Protein AF-A0AAJ2DW90-F1 (afdb_monomer)

Solvent-accessible surface area (backbone atoms only — not comparable to full-atom values): 20480 Å² total; per-residue (Å²): 133,85,77,79,80,70,75,44,53,63,76,68,44,38,34,78,87,36,88,61,42,38,39,92,86,65,44,42,34,38,78,54,97,42,36,48,21,51,72,84,42,80,53,83,56,82,68,95,54,53,37,67,36,40,37,35,44,93,94,40,51,32,37,28,27,76,88,52,39,24,28,39,68,60,95,70,36,44,77,56,46,74,49,70,88,58,81,82,64,62,65,30,31,61,48,35,26,32,22,44,49,69,38,42,84,47,79,51,38,56,72,54,48,63,54,58,54,49,54,54,34,57,69,40,53,32,8,31,38,36,26,51,26,53,31,42,72,28,20,37,50,53,32,51,32,49,72,46,64,36,48,90,57,46,45,45,58,33,44,25,36,32,48,63,82,56,65,58,53,59,80,39,52,31,68,58,24,19,52,51,17,21,52,41,19,36,39,29,36,62,58,30,64,92,77,47,60,44,37,31,37,40,66,39,68,54,54,89,40,56,76,42,87,69,26,67,40,30,40,12,36,39,51,80,34,45,47,9,51,56,17,26,44,46,13,20,50,53,16,31,39,73,71,41,69,80,47,41,37,24,43,49,32,56,44,76,39,27,63,39,56,53,50,23,38,49,66,6,37,42,36,72,67,40,65,82,38,42,74,84,47,76,67,44,86,69,59,30,45,31,34,38,53,35,53,81,54,54,52,59,65,41,21,79,62,93,70,46,38,39,48,58,58,53,51,35,76,74,65,70,42,45,30,29,33,66,28,32,37,60,60,33,80,82,42,52,57,65,58,38,16,54,45,50,48,52,51,52,53,50,51,63,75,45,16,80,84,46,42,46,57,29,40,14,36,42,27,49,62,28,79,51,46,23,30,16,29,56,83,73,70,55,68,36,58,32,37,58,34,49,26,52,48,42,73,76,52,81,110

pLDDT: mean 93.42, std 10.03, range [37.88, 98.94]

Foldseek 3Di:
DDPDDDDFDPAFDKPPVPQWTAAPVRWIWHQDPQFIDTNNHGDCQVDPARWDMWGHHPRWIKTAGPVQWIWTDDVHIDTPGNDDPPPPPPLLALAEAFEDACLPCDFPSVPQALLNVLVLCVLLSHQEYEYEDAFQSSLLSVLCSLVPNVPVSSHAYAYEHALVSNVQDLQDALQVLLQSLLRSLQGNQQSCVPRHQEYEQHDQLQVVQADDDQQQFLLRGHLNRLSSSLSNSQSNLNNNCVNPVRRFYEYEHDGLNNLVVVLCLQQQFGRPNGRRGDHDHDHDAGQEYEYEEEVVQPDCQQGPPPVGHNNLVSNCVRHVHAYEDQEYFYPFQVDDLVRRLVVLLVVSVVCVVCCVVRNHRHYYYHHCEDCGTHCHYSVSPRGGSNSVSSSVNCVVDPD

Structure (mmCIF, N/CA/C/O backbone):
data_AF-A0AAJ2DW90-F1
#
_entry.id   AF-A0AAJ2DW90-F1
#
loop_
_atom_site.group_PDB
_atom_site.id
_atom_site.type_symbol
_atom_site.label_atom_id
_atom_site.label_alt_id
_atom_site.label_comp_id
_atom_site.label_asym_id
_atom_site.label_entity_id
_atom_site.label_seq_id
_atom_site.pdbx_PDB_ins_code
_atom_site.Cartn_x
_atom_site.Cartn_y
_atom_site.Cartn_z
_atom_site.occupancy
_atom_site.B_iso_or_equiv
_atom_site.auth_seq_id
_atom_site.auth_comp_id
_atom_site.auth_asym_id
_atom_site.auth_atom_id
_atom_site.pdbx_PDB_model_num
ATOM 1 N N . MET A 1 1 ? -2.845 -12.617 55.124 1.00 37.88 1 MET A N 1
ATOM 2 C CA . MET A 1 1 ? -2.825 -13.119 53.732 1.00 37.88 1 MET A CA 1
ATOM 3 C C . MET A 1 1 ? -3.169 -11.952 52.822 1.00 37.88 1 MET A C 1
ATOM 5 O O . MET A 1 1 ? -4.247 -11.394 52.978 1.00 37.88 1 MET A O 1
ATOM 9 N N . SER A 1 2 ? -2.241 -11.515 51.968 1.00 39.97 2 SER A N 1
ATOM 10 C CA . SER A 1 2 ? -2.497 -10.407 51.040 1.00 39.97 2 SER A CA 1
ATOM 11 C C . SER A 1 2 ? -3.392 -10.917 49.910 1.00 39.97 2 SER A C 1
ATOM 13 O O . SER A 1 2 ? -3.036 -11.882 49.235 1.00 39.97 2 SER A O 1
ATOM 15 N N . LYS A 1 3 ? -4.587 -10.340 49.762 1.00 41.78 3 LYS A N 1
ATOM 16 C CA . LYS A 1 3 ? -5.551 -10.715 48.722 1.00 41.78 3 LYS A CA 1
ATOM 17 C C . LYS A 1 3 ? -4.973 -10.256 47.383 1.00 41.78 3 LYS A C 1
ATOM 19 O O . LYS A 1 3 ? -4.837 -9.057 47.165 1.00 41.78 3 LYS A O 1
ATOM 24 N N . VAL A 1 4 ? -4.595 -11.199 46.519 1.00 42.12 4 VAL A N 1
ATOM 25 C CA . VAL A 1 4 ? -4.194 -10.902 45.137 1.00 42.12 4 VAL A CA 1
ATOM 26 C C . VAL A 1 4 ? -5.331 -10.105 44.496 1.00 42.12 4 VAL A C 1
ATOM 28 O O . VAL A 1 4 ? -6.472 -10.568 44.472 1.00 42.12 4 VAL A O 1
ATOM 31 N N . ALA A 1 5 ? -5.043 -8.878 44.063 1.00 53.09 5 ALA A N 1
ATOM 32 C CA . ALA A 1 5 ? -6.021 -8.034 43.393 1.00 53.09 5 ALA A CA 1
ATOM 33 C C . ALA A 1 5 ? -6.375 -8.686 42.053 1.00 53.09 5 ALA A C 1
ATOM 35 O O . ALA A 1 5 ? -5.517 -8.839 41.185 1.00 53.09 5 ALA A O 1
ATOM 36 N N . ALA A 1 6 ? -7.623 -9.125 41.909 1.00 63.94 6 ALA A N 1
ATOM 37 C CA . ALA A 1 6 ? -8.099 -9.711 40.670 1.00 63.94 6 ALA A CA 1
ATOM 38 C C . ALA A 1 6 ? -8.248 -8.603 39.611 1.00 63.94 6 ALA A C 1
ATOM 40 O O . ALA A 1 6 ? -8.875 -7.575 39.863 1.00 63.94 6 ALA A O 1
ATOM 41 N N . THR A 1 7 ? -7.628 -8.796 38.449 1.00 82.62 7 THR A N 1
ATOM 42 C CA . THR A 1 7 ? -7.646 -7.845 37.331 1.00 82.62 7 THR A CA 1
ATOM 43 C C . THR A 1 7 ? -9.025 -7.819 36.678 1.00 82.62 7 THR A C 1
ATOM 45 O O . THR A 1 7 ? -9.551 -8.880 36.354 1.00 82.62 7 THR A O 1
ATOM 48 N N . ALA A 1 8 ? -9.593 -6.627 36.459 1.00 86.44 8 ALA A N 1
ATOM 49 C CA . ALA A 1 8 ? -10.866 -6.465 35.755 1.00 86.44 8 ALA A CA 1
ATOM 50 C C . ALA A 1 8 ? -10.870 -7.188 34.395 1.00 86.44 8 ALA A C 1
ATOM 52 O O . ALA A 1 8 ? -9.826 -7.353 33.758 1.00 86.44 8 ALA A O 1
ATOM 53 N N . SER A 1 9 ? -12.053 -7.603 33.942 1.00 83.50 9 SER A N 1
ATOM 54 C CA . SER A 1 9 ? -12.230 -8.229 32.634 1.00 83.50 9 SER A CA 1
ATOM 55 C C . SER A 1 9 ? -11.730 -7.315 31.504 1.00 83.50 9 SER A C 1
ATOM 57 O O . SER A 1 9 ? -11.817 -6.089 31.624 1.00 83.50 9 SER A O 1
ATOM 59 N N . PRO A 1 10 ? -11.243 -7.883 30.384 1.00 75.62 10 PRO A N 1
ATOM 60 C CA . PRO A 1 10 ? -10.880 -7.100 29.206 1.00 75.62 10 PRO A CA 1
ATOM 61 C C . PRO A 1 10 ? -12.031 -6.209 28.728 1.00 75.62 10 PRO A C 1
ATOM 63 O O . PRO A 1 10 ? -13.196 -6.619 28.761 1.00 75.62 10 PRO A O 1
ATOM 66 N N . ASP A 1 11 ? -11.719 -4.999 28.268 1.00 79.81 11 ASP A N 1
ATOM 67 C CA . ASP A 1 11 ? -12.729 -4.089 27.727 1.00 79.81 11 ASP A CA 1
ATOM 68 C C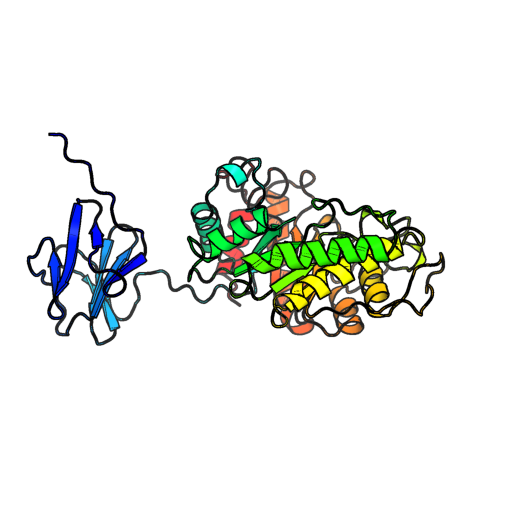 . ASP A 1 11 ? -13.430 -4.722 26.512 1.00 79.81 11 ASP A C 1
ATOM 70 O O . ASP A 1 11 ? -12.800 -5.394 25.695 1.00 79.81 11 ASP A O 1
ATOM 74 N N . GLY A 1 12 ? -14.750 -4.578 26.420 1.00 73.75 12 GLY A N 1
ATOM 75 C CA . GLY A 1 12 ? -15.576 -5.258 25.418 1.00 73.75 12 GLY A CA 1
ATOM 76 C C . GLY A 1 12 ? -16.044 -6.669 25.803 1.00 73.75 12 GLY A C 1
ATOM 77 O O . GLY A 1 12 ? -16.771 -7.288 25.023 1.00 73.75 12 GLY A O 1
ATOM 78 N N . THR A 1 13 ? -15.683 -7.193 26.984 1.00 75.50 13 THR A N 1
ATOM 79 C CA . THR A 1 13 ? -16.162 -8.512 27.451 1.00 75.50 13 THR A CA 1
ATOM 80 C C . THR A 1 13 ? -17.688 -8.538 27.544 1.00 75.50 13 THR A C 1
ATOM 82 O O . THR A 1 13 ? -18.296 -7.626 28.106 1.00 75.50 13 THR A O 1
ATOM 85 N N . THR A 1 14 ? -18.309 -9.608 27.034 1.00 83.38 14 THR A N 1
ATOM 86 C CA . THR A 1 14 ? -19.767 -9.802 27.058 1.00 83.38 14 THR A CA 1
ATOM 87 C C . THR A 1 14 ? -20.184 -11.117 27.708 1.00 83.38 14 THR A C 1
ATOM 89 O O . THR A 1 14 ? -19.462 -12.106 27.648 1.00 83.38 14 THR A O 1
ATOM 92 N N . ILE A 1 15 ? -21.389 -11.148 28.273 1.00 80.56 15 ILE A N 1
ATOM 93 C CA . ILE A 1 15 ? -22.141 -12.372 28.602 1.00 80.56 15 ILE A CA 1
ATOM 94 C C . ILE A 1 15 ? -23.274 -12.462 27.572 1.00 80.56 15 ILE A C 1
ATOM 96 O O . ILE A 1 15 ? -23.955 -11.448 27.398 1.00 80.56 15 ILE A O 1
ATOM 100 N N . PRO A 1 16 ? -23.473 -13.595 26.864 1.00 81.94 16 PRO A N 1
ATOM 101 C CA . PRO A 1 16 ? -23.045 -14.960 27.215 1.00 81.94 16 PRO A CA 1
ATOM 102 C C . PRO A 1 16 ? -21.666 -15.424 26.710 1.00 81.94 16 PRO A C 1
ATOM 104 O O . PRO A 1 16 ? -21.302 -16.567 26.966 1.00 81.94 16 PRO A O 1
ATOM 107 N N . SER A 1 17 ? -20.885 -14.594 26.012 1.00 62.38 17 SER A N 1
ATOM 108 C CA . SER A 1 17 ? -19.556 -15.002 25.507 1.00 62.38 17 SER A CA 1
ATOM 109 C C . SER A 1 17 ? -18.585 -15.415 26.627 1.00 62.38 17 SER A C 1
ATOM 111 O O . SER A 1 17 ? -17.713 -16.255 26.419 1.00 62.38 17 SER A O 1
ATOM 113 N N . ALA A 1 18 ? -18.751 -14.834 27.815 1.00 69.50 18 ALA A N 1
ATOM 114 C CA . ALA A 1 18 ? -18.132 -15.235 29.070 1.00 69.50 18 ALA A CA 1
ATOM 115 C C . ALA A 1 18 ? -19.195 -15.712 30.074 1.00 69.50 18 ALA A C 1
ATOM 117 O O . ALA A 1 18 ? -20.370 -15.348 29.988 1.00 69.50 18 ALA A O 1
ATOM 118 N N . THR A 1 19 ? -18.770 -16.478 31.080 1.00 85.94 19 THR A N 1
ATOM 119 C CA . THR A 1 19 ? -19.633 -16.922 32.189 1.00 85.94 19 THR A CA 1
ATOM 120 C C . THR A 1 19 ? -19.809 -15.857 33.276 1.00 85.94 19 THR A C 1
ATOM 122 O O . THR A 1 19 ? -20.787 -15.883 34.021 1.00 85.94 19 THR A O 1
ATOM 125 N N . SER A 1 20 ? -18.865 -14.918 33.383 1.00 93.50 20 SER A N 1
ATOM 126 C CA . SER A 1 20 ? -18.875 -13.817 34.350 1.00 93.50 20 SER A CA 1
ATOM 127 C C . SER A 1 20 ? -17.968 -12.672 33.901 1.00 93.50 20 SER A C 1
ATOM 129 O O . SER A 1 20 ? -17.001 -12.901 33.175 1.00 93.50 20 SER A O 1
ATOM 131 N N . ILE A 1 21 ? -18.234 -11.464 34.396 1.00 93.56 21 ILE A N 1
ATOM 132 C CA . ILE A 1 21 ? -17.419 -10.259 34.189 1.00 93.56 21 ILE A CA 1
ATOM 133 C C . ILE A 1 21 ? -16.921 -9.753 35.544 1.00 93.56 21 ILE A C 1
ATOM 135 O O . ILE A 1 21 ? -17.708 -9.652 36.480 1.00 93.56 21 ILE A O 1
ATOM 139 N N . LEU A 1 22 ? -15.644 -9.396 35.651 1.00 94.38 22 LEU A N 1
ATOM 140 C CA . LEU A 1 22 ? -15.070 -8.750 36.830 1.00 94.38 22 LEU A CA 1
ATOM 141 C C . LEU A 1 22 ? -14.886 -7.252 36.556 1.00 94.38 22 LEU A C 1
ATOM 143 O O . LEU A 1 22 ? -14.222 -6.890 35.588 1.00 94.38 22 LEU A O 1
ATOM 147 N N . ASP A 1 23 ? -15.456 -6.379 37.388 1.00 92.94 23 ASP A N 1
ATOM 148 C CA . ASP A 1 23 ? -15.252 -4.928 37.259 1.00 92.94 23 ASP A CA 1
ATOM 149 C C . ASP A 1 23 ? -13.989 -4.429 37.986 1.00 92.94 23 ASP A C 1
ATOM 151 O O . ASP A 1 23 ? -13.361 -5.151 38.764 1.00 92.94 23 ASP A O 1
ATOM 155 N N . SER A 1 24 ? -13.627 -3.160 37.769 1.00 89.12 24 SER A N 1
ATOM 156 C CA . SER A 1 24 ? -12.469 -2.511 38.411 1.00 89.12 24 SER A CA 1
ATOM 157 C C . SER A 1 24 ? -12.544 -2.433 39.939 1.00 89.12 24 SER A C 1
ATOM 159 O O . SER A 1 24 ? -11.532 -2.183 40.587 1.00 89.12 24 SER A O 1
ATOM 161 N N . ALA A 1 25 ? -13.725 -2.634 40.526 1.00 91.00 25 ALA A N 1
ATOM 162 C CA . ALA A 1 25 ? -13.932 -2.687 41.970 1.00 91.00 25 ALA A CA 1
ATOM 163 C C . ALA A 1 25 ? -13.971 -4.137 42.500 1.00 91.00 25 ALA A C 1
ATOM 165 O O . ALA A 1 25 ? -14.314 -4.359 43.663 1.00 91.00 25 ALA A O 1
ATOM 166 N N . GLY A 1 26 ? -13.623 -5.124 41.667 1.00 91.38 26 GLY A N 1
ATOM 167 C CA . GLY A 1 26 ? -13.566 -6.537 42.028 1.00 91.38 26 GLY A CA 1
ATOM 168 C C . GLY A 1 26 ? -14.933 -7.209 42.171 1.00 91.38 26 GLY A C 1
ATOM 169 O O . GLY A 1 26 ? -15.017 -8.273 42.783 1.00 91.38 26 GLY A O 1
ATOM 170 N N . ASN A 1 27 ? -16.007 -6.609 41.647 1.00 96.12 27 ASN A N 1
ATOM 171 C CA . ASN A 1 27 ? -17.334 -7.222 41.673 1.00 96.12 27 ASN A CA 1
ATOM 172 C C . ASN A 1 27 ? -17.528 -8.150 40.484 1.00 96.12 27 ASN A C 1
ATOM 174 O O . ASN A 1 27 ? -17.176 -7.809 39.354 1.00 96.12 27 ASN A O 1
ATOM 178 N N . VAL A 1 28 ? -18.159 -9.290 40.747 1.00 97.12 28 VAL A N 1
ATOM 179 C CA . VAL A 1 28 ? -18.490 -10.291 39.738 1.00 97.12 28 VAL A CA 1
ATOM 180 C C . VAL A 1 28 ? -19.906 -10.047 39.235 1.00 97.12 28 VAL A C 1
ATOM 182 O O . VAL A 1 28 ? -20.866 -10.082 40.004 1.00 97.12 28 VAL A O 1
ATOM 185 N N . TRP A 1 29 ? -20.034 -9.829 37.936 1.00 97.69 29 TRP A N 1
ATOM 186 C CA . TRP A 1 29 ? -21.289 -9.613 37.236 1.00 97.69 29 TRP A CA 1
ATOM 187 C C . TRP A 1 29 ? -21.660 -10.851 36.426 1.00 97.69 29 TRP A C 1
ATOM 189 O O . TRP A 1 29 ? -20.824 -11.404 35.708 1.00 97.69 29 TRP A O 1
ATOM 199 N N . THR A 1 30 ? -22.914 -11.286 36.531 1.00 96.88 30 THR A N 1
ATOM 200 C CA . THR A 1 30 ? -23.450 -12.432 35.778 1.00 96.88 30 THR A CA 1
ATOM 201 C C . THR A 1 30 ? -24.861 -12.151 35.271 1.00 96.88 30 THR A C 1
ATOM 203 O O . THR A 1 30 ? -25.545 -11.252 35.769 1.00 96.88 30 THR A O 1
ATOM 206 N N . LEU A 1 31 ? -25.301 -12.926 34.277 1.00 94.62 31 LEU A N 1
ATOM 207 C CA . LEU A 1 31 ? -26.673 -12.920 33.775 1.00 94.62 31 LEU A CA 1
ATOM 208 C C . LEU A 1 31 ? -27.343 -14.241 34.169 1.00 94.62 31 LEU A C 1
ATOM 210 O O . LEU A 1 31 ? -26.993 -15.292 33.641 1.00 94.62 31 LEU A O 1
ATOM 214 N N . VAL A 1 32 ? -28.288 -14.195 35.107 1.00 93.75 32 VAL A N 1
ATOM 215 C CA . VAL A 1 32 ? -28.991 -15.383 35.619 1.00 93.75 32 VAL A CA 1
ATOM 216 C C . VAL A 1 32 ? -30.486 -15.146 35.499 1.00 93.75 32 VAL A C 1
ATOM 218 O O . VAL A 1 32 ? -30.980 -14.101 35.919 1.00 93.75 32 VAL A O 1
ATOM 221 N N . SER A 1 33 ? -31.213 -16.092 34.899 1.00 92.88 33 SER A N 1
ATOM 222 C CA . SER A 1 33 ? -32.667 -15.991 34.692 1.00 92.88 33 SER A CA 1
ATOM 223 C C . SER A 1 33 ? -33.091 -14.654 34.061 1.00 92.88 33 SER A C 1
ATOM 225 O O . SER A 1 33 ? -34.065 -14.028 34.478 1.00 92.88 33 SER A O 1
ATOM 227 N N . ASN A 1 34 ? -32.320 -14.195 33.069 1.00 94.25 34 ASN A N 1
ATOM 228 C CA . ASN A 1 34 ? -32.507 -12.927 32.356 1.00 94.25 34 ASN A CA 1
ATOM 229 C C . ASN A 1 34 ? -32.454 -11.662 33.241 1.00 94.25 34 ASN A C 1
ATOM 231 O O . ASN A 1 34 ? -33.055 -10.631 32.917 1.00 94.25 34 ASN A O 1
ATOM 235 N N . ARG A 1 35 ? -31.746 -11.730 34.375 1.00 95.38 35 ARG A N 1
ATOM 236 C CA . ARG A 1 35 ? -31.478 -10.610 35.287 1.00 95.38 35 ARG A CA 1
ATOM 237 C C . ARG A 1 35 ? -29.975 -10.445 35.483 1.00 95.38 35 ARG A C 1
ATOM 239 O O . ARG A 1 35 ? -29.244 -11.425 35.613 1.00 95.38 35 ARG A O 1
ATOM 246 N N . VAL A 1 36 ? -29.525 -9.193 35.542 1.00 96.75 36 VAL A N 1
ATOM 247 C CA . VAL A 1 36 ? -28.152 -8.862 35.942 1.00 96.75 36 VAL A CA 1
ATOM 248 C C . VAL A 1 36 ? -28.010 -9.144 37.432 1.00 96.75 36 VAL A C 1
ATOM 250 O O . VAL A 1 36 ? -28.846 -8.709 38.228 1.00 96.75 36 VAL A O 1
ATOM 253 N N . THR A 1 37 ? -26.945 -9.840 37.819 1.00 97.56 37 THR A N 1
ATOM 254 C CA . THR A 1 37 ? -26.543 -9.969 39.221 1.00 97.56 37 THR A CA 1
ATOM 255 C C . THR A 1 37 ? -25.155 -9.379 39.437 1.00 97.56 37 THR A C 1
ATOM 257 O O . THR A 1 37 ? -24.322 -9.397 38.531 1.00 97.56 37 THR A O 1
ATOM 260 N N . ARG A 1 38 ? -24.921 -8.850 40.639 1.00 97.25 38 ARG A N 1
ATOM 261 C CA . ARG A 1 38 ? -23.629 -8.366 41.130 1.00 97.25 38 ARG A CA 1
ATOM 262 C C . ARG A 1 38 ? -23.312 -9.116 42.417 1.00 97.25 38 ARG A C 1
ATOM 264 O O . ARG A 1 38 ? -24.074 -9.033 43.377 1.00 97.25 38 ARG A O 1
ATOM 271 N N . ASN A 1 39 ? -22.205 -9.851 42.435 1.00 96.69 39 ASN A N 1
ATOM 272 C CA . ASN A 1 39 ? -21.799 -10.724 43.542 1.00 96.69 39 ASN A CA 1
ATOM 273 C C . ASN A 1 39 ? -22.925 -11.685 43.982 1.00 96.69 39 ASN A C 1
ATOM 275 O O . ASN A 1 39 ? -23.134 -11.907 45.171 1.00 96.69 39 ASN A O 1
ATOM 279 N N . GLY A 1 40 ? -23.686 -12.213 43.016 1.00 93.44 40 GLY A N 1
ATOM 280 C CA . GLY A 1 40 ? -24.798 -13.141 43.250 1.00 93.44 40 GLY A CA 1
ATOM 281 C C . GLY A 1 40 ? -26.141 -12.493 43.611 1.00 93.44 40 GLY A C 1
ATOM 282 O O . GLY A 1 40 ? -27.160 -13.175 43.575 1.00 93.44 40 GLY A O 1
ATOM 283 N N . ALA A 1 41 ? -26.187 -11.189 43.902 1.00 96.12 41 ALA A N 1
ATOM 284 C CA . ALA A 1 41 ? -27.432 -10.473 44.180 1.00 96.12 41 ALA A CA 1
ATOM 285 C C . ALA A 1 41 ? -28.003 -9.829 42.908 1.00 96.12 41 ALA A C 1
ATOM 287 O O . ALA A 1 41 ? -27.276 -9.161 42.170 1.00 96.12 41 ALA A O 1
ATOM 288 N N . SER A 1 42 ? -29.301 -9.997 42.638 1.00 94.25 42 SER A N 1
ATOM 289 C CA . SER A 1 42 ? -29.958 -9.351 41.493 1.00 94.25 42 SER A CA 1
ATOM 290 C C . SER A 1 42 ? -29.942 -7.824 41.607 1.00 94.25 42 SER A C 1
ATOM 292 O O . SER A 1 42 ? -30.213 -7.267 42.669 1.00 94.25 42 SER A O 1
ATOM 294 N N . VAL A 1 43 ? -29.674 -7.146 40.490 1.00 94.44 43 VAL A N 1
ATOM 295 C CA . VAL A 1 43 ? -29.638 -5.681 40.389 1.00 94.44 43 VAL A CA 1
ATOM 296 C C . VAL A 1 43 ? -30.793 -5.196 39.515 1.00 94.44 43 VAL A C 1
ATOM 298 O O . VAL A 1 43 ? -31.036 -5.722 38.427 1.00 94.44 43 VAL A O 1
ATOM 301 N N . ALA A 1 44 ? -31.508 -4.172 39.981 1.00 93.88 44 ALA A N 1
ATOM 302 C CA . ALA A 1 44 ? -32.571 -3.541 39.210 1.00 93.88 44 ALA A CA 1
ATOM 303 C C . ALA A 1 44 ? -31.978 -2.600 38.149 1.00 93.88 44 ALA A C 1
ATOM 305 O O . ALA A 1 44 ? -31.450 -1.541 38.475 1.00 93.88 44 ALA A O 1
ATOM 306 N N . THR A 1 45 ? -32.097 -2.971 36.871 1.00 94.50 45 THR A N 1
ATOM 307 C CA . THR A 1 45 ? -31.649 -2.135 35.739 1.00 94.50 45 THR A CA 1
ATOM 308 C C . THR A 1 45 ? -32.714 -1.157 35.241 1.00 94.50 45 THR A C 1
ATOM 310 O O . THR A 1 45 ? -32.441 -0.337 34.371 1.00 94.50 45 THR A O 1
ATOM 313 N N . GLY A 1 46 ? -33.950 -1.275 35.740 1.00 92.25 46 GLY A N 1
ATOM 314 C CA . GLY A 1 46 ? -35.108 -0.540 35.226 1.00 92.25 46 GLY A CA 1
ATOM 315 C C . GLY A 1 46 ? -35.700 -1.110 33.930 1.00 92.25 46 GLY A C 1
ATOM 316 O O . GLY A 1 46 ? -36.644 -0.534 33.395 1.00 92.25 46 GLY A O 1
ATOM 317 N N . SER A 1 47 ? -35.197 -2.240 33.412 1.00 92.75 47 SER A N 1
ATOM 318 C CA . SER A 1 47 ? -35.786 -2.865 32.223 1.00 92.75 47 SER A CA 1
ATOM 319 C C . SER A 1 47 ? -37.080 -3.625 32.531 1.00 92.75 47 SER A C 1
ATOM 321 O O . SER A 1 47 ? -37.114 -4.491 33.410 1.00 92.75 47 SER A O 1
ATOM 323 N N . ALA A 1 48 ? -38.129 -3.348 31.749 1.00 92.50 48 ALA A N 1
ATOM 324 C CA . ALA A 1 48 ? -39.398 -4.084 31.766 1.00 92.50 48 ALA A CA 1
ATOM 325 C C . ALA A 1 48 ? -39.342 -5.416 30.990 1.00 92.50 48 ALA A C 1
ATOM 327 O O . ALA A 1 48 ? -40.318 -6.165 30.967 1.00 92.50 48 ALA A O 1
ATOM 328 N N . LYS A 1 49 ? -38.216 -5.706 30.328 1.00 94.88 49 LYS A N 1
ATOM 329 C CA . LYS A 1 49 ? -38.022 -6.872 29.461 1.00 94.88 49 LYS A CA 1
ATOM 330 C C . LYS A 1 49 ? -36.849 -7.728 29.958 1.00 94.88 49 LYS A C 1
ATOM 332 O O . LYS A 1 49 ? -35.993 -7.211 30.678 1.00 94.88 49 LYS A O 1
ATOM 337 N N . PRO A 1 50 ? -36.794 -9.021 29.588 1.00 95.12 50 PRO A N 1
ATOM 338 C CA . PRO A 1 50 ? -35.665 -9.893 29.908 1.00 95.12 50 PRO A CA 1
ATOM 339 C C . PRO A 1 50 ? -34.341 -9.300 29.412 1.00 95.12 50 PRO A C 1
ATOM 341 O O . PRO A 1 50 ? -34.271 -8.835 28.274 1.00 95.12 50 PRO A O 1
ATOM 344 N N . LEU A 1 51 ? -33.301 -9.320 30.249 1.00 96.50 51 LEU A N 1
ATOM 345 C CA . LEU A 1 51 ? -31.942 -8.971 29.832 1.00 96.50 51 LEU A CA 1
ATOM 346 C C . LEU A 1 51 ? -31.281 -10.178 29.177 1.00 96.50 51 LEU A C 1
ATOM 348 O O . LEU A 1 51 ? -31.336 -11.279 29.718 1.00 96.50 51 LEU A O 1
ATOM 352 N N . THR A 1 52 ? -30.670 -9.959 28.020 1.00 92.69 52 THR A N 1
ATOM 353 C CA . THR A 1 52 ? -30.076 -11.009 27.181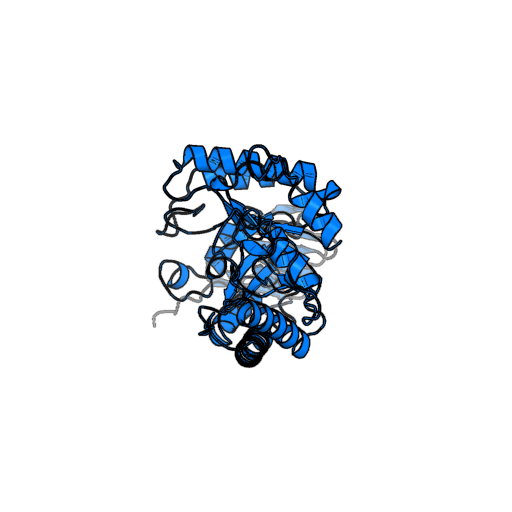 1.00 92.69 52 THR A CA 1
ATOM 354 C C . THR A 1 52 ? -28.563 -10.872 27.060 1.00 92.69 52 THR A C 1
ATOM 356 O O . THR A 1 52 ? -27.898 -11.842 26.704 1.00 92.69 52 THR A O 1
ATOM 359 N N . LEU A 1 53 ? -28.011 -9.698 27.386 1.00 92.12 53 LEU A N 1
ATOM 360 C CA . LEU A 1 53 ? -26.583 -9.423 27.276 1.00 92.12 53 LEU A CA 1
ATOM 361 C C . LEU A 1 53 ? -26.099 -8.488 28.390 1.00 92.12 53 LEU A C 1
ATOM 363 O O . LEU A 1 53 ? -26.794 -7.546 28.773 1.00 92.12 53 LEU A O 1
ATOM 367 N N . ILE A 1 54 ? -24.885 -8.742 28.886 1.00 96.12 54 ILE A N 1
ATOM 368 C CA . ILE A 1 54 ? -24.118 -7.833 29.758 1.00 96.12 54 ILE A CA 1
ATOM 369 C C . ILE A 1 54 ? -22.808 -7.500 29.050 1.00 96.12 54 ILE A C 1
ATOM 371 O O . ILE A 1 54 ? -22.227 -8.380 28.420 1.00 96.12 54 ILE A O 1
ATOM 375 N N . LEU A 1 55 ? -22.350 -6.256 29.157 1.00 91.88 55 LEU A N 1
ATOM 376 C CA . LEU A 1 55 ? -21.122 -5.747 28.549 1.00 91.88 55 LEU A CA 1
ATOM 377 C C . LEU A 1 55 ? -20.291 -4.992 29.591 1.00 91.88 55 LEU A C 1
ATOM 379 O O . LEU A 1 55 ? -20.823 -4.160 30.321 1.00 91.88 55 LEU A O 1
ATOM 383 N N . TRP A 1 56 ? -18.985 -5.232 29.612 1.00 91.00 56 TRP A N 1
ATOM 384 C CA . TRP A 1 56 ? -17.998 -4.371 30.262 1.00 91.00 56 TRP A CA 1
ATOM 385 C C . TRP A 1 56 ? -17.322 -3.504 29.208 1.00 91.00 56 TRP A C 1
ATOM 387 O O . TRP A 1 56 ? -16.734 -4.046 28.275 1.00 91.00 56 TRP A O 1
ATOM 397 N N . TYR A 1 57 ? -17.444 -2.182 29.312 1.00 84.00 57 TYR A N 1
ATOM 398 C CA . TYR A 1 57 ? -16.870 -1.267 28.325 1.00 84.00 57 TYR A CA 1
ATOM 399 C C . TYR A 1 57 ? -16.534 0.103 28.926 1.00 84.00 57 TYR A C 1
ATOM 401 O O . TYR A 1 57 ? -17.336 0.673 29.671 1.00 84.00 57 TYR A O 1
ATOM 409 N N . GLY A 1 58 ? -15.362 0.657 28.616 1.00 78.06 58 GLY A N 1
ATOM 410 C CA . GLY A 1 58 ? -14.920 1.961 29.115 1.00 78.06 58 GLY A CA 1
ATOM 411 C C . GLY A 1 58 ? -14.957 2.081 30.645 1.00 78.06 58 GLY A C 1
ATOM 412 O O . GLY A 1 58 ? -15.272 3.149 31.169 1.00 78.06 58 GLY A O 1
ATOM 413 N N . GLY A 1 59 ? -14.717 0.979 31.367 1.00 84.56 59 GLY A N 1
ATOM 414 C CA . GLY A 1 59 ? -14.776 0.934 32.835 1.00 84.56 59 GLY A CA 1
ATOM 415 C C . GLY A 1 59 ? -16.189 0.907 33.437 1.00 84.56 59 GLY A C 1
ATOM 416 O O . GLY A 1 59 ? -16.348 1.127 34.640 1.00 84.56 59 GLY A O 1
ATOM 417 N N . VAL A 1 60 ? -17.224 0.663 32.628 1.00 92.94 60 VAL A N 1
ATOM 418 C CA . VAL A 1 60 ? -18.632 0.658 33.049 1.00 92.94 60 VAL A CA 1
ATOM 419 C C . VAL A 1 60 ? -19.323 -0.635 32.607 1.00 92.94 60 VAL A C 1
ATOM 421 O O . VAL A 1 60 ? -19.040 -1.183 31.544 1.00 92.94 60 VAL A O 1
ATOM 424 N N . ILE A 1 61 ? -20.259 -1.121 33.426 1.00 96.94 61 ILE A N 1
ATOM 425 C CA . ILE A 1 61 ? -21.154 -2.228 33.068 1.00 96.94 61 ILE A CA 1
ATOM 426 C C . ILE A 1 61 ? -22.366 -1.690 32.303 1.00 96.94 61 ILE A C 1
ATOM 428 O O . ILE A 1 61 ? -22.979 -0.701 32.701 1.00 96.94 61 ILE A O 1
ATOM 432 N N . TYR A 1 62 ? -22.756 -2.386 31.244 1.00 96.56 62 TYR A N 1
ATOM 433 C CA . TYR A 1 62 ? -23.988 -2.160 30.500 1.00 96.56 62 TYR A CA 1
ATOM 434 C C . TYR A 1 62 ? -24.783 -3.459 30.407 1.00 96.56 62 TYR A C 1
ATOM 436 O O . TYR A 1 62 ? -24.224 -4.551 30.508 1.00 96.56 62 TYR A O 1
ATOM 444 N N . ALA A 1 63 ? -26.088 -3.350 30.183 1.00 96.50 63 ALA A N 1
ATOM 445 C CA . ALA A 1 63 ? -26.945 -4.489 29.887 1.00 96.50 63 ALA A CA 1
ATOM 446 C C . ALA A 1 63 ? -27.882 -4.168 28.725 1.00 96.50 63 ALA A C 1
ATOM 448 O O . ALA A 1 63 ? -28.347 -3.036 28.608 1.00 96.50 63 ALA A O 1
ATOM 449 N N . GLN A 1 64 ? -28.183 -5.166 27.902 1.00 94.75 64 GLN A N 1
ATOM 450 C CA . GLN A 1 64 ? -29.150 -5.066 26.814 1.00 94.75 64 GLN A CA 1
ATOM 451 C C . GLN A 1 64 ? -30.333 -5.992 27.091 1.00 94.75 64 GLN A C 1
ATOM 453 O O . GLN A 1 64 ? -30.159 -7.112 27.585 1.00 94.75 64 GLN A O 1
ATOM 458 N N . ASN A 1 65 ? -31.540 -5.523 26.790 1.00 96.06 65 ASN A N 1
ATOM 459 C CA . ASN A 1 65 ? -32.738 -6.349 26.850 1.00 96.06 65 ASN A CA 1
ATOM 460 C C . ASN A 1 65 ? -33.046 -7.054 25.521 1.00 96.06 65 ASN A C 1
ATOM 462 O O . ASN A 1 65 ? -32.436 -6.771 24.493 1.00 96.06 65 ASN A O 1
ATOM 466 N N . ALA A 1 66 ? -34.023 -7.962 25.552 1.00 90.38 66 ALA A N 1
ATOM 467 C CA . ALA A 1 66 ? -34.464 -8.735 24.391 1.00 90.38 66 ALA A CA 1
ATOM 468 C C . ALA A 1 66 ? -34.971 -7.880 23.209 1.00 90.38 66 ALA A C 1
ATOM 470 O O . ALA A 1 66 ? -34.940 -8.351 22.077 1.00 90.38 66 ALA A O 1
ATOM 471 N N . ASP A 1 67 ? -35.381 -6.632 23.458 1.00 88.12 67 ASP A N 1
ATOM 472 C CA . ASP A 1 67 ? -35.835 -5.684 22.429 1.00 88.12 67 ASP A CA 1
ATOM 473 C C . ASP A 1 67 ? -34.677 -4.812 21.889 1.00 88.12 67 ASP A C 1
ATOM 475 O O . ASP A 1 67 ? -34.888 -3.913 21.077 1.00 88.12 67 ASP A O 1
ATOM 479 N N . GLY A 1 68 ? -33.443 -5.047 22.346 1.00 84.69 68 GLY A N 1
ATOM 480 C CA . GLY A 1 68 ? -32.249 -4.323 21.912 1.00 84.69 68 GLY A CA 1
ATOM 481 C C . GLY A 1 68 ? -31.964 -3.016 22.662 1.00 84.69 68 GLY A C 1
ATOM 482 O O . GLY A 1 68 ? -30.984 -2.342 22.338 1.00 84.69 68 GLY A O 1
ATOM 483 N N . THR A 1 69 ? -32.761 -2.661 23.675 1.00 92.25 69 THR A N 1
ATOM 484 C CA . THR A 1 69 ? -32.564 -1.456 24.498 1.00 92.25 69 THR A CA 1
ATOM 485 C C . THR A 1 69 ? -31.428 -1.650 25.496 1.00 92.25 69 THR A C 1
ATOM 487 O O . THR A 1 69 ? -31.414 -2.620 26.259 1.00 92.25 69 THR A O 1
ATOM 490 N N . TRP A 1 70 ? -30.508 -0.691 25.525 1.00 94.88 70 TRP A N 1
ATOM 491 C CA . TRP A 1 70 ? -29.337 -0.665 26.390 1.00 94.88 70 TRP A CA 1
ATOM 492 C C . TRP A 1 70 ? -29.564 0.128 27.672 1.00 94.88 70 TRP A C 1
ATOM 494 O O . TRP A 1 70 ? -30.258 1.143 27.691 1.00 94.88 70 TRP A O 1
ATOM 504 N N . TYR A 1 71 ? -28.913 -0.317 28.741 1.00 96.38 71 TYR A N 1
ATOM 505 C CA . TYR A 1 71 ? -28.932 0.298 30.061 1.00 96.38 71 TYR A CA 1
ATOM 506 C C . TYR A 1 71 ? -27.500 0.419 30.580 1.00 96.38 71 TYR A C 1
ATOM 508 O O . TYR A 1 71 ? -26.750 -0.557 30.558 1.00 96.38 71 TYR A O 1
ATOM 516 N N . LYS A 1 72 ? -27.122 1.606 31.056 1.00 95.94 72 LYS A N 1
ATOM 517 C CA . LYS A 1 72 ? -25.817 1.901 31.662 1.00 95.94 72 LYS A CA 1
ATOM 518 C C . LYS A 1 72 ? -25.888 1.760 33.181 1.00 95.94 72 LYS A C 1
ATOM 520 O O . LYS A 1 72 ? -26.796 2.319 33.799 1.00 95.94 72 LYS A O 1
ATOM 525 N N . ASN A 1 73 ? -24.916 1.067 33.772 1.00 95.56 73 ASN A N 1
ATOM 526 C CA . ASN A 1 73 ? -24.789 0.930 35.221 1.00 95.56 73 ASN A CA 1
ATOM 527 C C . ASN A 1 73 ? -24.575 2.288 35.904 1.00 95.56 73 ASN A C 1
ATOM 529 O O . ASN A 1 73 ? -23.785 3.118 35.449 1.00 95.56 73 ASN A O 1
ATOM 533 N N . GLY A 1 74 ? -25.280 2.477 37.015 1.00 91.25 74 GLY A N 1
ATOM 534 C CA . GLY A 1 74 ? -25.340 3.697 37.810 1.00 91.25 74 GLY A CA 1
ATOM 535 C C . GLY A 1 74 ? -26.316 3.521 38.975 1.00 91.25 74 GLY A C 1
ATOM 536 O O . GLY A 1 74 ? -26.901 2.451 39.151 1.00 91.25 74 GLY A O 1
ATOM 537 N N . SER A 1 75 ? -26.508 4.568 39.774 1.00 88.75 75 SER A N 1
ATOM 538 C CA . SER A 1 75 ? -27.517 4.591 40.837 1.00 88.75 75 SER A CA 1
ATOM 539 C C . SER A 1 75 ? -28.443 5.800 40.649 1.00 88.75 75 SER A C 1
ATOM 541 O O . SER A 1 75 ? -28.116 6.871 41.159 1.00 88.75 75 SER A O 1
ATOM 543 N N . PRO A 1 76 ? -29.581 5.667 39.935 1.00 92.19 76 PRO A N 1
ATOM 544 C CA . PRO A 1 76 ? -30.095 4.466 39.261 1.00 92.19 76 PRO A CA 1
ATOM 545 C C . PRO A 1 76 ? -29.384 4.159 37.929 1.00 92.19 76 PRO A C 1
ATOM 547 O O . PRO A 1 76 ? -28.571 4.945 37.444 1.00 92.19 76 PRO A O 1
ATOM 550 N N . TRP A 1 77 ? -29.699 3.007 37.329 1.00 96.12 77 TRP A N 1
ATOM 551 C CA . TRP A 1 77 ? -29.294 2.694 35.954 1.00 96.12 77 TRP A CA 1
ATOM 552 C C . TRP A 1 77 ? -30.009 3.613 34.958 1.00 96.12 77 TRP A C 1
ATOM 554 O O . TRP A 1 77 ? -31.182 3.944 35.139 1.00 96.12 77 TRP A O 1
ATOM 564 N N . THR A 1 78 ? -29.323 3.974 33.874 1.00 96.56 78 THR A N 1
ATOM 565 C CA . THR A 1 78 ? -29.850 4.891 32.850 1.00 96.56 78 THR A CA 1
ATOM 566 C C . THR A 1 78 ? -30.138 4.141 31.554 1.00 96.56 78 THR A C 1
ATOM 568 O O . THR A 1 78 ? -29.251 3.470 31.029 1.00 96.56 78 THR A O 1
ATOM 571 N N . SER A 1 79 ? -31.353 4.270 31.007 1.00 95.44 79 SER A N 1
ATOM 572 C CA . SER A 1 79 ? -31.689 3.754 29.669 1.00 95.44 79 SER A CA 1
ATOM 573 C C . SER A 1 79 ? -31.009 4.590 28.582 1.00 95.44 79 SER A C 1
ATOM 575 O O . SER A 1 79 ? -31.075 5.818 28.613 1.00 95.44 79 SER A O 1
ATOM 577 N N . LEU A 1 80 ? -30.381 3.928 27.614 1.00 88.25 80 LEU A N 1
ATOM 578 C CA . LEU A 1 80 ? -29.717 4.538 26.456 1.00 88.25 80 LEU A CA 1
ATOM 579 C C . LEU A 1 80 ? -30.513 4.356 25.149 1.00 88.25 80 LEU A C 1
ATOM 581 O O . LEU A 1 80 ? -30.064 4.781 24.084 1.00 88.25 80 LEU A O 1
ATOM 585 N N . GLY A 1 81 ? -31.684 3.709 25.202 1.00 89.06 81 GLY A N 1
ATOM 586 C CA . GLY A 1 81 ? -32.433 3.328 24.000 1.00 89.06 81 GLY A CA 1
ATOM 587 C C . GLY A 1 81 ? -31.717 2.236 23.196 1.00 89.06 81 GLY A C 1
ATOM 588 O O . GLY A 1 81 ? -30.957 1.446 23.748 1.00 89.06 81 GLY A O 1
ATOM 589 N N . ALA A 1 82 ? -31.939 2.189 21.882 1.00 79.94 82 ALA A N 1
ATOM 590 C CA . ALA A 1 82 ? -31.330 1.194 20.986 1.00 79.94 82 ALA A CA 1
ATOM 591 C C . ALA A 1 82 ? -29.853 1.484 20.625 1.00 79.94 82 ALA A C 1
ATOM 593 O O . ALA A 1 82 ? -29.296 0.876 19.709 1.00 79.94 82 ALA A O 1
ATOM 594 N N . THR A 1 83 ? -29.211 2.438 21.300 1.00 73.12 83 THR A N 1
ATOM 595 C CA . THR A 1 83 ? -27.827 2.832 21.026 1.00 73.12 83 THR A CA 1
ATOM 596 C C . THR A 1 83 ? -26.866 1.892 21.744 1.00 73.12 83 THR A C 1
ATOM 598 O O . THR A 1 83 ? -26.784 1.919 22.971 1.00 73.12 83 THR A O 1
ATOM 601 N N . ASP A 1 84 ? -26.133 1.077 20.981 1.00 75.88 84 ASP A N 1
ATOM 602 C CA . ASP A 1 84 ? -25.018 0.292 21.519 1.00 75.88 84 ASP A CA 1
ATOM 603 C C . ASP A 1 84 ? -23.986 1.240 22.160 1.00 75.88 84 ASP A C 1
ATOM 605 O O . ASP A 1 84 ? -23.587 2.212 21.517 1.00 75.88 84 ASP A O 1
ATOM 609 N N . PRO A 1 85 ? -23.599 1.023 23.430 1.00 77.25 85 PRO A N 1
ATOM 610 C CA . PRO A 1 85 ? -22.662 1.884 24.150 1.00 77.25 85 PRO A CA 1
ATOM 611 C C . PRO A 1 85 ? -21.213 1.729 23.677 1.00 77.25 85 PRO A C 1
ATOM 613 O O . PRO A 1 85 ? -20.368 2.557 24.025 1.00 77.25 85 PRO A O 1
ATOM 616 N N . ARG A 1 86 ? -20.907 0.691 22.892 1.00 77.56 86 ARG A N 1
ATOM 617 C CA . ARG A 1 86 ? -19.659 0.647 22.131 1.00 77.56 86 ARG A CA 1
ATOM 618 C C . ARG A 1 86 ? -19.766 1.678 21.007 1.00 77.56 86 ARG A C 1
ATOM 620 O O . ARG A 1 86 ? -20.842 1.822 20.424 1.00 77.56 86 ARG A O 1
ATOM 627 N N . PRO A 1 87 ? -18.680 2.381 20.652 1.00 59.84 87 PRO A N 1
ATOM 628 C CA . PRO A 1 87 ? -18.640 3.143 19.419 1.00 59.84 87 PRO A CA 1
ATOM 629 C C . PRO A 1 87 ? -19.152 2.241 18.302 1.00 59.84 87 PRO A C 1
ATOM 631 O O . PRO A 1 87 ? -18.651 1.127 18.133 1.00 59.84 87 PRO A O 1
ATOM 634 N N . LYS A 1 88 ? -20.169 2.697 17.563 1.00 40.97 88 LYS A N 1
ATOM 635 C CA . LYS A 1 88 ? -20.504 2.069 16.291 1.00 40.97 88 LYS A CA 1
ATOM 636 C C . LYS A 1 88 ? -19.263 2.218 15.429 1.00 40.97 88 LYS A C 1
ATOM 638 O O . LYS A 1 88 ? -19.035 3.273 14.845 1.00 40.97 88 LYS A O 1
ATOM 643 N N . THR A 1 89 ? -18.460 1.169 15.355 1.00 38.72 89 THR A N 1
ATOM 644 C CA . THR A 1 89 ? -17.580 0.976 14.222 1.00 38.72 89 THR A CA 1
ATOM 645 C C . THR A 1 89 ? -18.520 0.711 13.053 1.00 38.72 89 THR A C 1
ATOM 647 O O . THR A 1 89 ? -18.851 -0.423 12.718 1.00 38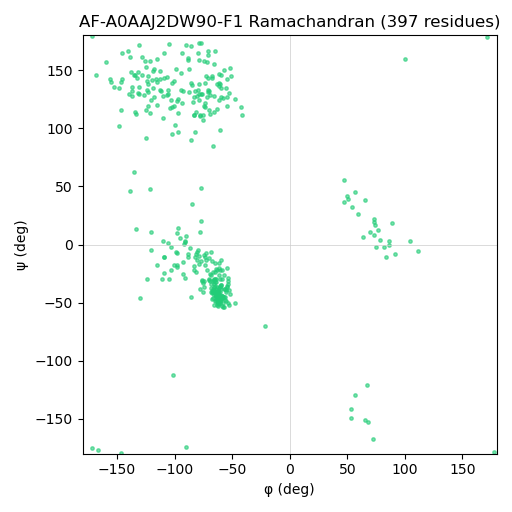.72 89 THR A O 1
ATOM 650 N N . SER A 1 90 ? -19.015 1.781 12.417 1.00 38.38 90 SER A N 1
ATOM 651 C CA . SER A 1 90 ? -19.170 1.729 10.963 1.00 38.38 90 SER A CA 1
ATOM 652 C C . SER A 1 90 ? -17.896 1.061 10.482 1.00 38.38 90 SER A C 1
ATOM 654 O O . SER A 1 90 ? -16.827 1.557 10.844 1.00 38.38 90 SER A O 1
ATOM 656 N N . ALA A 1 91 ? -18.008 -0.107 9.835 1.00 42.50 91 ALA A N 1
ATOM 657 C CA . ALA A 1 91 ? -16.855 -0.806 9.283 1.00 42.50 91 ALA A CA 1
ATOM 658 C C . ALA A 1 91 ? -15.976 0.269 8.655 1.00 42.50 91 ALA A C 1
ATOM 660 O O . ALA A 1 91 ? -16.455 0.992 7.778 1.00 42.50 91 ALA A O 1
ATOM 661 N N . ALA A 1 92 ? -14.805 0.507 9.252 1.00 54.12 92 ALA A N 1
ATOM 662 C CA . ALA A 1 92 ? -14.051 1.698 8.928 1.00 54.12 92 ALA A CA 1
ATOM 663 C C . ALA A 1 92 ? -13.770 1.617 7.433 1.00 54.12 92 ALA A C 1
ATOM 665 O O . ALA A 1 92 ? -13.380 0.557 6.931 1.00 54.12 92 ALA A O 1
ATOM 666 N N . SER A 1 93 ? -14.128 2.684 6.720 1.00 68.44 93 SER A N 1
ATOM 667 C CA . SER A 1 93 ? -14.127 2.666 5.266 1.00 68.44 93 SER A CA 1
ATOM 668 C C . SER A 1 93 ? -12.763 2.190 4.787 1.00 68.44 93 SER A C 1
ATOM 670 O O . SER A 1 93 ? -11.737 2.715 5.227 1.00 68.44 93 SER A O 1
ATOM 672 N N . LEU A 1 94 ? -12.747 1.217 3.869 1.00 88.25 94 LEU A N 1
ATOM 673 C CA . LEU A 1 94 ? -11.519 0.804 3.177 1.00 88.25 94 LEU A CA 1
ATOM 674 C C . LEU A 1 94 ? -10.840 2.012 2.501 1.00 88.25 94 LEU A C 1
ATOM 676 O O . LEU A 1 94 ? -9.632 1.998 2.296 1.00 88.25 94 LEU A O 1
ATOM 680 N N . PHE A 1 95 ? -11.634 3.070 2.282 1.00 96.81 95 PHE A N 1
ATOM 681 C CA . PHE A 1 95 ? -11.286 4.458 2.008 1.00 96.81 95 PHE A CA 1
ATOM 682 C C . PHE A 1 95 ? -9.877 4.864 2.458 1.00 96.81 95 PHE A C 1
ATOM 684 O O . PHE A 1 95 ? -8.961 5.154 1.688 1.00 96.81 95 PHE A O 1
ATOM 691 N N . TYR A 1 96 ? -9.771 4.910 3.785 1.00 98.12 96 TYR A N 1
ATOM 692 C CA . TYR A 1 96 ? -8.733 5.599 4.529 1.00 98.12 96 TYR A CA 1
ATOM 693 C C . TYR A 1 96 ? -7.898 4.593 5.307 1.00 98.12 96 TYR A C 1
ATOM 695 O O . TYR A 1 96 ? -8.406 3.889 6.181 1.00 98.12 96 TYR A O 1
ATOM 703 N N . GLY A 1 97 ? -6.605 4.552 5.019 1.00 98.00 97 GLY A N 1
ATOM 704 C CA . GLY A 1 97 ? -5.655 3.676 5.676 1.00 98.00 97 GLY A CA 1
ATOM 705 C C . GLY A 1 97 ? -4.402 4.394 6.144 1.00 98.00 97 GLY A C 1
ATOM 706 O O . GLY A 1 97 ? -4.139 5.553 5.822 1.00 98.00 97 GLY A O 1
ATOM 707 N N . MET A 1 98 ? -3.600 3.657 6.899 1.00 98.25 98 MET A N 1
ATOM 708 C CA . MET A 1 98 ? -2.312 4.110 7.406 1.00 98.25 98 MET A CA 1
ATOM 709 C C . MET A 1 98 ? -1.248 3.057 7.142 1.00 98.25 98 MET A C 1
ATOM 711 O O . MET A 1 98 ? -1.521 1.861 7.192 1.00 98.25 98 MET A O 1
ATOM 715 N N . ASN A 1 99 ? -0.020 3.505 6.932 1.00 98.44 99 ASN A N 1
ATOM 716 C CA . ASN A 1 99 ? 1.162 2.660 7.004 1.00 98.44 99 ASN A CA 1
ATOM 717 C C . ASN A 1 99 ? 1.686 2.599 8.433 1.00 98.44 99 ASN A C 1
ATOM 719 O O . ASN A 1 99 ? 1.593 3.569 9.192 1.00 98.44 99 ASN A O 1
ATOM 723 N N . GLY A 1 100 ? 2.321 1.489 8.774 1.00 96.38 100 GLY A N 1
ATOM 724 C CA . GLY A 1 100 ? 3.246 1.423 9.889 1.00 96.38 100 GLY A CA 1
ATOM 725 C C . GLY A 1 100 ? 3.981 0.098 9.928 1.00 96.38 100 GLY A C 1
ATOM 726 O O . GLY A 1 100 ? 3.838 -0.740 9.046 1.00 96.38 100 GLY A O 1
ATOM 727 N N . HIS A 1 101 ? 4.782 -0.095 10.966 1.00 95.25 101 HIS A N 1
ATOM 728 C CA . HIS A 1 101 ? 5.776 -1.163 10.986 1.00 95.25 101 HIS A CA 1
ATOM 729 C C . HIS A 1 101 ? 5.548 -2.108 12.168 1.00 95.25 101 HIS A C 1
ATOM 731 O O . HIS A 1 101 ? 6.477 -2.441 12.895 1.00 95.25 101 HIS A O 1
ATOM 737 N N . MET A 1 102 ? 4.301 -2.549 12.382 1.00 94.06 102 MET A N 1
ATOM 738 C CA . MET A 1 102 ? 3.913 -3.341 13.561 1.00 94.06 102 MET A CA 1
ATOM 739 C C . MET A 1 102 ? 4.796 -4.578 13.785 1.00 94.06 102 MET A C 1
ATOM 741 O O . MET A 1 102 ? 5.119 -4.903 14.924 1.00 94.06 102 MET A O 1
ATOM 745 N N . ALA A 1 103 ? 5.186 -5.270 12.712 1.00 93.88 103 ALA A N 1
ATOM 746 C CA . ALA A 1 103 ? 6.012 -6.469 12.810 1.00 93.88 103 ALA A CA 1
ATOM 747 C C . ALA A 1 103 ? 7.527 -6.182 12.835 1.00 93.88 103 ALA A C 1
ATOM 749 O O . ALA A 1 103 ? 8.319 -7.115 12.989 1.00 93.88 103 ALA A O 1
ATOM 750 N N . TYR A 1 104 ? 7.956 -4.918 12.712 1.00 88.38 104 TYR A N 1
ATOM 751 C CA . TYR A 1 104 ? 9.346 -4.534 12.950 1.00 88.38 104 TYR A CA 1
ATOM 752 C C . TYR A 1 104 ? 9.603 -4.525 14.455 1.00 88.38 104 TYR A C 1
ATOM 754 O O . TYR A 1 104 ? 9.180 -3.638 15.192 1.00 88.38 104 TYR A O 1
ATOM 762 N N . ASN A 1 105 ? 10.349 -5.522 14.920 1.00 85.94 105 ASN A N 1
ATOM 763 C CA . ASN A 1 105 ? 10.744 -5.664 16.320 1.00 85.94 105 ASN A CA 1
ATOM 764 C C . ASN A 1 105 ? 11.903 -4.711 16.697 1.00 85.94 105 ASN A C 1
ATOM 766 O O . ASN A 1 105 ? 12.918 -5.124 17.266 1.00 85.94 105 ASN A O 1
ATOM 770 N N . SER A 1 106 ? 11.788 -3.433 16.338 1.00 89.38 106 SER A N 1
ATOM 771 C CA . SER A 1 106 ? 12.783 -2.388 16.588 1.00 89.38 106 SER A CA 1
ATOM 772 C C . SER A 1 106 ? 12.119 -1.031 16.851 1.00 89.38 106 SER A C 1
ATOM 774 O O . SER A 1 106 ? 10.925 -0.842 16.617 1.00 89.38 106 SER A O 1
ATOM 776 N N . GLY A 1 107 ? 12.894 -0.086 17.395 1.00 89.12 107 GLY A N 1
ATOM 777 C CA . GLY A 1 107 ? 12.416 1.266 17.697 1.00 89.12 107 GLY A CA 1
ATOM 778 C C . GLY A 1 107 ? 11.150 1.281 18.561 1.00 89.12 107 GLY A C 1
ATOM 779 O O . GLY A 1 107 ? 10.984 0.457 19.460 1.00 89.12 107 GLY A O 1
ATOM 780 N N . ILE A 1 108 ? 10.249 2.216 18.262 1.00 91.81 108 ILE A N 1
ATOM 781 C CA . ILE A 1 108 ? 8.979 2.397 18.977 1.00 91.81 108 ILE A CA 1
ATOM 782 C C . ILE A 1 108 ? 7.982 1.249 18.756 1.00 91.81 108 ILE A C 1
ATOM 784 O O . ILE A 1 108 ? 7.165 0.958 19.630 1.00 91.81 108 ILE A O 1
ATOM 788 N N . TYR A 1 109 ? 8.072 0.549 17.622 1.00 92.25 109 TYR A N 1
ATOM 789 C CA . TYR A 1 109 ? 7.196 -0.580 17.294 1.00 92.25 109 TYR A CA 1
ATOM 790 C C . TYR A 1 109 ? 7.505 -1.828 18.130 1.00 92.25 109 TYR A C 1
ATOM 792 O O . TYR A 1 109 ? 6.613 -2.634 18.376 1.00 92.25 109 TYR A O 1
ATOM 800 N N . LYS A 1 110 ? 8.723 -1.940 18.679 1.00 91.31 110 LYS A N 1
ATOM 801 C CA . LYS A 1 110 ? 9.067 -2.974 19.668 1.00 91.31 110 LYS A CA 1
ATOM 802 C C . LYS A 1 110 ? 8.313 -2.820 20.993 1.00 91.31 110 LYS A C 1
ATOM 804 O O . LYS A 1 110 ? 8.102 -3.807 21.694 1.00 91.31 110 LYS A O 1
ATOM 809 N N . THR A 1 111 ? 7.968 -1.593 21.378 1.00 90.69 111 THR A N 1
ATOM 810 C CA . THR A 1 111 ? 7.395 -1.290 22.702 1.00 90.69 111 THR A CA 1
ATOM 811 C C . THR A 1 111 ? 5.920 -0.904 22.640 1.00 90.69 111 THR A C 1
ATOM 813 O O . THR A 1 111 ? 5.197 -1.105 23.615 1.00 90.69 111 THR A O 1
ATOM 816 N N . THR A 1 112 ? 5.447 -0.395 21.502 1.00 91.12 112 THR A N 1
ATOM 817 C CA . THR A 1 112 ? 4.046 -0.010 21.309 1.00 91.12 112 THR A CA 1
ATOM 818 C C . THR A 1 112 ? 3.203 -1.236 20.972 1.00 91.12 112 THR A C 1
ATOM 820 O O . THR A 1 112 ? 3.345 -1.836 19.907 1.00 91.12 112 THR A O 1
ATOM 823 N N . THR A 1 113 ? 2.284 -1.601 21.866 1.00 93.62 113 THR A N 1
ATOM 824 C CA . THR A 1 113 ? 1.448 -2.800 21.708 1.00 93.62 113 THR A CA 1
ATOM 825 C C . THR A 1 113 ? 0.490 -2.696 20.510 1.00 93.62 113 THR A C 1
ATOM 827 O O . THR A 1 113 ? 0.069 -1.589 20.156 1.00 93.62 113 THR A O 1
ATOM 830 N N . PRO A 1 114 ? 0.043 -3.827 19.926 1.00 95.12 114 PRO A N 1
ATOM 831 C CA . PRO A 1 114 ? -0.979 -3.808 18.876 1.00 95.12 114 PRO A CA 1
ATOM 832 C C . PRO A 1 114 ? -2.267 -3.080 19.289 1.00 95.12 114 PRO A C 1
ATOM 834 O O . PRO A 1 114 ? -2.860 -2.378 18.478 1.00 95.12 114 PRO A O 1
ATOM 837 N N . ALA A 1 115 ? -2.681 -3.184 20.558 1.00 94.00 115 ALA A N 1
ATOM 838 C CA . ALA A 1 115 ? -3.853 -2.473 21.072 1.00 94.00 115 ALA A CA 1
ATOM 839 C C . ALA A 1 115 ? -3.665 -0.945 21.083 1.00 94.00 115 ALA A C 1
ATOM 841 O O . ALA A 1 115 ? -4.591 -0.213 20.742 1.00 94.00 115 ALA A O 1
ATOM 842 N N . ALA A 1 116 ? -2.466 -0.459 21.424 1.00 92.88 116 ALA A N 1
ATOM 843 C CA . ALA A 1 116 ? -2.158 0.967 21.369 1.00 92.88 116 ALA A CA 1
ATOM 844 C C . ALA A 1 116 ? -2.136 1.487 19.922 1.00 92.88 116 ALA A C 1
ATOM 846 O O . ALA A 1 116 ? -2.705 2.539 19.641 1.00 92.88 116 ALA A O 1
ATOM 847 N N . GLN A 1 117 ? -1.557 0.722 18.988 1.00 96.50 117 GLN A N 1
ATOM 848 C CA . GLN A 1 117 ? -1.583 1.063 17.560 1.00 96.50 117 GLN A CA 1
ATOM 849 C C . GLN A 1 117 ? -3.023 1.084 17.020 1.00 96.50 117 GLN A C 1
ATOM 851 O O . GLN A 1 117 ? -3.411 2.037 16.348 1.00 96.50 117 GLN A O 1
ATOM 856 N N . LEU A 1 118 ? -3.852 0.096 17.380 1.00 96.94 118 LEU A N 1
ATOM 857 C CA . LEU A 1 118 ? -5.269 0.062 17.009 1.00 96.94 118 LEU A CA 1
ATOM 858 C C . LEU A 1 118 ? -6.039 1.285 17.515 1.00 96.94 118 LEU A C 1
ATOM 860 O O . LEU A 1 118 ? -6.814 1.865 16.759 1.00 96.94 118 LEU A O 1
ATOM 864 N N . ALA A 1 119 ? -5.823 1.690 18.768 1.00 94.38 119 ALA A N 1
ATOM 865 C CA . ALA A 1 119 ? -6.500 2.851 19.338 1.00 94.38 119 ALA A CA 1
ATOM 866 C C . ALA A 1 119 ? -6.193 4.136 18.548 1.00 94.38 119 ALA A C 1
ATOM 868 O O . ALA A 1 119 ? -7.089 4.946 18.317 1.00 94.38 119 ALA A O 1
ATOM 869 N N . LEU A 1 120 ? -4.951 4.301 18.078 1.00 95.88 120 LEU A N 1
ATOM 870 C CA . LEU A 1 120 ? -4.564 5.424 17.218 1.00 95.88 120 LEU A CA 1
ATOM 871 C C . LEU A 1 120 ? -5.258 5.361 15.852 1.00 95.88 120 LEU A C 1
ATOM 873 O O . LEU A 1 120 ? -5.778 6.368 15.380 1.00 95.88 120 LEU A O 1
ATOM 877 N N . LEU A 1 121 ? -5.315 4.178 15.235 1.00 97.75 121 LEU A N 1
ATOM 878 C CA . LEU A 1 121 ? -5.998 3.977 13.952 1.00 97.75 121 LEU A CA 1
ATOM 879 C C . LEU A 1 121 ? -7.498 4.277 14.053 1.00 97.75 121 LEU A C 1
ATOM 881 O O . LEU A 1 121 ? -8.047 4.971 13.198 1.00 97.75 121 LEU A O 1
ATOM 885 N N . GLN A 1 122 ? -8.147 3.815 15.123 1.00 95.56 122 GLN A N 1
ATOM 886 C CA . GLN A 1 122 ? -9.557 4.095 15.391 1.00 95.56 122 GLN A CA 1
ATOM 887 C C . GLN A 1 122 ? -9.802 5.581 15.670 1.00 95.56 122 GLN A C 1
ATOM 889 O O . GLN A 1 122 ? -10.784 6.131 15.176 1.00 95.56 122 GLN A O 1
ATOM 894 N N . ASP A 1 123 ? -8.901 6.253 16.394 1.00 94.94 123 ASP A N 1
ATOM 895 C CA . ASP A 1 123 ? -8.992 7.699 16.632 1.00 94.94 123 ASP A CA 1
ATOM 896 C C . ASP A 1 123 ? -8.853 8.517 15.337 1.00 94.94 123 ASP A C 1
ATOM 898 O O . ASP A 1 123 ? -9.473 9.573 15.207 1.00 94.94 123 ASP A O 1
ATOM 902 N N . LEU A 1 124 ? -8.070 8.024 14.374 1.00 96.94 124 LEU A N 1
ATOM 903 C CA . LEU A 1 124 ? -7.923 8.602 13.034 1.00 96.94 124 LEU A CA 1
ATOM 904 C C . LEU A 1 124 ? -9.088 8.251 12.089 1.00 96.94 124 LEU A C 1
ATOM 906 O O . LEU A 1 124 ? -9.238 8.897 11.054 1.00 96.94 124 LEU A O 1
ATOM 910 N N . GLY A 1 125 ? -9.889 7.231 12.413 1.00 95.56 125 GLY A N 1
ATOM 911 C CA . GLY A 1 125 ? -10.909 6.676 11.519 1.00 95.56 125 GLY A CA 1
ATOM 912 C C . GLY A 1 125 ? -10.341 5.848 10.357 1.00 95.56 125 GLY A C 1
ATOM 913 O O . GLY A 1 125 ? -11.012 5.689 9.339 1.00 95.56 125 GLY A O 1
ATOM 914 N N . ALA A 1 126 ? -9.111 5.336 10.482 1.00 96.94 126 ALA A N 1
ATOM 915 C CA . ALA A 1 126 ? -8.479 4.491 9.471 1.00 96.94 126 ALA A CA 1
ATOM 916 C C . ALA A 1 126 ? -9.003 3.045 9.547 1.00 96.94 126 ALA A C 1
ATOM 918 O O . ALA A 1 126 ? -9.011 2.437 10.618 1.00 96.94 126 ALA A O 1
ATOM 919 N N . GLY A 1 127 ? -9.423 2.485 8.409 1.00 96.38 127 GLY A N 1
ATOM 920 C CA . GLY A 1 127 ? -10.002 1.140 8.315 1.00 96.38 127 GLY A CA 1
ATOM 921 C C . GLY A 1 127 ? -9.050 0.045 7.863 1.00 96.38 127 GLY A C 1
ATOM 922 O O . GLY A 1 127 ? -9.407 -1.134 7.887 1.00 96.38 127 GLY A O 1
ATOM 923 N N . ILE A 1 128 ? -7.830 0.405 7.478 1.00 97.94 128 ILE A N 1
ATOM 924 C CA . ILE A 1 128 ? -6.813 -0.554 7.062 1.00 97.94 128 ILE A CA 1
ATOM 925 C C . ILE A 1 128 ? -5.416 -0.082 7.457 1.00 97.94 128 ILE A C 1
ATOM 927 O O . ILE A 1 128 ? -5.099 1.107 7.381 1.00 97.94 128 ILE A O 1
ATOM 931 N N . TYR A 1 129 ? -4.596 -1.027 7.907 1.00 98.25 129 TYR A N 1
ATOM 932 C CA . TYR A 1 129 ? -3.238 -0.793 8.368 1.00 98.25 129 TYR A CA 1
ATOM 933 C C . TYR A 1 129 ? -2.247 -1.617 7.552 1.00 98.25 129 TYR A C 1
ATOM 935 O O . TYR A 1 129 ? -2.267 -2.847 7.591 1.00 98.25 129 TYR A O 1
ATOM 943 N N . ARG A 1 130 ? -1.404 -0.945 6.773 1.00 98.44 130 ARG A N 1
ATOM 944 C CA . ARG A 1 130 ? -0.368 -1.576 5.957 1.00 98.44 130 ARG A CA 1
ATOM 945 C C . ARG A 1 130 ? 0.867 -1.832 6.801 1.00 98.44 130 ARG A C 1
ATOM 947 O O . ARG A 1 130 ? 1.380 -0.897 7.411 1.00 98.44 130 ARG A O 1
ATOM 954 N N . CYS A 1 131 ? 1.302 -3.089 6.870 1.00 98.06 131 CYS A N 1
ATOM 955 C CA . CYS A 1 131 ? 2.398 -3.521 7.733 1.00 98.06 131 CYS A CA 1
ATOM 956 C C . CYS A 1 131 ? 3.346 -4.484 7.028 1.00 98.06 131 CYS A C 1
ATOM 958 O O . CYS A 1 131 ? 2.916 -5.481 6.447 1.00 98.06 131 CYS A O 1
ATOM 960 N N . ASP A 1 132 ? 4.644 -4.221 7.149 1.00 96.75 132 ASP A N 1
ATOM 961 C CA . ASP A 1 132 ? 5.690 -5.075 6.595 1.00 96.75 132 ASP A CA 1
ATOM 962 C C . ASP A 1 132 ? 5.695 -6.486 7.172 1.00 96.75 132 ASP A C 1
ATOM 964 O O . ASP A 1 132 ? 5.474 -6.709 8.364 1.00 96.75 132 ASP A O 1
ATOM 968 N N . THR A 1 133 ? 6.068 -7.447 6.333 1.00 98.06 133 THR A N 1
ATOM 969 C CA . THR A 1 133 ? 6.470 -8.783 6.758 1.00 98.06 133 THR A CA 1
ATOM 970 C C . THR A 1 133 ? 7.525 -9.370 5.820 1.00 98.06 133 THR A C 1
ATOM 972 O O . THR A 1 133 ? 7.396 -9.330 4.599 1.00 98.06 133 THR A O 1
ATOM 975 N N . ALA A 1 134 ? 8.572 -9.962 6.394 1.00 97.56 134 ALA A N 1
ATOM 976 C CA . ALA A 1 134 ? 9.678 -10.581 5.655 1.00 97.56 134 ALA A CA 1
ATOM 977 C C . ALA A 1 134 ? 9.856 -12.082 5.965 1.00 97.56 134 ALA A C 1
ATOM 979 O O . ALA A 1 134 ? 10.854 -12.692 5.593 1.00 97.56 134 ALA A O 1
ATOM 980 N N . GLY A 1 135 ? 8.898 -12.696 6.664 1.00 97.94 135 GLY A N 1
ATOM 981 C CA . GLY A 1 135 ? 8.898 -14.129 6.945 1.00 97.94 135 GLY A CA 1
ATOM 982 C C . GLY A 1 135 ? 7.808 -14.543 7.932 1.00 97.94 135 GLY A C 1
ATOM 983 O O . GLY A 1 135 ? 7.085 -13.706 8.474 1.00 97.94 135 GLY A O 1
ATOM 984 N N . ALA A 1 136 ? 7.729 -15.847 8.211 1.00 98.19 136 ALA A N 1
ATOM 985 C CA . ALA A 1 136 ? 6.677 -16.430 9.047 1.00 98.19 136 ALA A CA 1
ATOM 986 C C . ALA A 1 136 ? 6.599 -15.812 10.455 1.00 98.19 136 ALA A C 1
ATOM 988 O O . ALA A 1 136 ? 5.504 -15.584 10.954 1.00 98.19 136 ALA A O 1
ATOM 989 N N . GLY A 1 137 ? 7.737 -15.488 11.081 1.00 98.19 137 GLY A N 1
ATOM 990 C CA . GLY A 1 137 ? 7.758 -14.871 12.413 1.00 98.19 137 GLY A CA 1
ATOM 991 C C . GLY A 1 137 ? 7.125 -13.476 12.444 1.00 98.19 137 GLY A C 1
ATOM 992 O O . GLY A 1 137 ? 6.313 -13.194 13.317 1.00 98.19 137 GLY A O 1
ATOM 993 N N . MET A 1 138 ? 7.431 -12.624 11.461 1.00 98.19 138 MET A N 1
ATOM 994 C CA . MET A 1 138 ? 6.802 -11.301 11.338 1.00 98.19 138 MET A CA 1
ATOM 995 C C . MET A 1 138 ? 5.311 -11.421 11.010 1.00 98.19 138 MET A C 1
ATOM 997 O O . MET A 1 138 ? 4.487 -10.731 11.600 1.00 98.19 138 MET A O 1
ATOM 1001 N N . SER A 1 139 ? 4.948 -12.350 10.123 1.00 98.75 139 SER A N 1
ATOM 1002 C CA . SER A 1 139 ? 3.541 -12.628 9.817 1.00 98.75 139 SER A CA 1
ATOM 1003 C C . SER A 1 139 ? 2.770 -13.168 11.019 1.00 98.75 139 SER A C 1
ATOM 1005 O O . SER A 1 139 ? 1.594 -12.850 11.165 1.00 98.75 139 SER A O 1
ATOM 1007 N N . GLN A 1 140 ? 3.419 -13.919 11.914 1.00 98.69 140 GLN A N 1
ATOM 1008 C CA . GLN A 1 140 ? 2.801 -14.363 13.161 1.00 98.69 140 GLN A CA 1
ATOM 1009 C C . GLN A 1 140 ? 2.465 -13.177 14.072 1.00 98.69 140 GLN A C 1
ATOM 1011 O O . GLN A 1 140 ? 1.381 -13.163 14.638 1.00 98.69 140 GLN A O 1
ATOM 1016 N N . VAL A 1 141 ? 3.311 -12.141 14.144 1.00 98.19 141 VAL A N 1
ATOM 1017 C CA . VAL A 1 141 ? 2.993 -10.910 14.900 1.00 98.19 141 VAL A CA 1
ATOM 1018 C C . VAL A 1 141 ? 1.709 -10.257 14.376 1.00 98.19 141 VAL A C 1
ATOM 1020 O O . VAL A 1 141 ? 0.839 -9.875 15.159 1.00 98.19 141 VAL A O 1
ATOM 1023 N N . LEU A 1 142 ? 1.556 -10.168 13.051 1.00 98.62 142 LEU A N 1
ATOM 1024 C CA . LEU A 1 142 ? 0.341 -9.628 12.433 1.00 98.62 142 LEU A CA 1
ATOM 1025 C C . LEU A 1 142 ? -0.877 -10.538 12.684 1.00 98.62 142 LEU A C 1
ATOM 1027 O O . LEU A 1 142 ? -1.962 -10.046 12.994 1.00 98.62 142 LEU A O 1
ATOM 1031 N N . ALA A 1 143 ? -0.704 -11.860 12.603 1.00 98.75 143 ALA A N 1
ATOM 1032 C CA . ALA A 1 143 ? -1.754 -12.836 12.895 1.00 98.75 143 ALA A CA 1
ATOM 1033 C C . ALA A 1 143 ? -2.214 -12.778 14.362 1.00 98.75 143 ALA A C 1
ATOM 1035 O O . ALA A 1 143 ? -3.414 -12.844 14.639 1.00 98.75 143 ALA A O 1
ATOM 1036 N N . ASP A 1 144 ? -1.284 -12.610 15.302 1.00 98.56 144 ASP A N 1
ATOM 1037 C CA . ASP A 1 144 ? -1.570 -12.463 16.730 1.00 98.56 144 ASP A CA 1
ATOM 1038 C C . ASP A 1 144 ? -2.332 -11.162 16.999 1.00 98.56 144 ASP A C 1
ATOM 1040 O O . ASP A 1 144 ? -3.297 -11.152 17.765 1.00 98.56 144 ASP A O 1
ATOM 1044 N N . ALA A 1 145 ? -1.974 -10.070 16.314 1.00 98.25 145 ALA A N 1
ATOM 1045 C CA . ALA A 1 145 ? -2.726 -8.822 16.378 1.00 98.25 145 ALA A CA 1
ATOM 1046 C C . ALA A 1 145 ? -4.165 -8.991 15.854 1.00 98.25 145 ALA A C 1
ATOM 1048 O O . ALA A 1 145 ? -5.102 -8.557 16.530 1.00 98.25 145 ALA A O 1
ATOM 1049 N N . LEU A 1 146 ? -4.350 -9.661 14.707 1.00 98.44 146 LEU A N 1
ATOM 1050 C CA . LEU A 1 146 ? -5.659 -9.936 14.085 1.00 98.44 146 LEU A CA 1
ATOM 1051 C C . LEU A 1 146 ? -6.543 -10.871 14.917 1.00 98.44 146 LEU A C 1
ATOM 1053 O O . LEU A 1 146 ? -7.761 -10.698 14.945 1.00 98.44 146 LEU A O 1
ATOM 1057 N N . ASN A 1 147 ? -5.950 -11.837 15.618 1.00 97.81 147 ASN A N 1
ATOM 1058 C CA . ASN A 1 147 ? -6.672 -12.722 16.535 1.00 97.81 147 ASN A CA 1
ATOM 1059 C C . ASN A 1 147 ? -6.896 -12.109 17.925 1.00 97.81 147 ASN A C 1
ATOM 1061 O O . ASN A 1 147 ? -7.797 -12.547 18.645 1.00 97.81 147 ASN A O 1
ATOM 1065 N N . GLY A 1 148 ? -6.086 -11.118 18.292 1.00 96.50 148 GLY A N 1
ATOM 1066 C CA . GLY A 1 148 ? -6.152 -10.379 19.544 1.00 96.50 148 GLY A CA 1
ATOM 1067 C C . GLY A 1 148 ? -6.817 -9.018 19.367 1.00 96.50 148 GLY A C 1
ATOM 1068 O O . GLY A 1 148 ? -8.017 -8.931 19.125 1.00 96.50 148 GLY A O 1
ATOM 1069 N N . ALA A 1 149 ? -6.034 -7.947 19.523 1.00 94.19 149 ALA A N 1
ATOM 1070 C CA . ALA A 1 149 ? -6.543 -6.578 19.615 1.00 94.19 149 ALA A CA 1
ATOM 1071 C C . ALA A 1 149 ? -7.409 -6.148 18.415 1.00 94.19 149 ALA A C 1
ATOM 1073 O O . ALA A 1 149 ? -8.413 -5.471 18.606 1.00 94.19 149 ALA A O 1
ATOM 1074 N N . PHE A 1 150 ? -7.053 -6.550 17.191 1.00 96.19 150 PHE A N 1
ATOM 1075 C CA . PHE A 1 150 ? -7.774 -6.169 15.971 1.00 96.19 150 PHE A CA 1
ATOM 1076 C C . PHE A 1 150 ? -9.018 -7.033 15.713 1.00 96.19 150 PHE A C 1
ATOM 1078 O O . PHE A 1 150 ? -9.815 -6.719 14.825 1.00 96.19 150 PHE A O 1
ATOM 1085 N N . LYS A 1 151 ? -9.238 -8.105 16.481 1.00 94.44 151 LYS A N 1
ATOM 1086 C CA . LYS A 1 151 ? -10.361 -9.014 16.253 1.00 94.44 151 LYS A CA 1
ATOM 1087 C C . LYS A 1 151 ? -11.694 -8.291 16.440 1.00 94.44 151 LYS A C 1
ATOM 1089 O O . LYS A 1 151 ? -12.035 -7.852 17.533 1.00 94.44 151 LYS A O 1
ATOM 1094 N N . GLY A 1 152 ? -12.472 -8.193 15.362 1.00 90.00 152 GLY A N 1
ATOM 1095 C CA . GLY A 1 152 ? -13.769 -7.509 15.376 1.00 90.00 152 GLY A CA 1
ATOM 1096 C C . GLY A 1 152 ? -13.683 -5.986 15.537 1.00 90.00 152 GLY A C 1
ATOM 1097 O O . GLY A 1 152 ? -14.713 -5.350 15.741 1.00 90.00 152 GLY A O 1
ATOM 1098 N N . SER A 1 153 ? -12.491 -5.387 15.422 1.00 91.25 153 SER A N 1
ATOM 1099 C CA . SER A 1 153 ? -12.305 -3.935 15.559 1.00 91.25 153 SER A CA 1
ATOM 1100 C C . SER A 1 153 ? -12.823 -3.140 14.355 1.00 91.25 153 SER A C 1
ATOM 1102 O O . SER A 1 153 ? -13.012 -1.928 14.451 1.00 91.25 153 SER A O 1
ATOM 1104 N N . GLY A 1 154 ? -13.025 -3.814 13.218 1.00 90.19 154 GLY A N 1
ATOM 1105 C CA . GLY A 1 154 ? -13.339 -3.191 11.933 1.00 90.19 154 GLY A CA 1
ATOM 1106 C C . GLY A 1 154 ? -12.118 -2.657 11.176 1.00 90.19 154 GLY A C 1
ATOM 1107 O O . GLY A 1 154 ? -12.292 -2.189 10.056 1.00 90.19 154 GLY A O 1
ATOM 1108 N N . VAL A 1 155 ? -10.908 -2.751 11.744 1.00 96.31 155 VAL A N 1
ATOM 1109 C CA . VAL A 1 155 ? -9.651 -2.361 11.088 1.00 96.31 155 VAL A CA 1
ATOM 1110 C C . VAL A 1 155 ? -8.968 -3.598 10.507 1.00 96.31 155 VAL A C 1
ATOM 1112 O O . VAL A 1 155 ? -8.703 -4.565 11.220 1.00 96.31 155 VAL A O 1
ATOM 1115 N N . GLN A 1 156 ? -8.688 -3.574 9.206 1.00 97.38 156 GLN A N 1
ATOM 1116 C CA . GLN A 1 156 ? -7.986 -4.642 8.491 1.00 97.38 156 GLN A CA 1
ATOM 1117 C C . GLN A 1 156 ? -6.466 -4.435 8.534 1.00 97.38 156 GLN A C 1
ATOM 1119 O O . GLN A 1 156 ? -5.995 -3.320 8.741 1.00 97.38 156 GLN A O 1
ATOM 1124 N N . ILE A 1 157 ? -5.695 -5.494 8.281 1.00 98.31 157 ILE A N 1
ATOM 1125 C CA . ILE A 1 157 ? -4.254 -5.391 8.019 1.00 98.31 157 ILE A CA 1
ATOM 1126 C C . ILE A 1 157 ? -3.991 -5.765 6.557 1.00 98.31 157 ILE A C 1
ATOM 1128 O O . ILE A 1 157 ? -4.497 -6.788 6.093 1.00 98.31 157 ILE A O 1
ATOM 1132 N N . LEU A 1 158 ? -3.208 -4.939 5.854 1.00 98.69 158 LEU A N 1
ATOM 1133 C CA . LEU A 1 158 ? -2.582 -5.258 4.567 1.00 98.69 158 LEU A CA 1
ATOM 1134 C C . LEU A 1 158 ? -1.120 -5.651 4.838 1.00 98.69 158 LEU A C 1
ATOM 1136 O O . LEU A 1 158 ? -0.295 -4.773 5.093 1.00 98.69 158 LEU A O 1
ATOM 1140 N N . PRO A 1 159 ? -0.767 -6.943 4.809 1.00 98.69 159 PRO A N 1
ATOM 1141 C CA . PRO A 1 159 ? 0.623 -7.367 4.875 1.00 98.69 159 PRO A CA 1
ATOM 1142 C C . PRO A 1 159 ? 1.339 -6.967 3.583 1.00 98.69 159 PRO A C 1
ATOM 1144 O O . PRO A 1 159 ? 0.874 -7.327 2.498 1.00 98.69 159 PRO A O 1
ATOM 1147 N N . VAL A 1 160 ? 2.480 -6.286 3.695 1.00 98.56 160 VAL A N 1
ATOM 1148 C CA . VAL A 1 160 ? 3.395 -6.053 2.570 1.00 98.56 160 VAL A CA 1
ATOM 1149 C C . VAL A 1 160 ? 4.604 -6.971 2.679 1.00 98.56 160 VAL A C 1
ATOM 1151 O O . VAL A 1 160 ? 5.359 -6.937 3.652 1.00 98.56 160 VAL A O 1
ATOM 1154 N N . LEU A 1 161 ? 4.769 -7.841 1.684 1.00 98.75 161 LEU A N 1
ATOM 1155 C CA . LEU A 1 161 ? 5.890 -8.766 1.611 1.00 98.75 161 LEU A CA 1
ATOM 1156 C C . LEU A 1 161 ? 7.150 -7.989 1.236 1.00 98.75 161 LEU A C 1
ATOM 1158 O O . LEU A 1 161 ? 7.219 -7.418 0.150 1.00 98.75 161 LEU A O 1
ATOM 1162 N N . ASN A 1 162 ? 8.150 -7.984 2.116 1.00 97.88 162 ASN A N 1
ATOM 1163 C CA . ASN A 1 162 ? 9.404 -7.270 1.897 1.00 97.88 162 ASN A CA 1
ATOM 1164 C C . ASN A 1 162 ? 10.516 -8.248 1.465 1.00 97.88 162 ASN A C 1
ATOM 1166 O O . ASN A 1 162 ? 11.160 -8.868 2.320 1.00 97.88 162 ASN A O 1
ATOM 1170 N N . PRO A 1 163 ? 10.760 -8.416 0.149 1.00 98.19 163 PRO A N 1
ATOM 1171 C CA . PRO A 1 163 ? 11.748 -9.366 -0.346 1.00 98.19 163 PRO A CA 1
ATOM 1172 C C . PRO A 1 163 ? 13.186 -8.938 -0.053 1.00 98.19 163 PRO A C 1
ATOM 1174 O O . PRO A 1 163 ? 14.032 -9.805 0.146 1.00 98.19 163 PRO A O 1
ATOM 1177 N N . ILE A 1 164 ? 13.473 -7.635 0.031 1.00 96.12 164 ILE A N 1
ATOM 1178 C CA . ILE A 1 164 ? 14.814 -7.126 0.363 1.00 96.12 164 ILE A CA 1
ATOM 1179 C C . ILE A 1 164 ? 15.206 -7.591 1.769 1.00 96.12 164 ILE A C 1
ATOM 1181 O O . ILE A 1 164 ? 16.261 -8.198 1.949 1.00 96.12 164 ILE A O 1
ATOM 1185 N N . SER A 1 165 ? 14.314 -7.409 2.746 1.00 95.88 165 SER A N 1
ATOM 1186 C CA . SER A 1 165 ? 14.498 -7.905 4.117 1.00 95.88 165 SER A CA 1
ATOM 1187 C C . SER A 1 165 ? 14.561 -9.437 4.201 1.00 95.88 165 SER A C 1
ATOM 1189 O O . SER A 1 165 ? 15.123 -9.976 5.152 1.00 95.88 165 SER A O 1
ATOM 1191 N N . ALA A 1 166 ? 14.028 -10.145 3.201 1.00 97.25 166 ALA A N 1
ATOM 1192 C CA . ALA A 1 166 ? 14.120 -11.599 3.066 1.00 97.25 166 ALA A CA 1
ATOM 1193 C C . ALA A 1 166 ? 15.360 -12.073 2.274 1.00 97.25 166 ALA A C 1
ATOM 1195 O O . ALA A 1 166 ? 15.479 -13.261 1.973 1.00 97.25 166 ALA A O 1
ATOM 1196 N N . GLY A 1 167 ? 16.287 -11.169 1.936 1.00 97.69 167 GLY A N 1
ATOM 1197 C CA . GLY A 1 167 ? 17.546 -11.496 1.261 1.00 97.69 167 GLY A CA 1
ATOM 1198 C C . GLY A 1 167 ? 17.477 -11.505 -0.267 1.00 97.69 167 GLY A C 1
ATOM 1199 O O . GLY A 1 167 ? 18.341 -12.102 -0.912 1.00 97.69 167 GLY A O 1
ATOM 1200 N N . TRP A 1 168 ? 16.469 -10.872 -0.873 1.00 98.50 168 TRP A N 1
ATOM 1201 C CA . TRP A 1 168 ? 16.411 -10.724 -2.325 1.00 98.50 168 TRP A CA 1
ATOM 1202 C C . TRP A 1 168 ? 17.609 -9.933 -2.848 1.00 98.50 168 TRP A C 1
ATOM 1204 O O . TRP A 1 168 ? 17.865 -8.799 -2.445 1.00 98.50 168 TRP A O 1
ATOM 1214 N N . ASN A 1 169 ? 18.325 -10.548 -3.787 1.00 97.81 169 ASN A N 1
ATOM 1215 C CA . ASN A 1 169 ? 19.410 -9.922 -4.519 1.00 97.81 169 ASN A CA 1
ATOM 1216 C C . ASN A 1 169 ? 18.934 -9.525 -5.924 1.00 97.81 169 ASN A C 1
ATOM 1218 O O . ASN A 1 169 ? 18.613 -10.381 -6.758 1.00 97.81 169 ASN A O 1
ATOM 1222 N N . ILE A 1 170 ? 18.965 -8.226 -6.212 1.00 97.12 170 ILE A N 1
ATOM 1223 C CA . ILE A 1 170 ? 18.564 -7.652 -7.502 1.00 97.12 170 ILE A CA 1
ATOM 1224 C C . ILE A 1 170 ? 19.404 -8.156 -8.685 1.00 97.12 170 ILE A C 1
ATOM 1226 O O . ILE A 1 170 ? 18.926 -8.137 -9.813 1.00 97.12 170 ILE A O 1
ATOM 1230 N N . THR A 1 171 ? 20.621 -8.658 -8.446 1.00 97.88 171 THR A N 1
ATOM 1231 C CA . THR A 1 171 ? 21.501 -9.203 -9.497 1.00 97.88 171 THR A CA 1
ATOM 1232 C C . THR A 1 171 ? 21.332 -10.708 -9.721 1.00 97.88 171 THR A C 1
ATOM 1234 O O . THR A 1 171 ? 22.027 -11.292 -10.552 1.00 97.88 171 THR A O 1
ATOM 1237 N N . SER A 1 172 ? 20.433 -11.363 -8.977 1.00 98.38 172 SER A N 1
ATOM 1238 C CA . SER A 1 172 ? 20.171 -12.797 -9.127 1.00 98.38 172 SER A CA 1
ATOM 1239 C C . SER A 1 172 ? 19.430 -13.133 -10.428 1.00 98.38 172 SER A C 1
ATOM 1241 O O . SER A 1 172 ? 18.903 -12.267 -11.123 1.00 98.38 172 SER A O 1
ATOM 1243 N N . THR A 1 173 ? 19.394 -14.418 -10.783 1.00 98.56 173 THR A N 1
ATOM 1244 C CA . THR A 1 173 ? 18.619 -14.878 -11.940 1.00 98.56 173 THR A CA 1
ATOM 1245 C C . THR A 1 173 ? 17.120 -14.817 -11.648 1.00 98.56 173 THR A C 1
ATOM 1247 O O . THR A 1 173 ? 16.692 -14.932 -10.500 1.00 98.56 173 THR A O 1
ATOM 1250 N N . GLU A 1 174 ? 16.298 -14.736 -12.696 1.00 98.62 174 GLU A N 1
ATOM 1251 C CA . GLU A 1 174 ? 14.836 -14.774 -12.556 1.00 98.62 174 GLU A CA 1
ATOM 1252 C C . GLU A 1 174 ? 14.343 -16.018 -11.804 1.00 98.62 174 GLU A C 1
ATOM 1254 O O . GLU A 1 174 ? 13.439 -15.921 -10.980 1.00 98.62 174 GLU A O 1
ATOM 1259 N N . ALA A 1 175 ? 14.954 -17.183 -12.041 1.00 98.75 175 ALA A N 1
ATOM 1260 C CA . ALA A 1 175 ? 14.582 -18.429 -11.371 1.00 98.75 175 ALA A CA 1
ATOM 1261 C C . ALA A 1 175 ? 14.920 -18.418 -9.869 1.00 98.75 175 ALA A C 1
ATOM 1263 O O . ALA A 1 175 ? 14.120 -18.875 -9.046 1.00 98.75 175 ALA A O 1
ATOM 1264 N N . ALA A 1 176 ? 16.085 -17.875 -9.497 1.00 98.81 176 ALA A N 1
ATOM 1265 C CA . ALA A 1 176 ? 16.478 -17.736 -8.097 1.00 98.81 176 ALA A CA 1
ATOM 1266 C C . ALA A 1 176 ? 15.571 -16.732 -7.369 1.00 98.81 176 ALA A C 1
ATOM 1268 O O . ALA A 1 176 ? 15.052 -17.035 -6.293 1.00 98.81 176 ALA A O 1
ATOM 1269 N N . ALA A 1 177 ? 15.314 -15.581 -7.994 1.00 98.88 177 ALA A N 1
ATOM 1270 C CA . ALA A 1 177 ? 14.414 -14.564 -7.467 1.00 98.88 177 ALA A CA 1
ATOM 1271 C C . ALA A 1 177 ? 12.972 -15.080 -7.331 1.00 98.88 177 ALA A C 1
ATOM 1273 O O . ALA A 1 177 ? 12.341 -14.863 -6.299 1.00 98.88 177 ALA A O 1
ATOM 1274 N N . TYR A 1 178 ? 12.478 -15.835 -8.318 1.00 98.94 178 TYR A N 1
ATOM 1275 C CA . TYR A 1 178 ? 11.179 -16.507 -8.252 1.00 98.94 178 TYR A CA 1
ATOM 1276 C C . TYR A 1 178 ? 11.093 -17.480 -7.081 1.00 98.94 178 TYR A C 1
ATOM 1278 O O . TYR A 1 178 ? 10.128 -17.442 -6.324 1.00 98.94 178 TYR A O 1
ATOM 1286 N N . THR A 1 179 ? 12.114 -18.316 -6.887 1.00 98.88 179 THR A N 1
ATOM 1287 C CA . THR A 1 179 ? 12.139 -19.283 -5.780 1.00 98.88 179 THR A CA 1
ATOM 1288 C C . THR A 1 179 ? 12.112 -18.577 -4.423 1.00 98.88 179 THR A C 1
ATOM 1290 O O . THR A 1 179 ? 11.359 -18.974 -3.533 1.00 98.88 179 THR A O 1
ATOM 1293 N N . LEU A 1 180 ? 12.892 -17.501 -4.266 1.00 98.88 180 LEU A N 1
ATOM 1294 C CA . LEU A 1 180 ? 12.873 -16.679 -3.055 1.00 98.88 180 LEU A CA 1
ATOM 1295 C C . LEU A 1 180 ? 11.498 -16.042 -2.836 1.00 98.88 180 LEU A C 1
ATOM 1297 O O . LEU A 1 180 ? 10.946 -16.162 -1.744 1.00 98.88 180 LEU A O 1
ATOM 1301 N N . GLY A 1 181 ? 10.932 -15.416 -3.872 1.00 98.94 181 GLY A N 1
ATOM 1302 C CA . GLY A 1 181 ? 9.612 -14.792 -3.816 1.00 98.94 181 GLY A CA 1
ATOM 1303 C C . GLY A 1 181 ? 8.518 -15.791 -3.445 1.00 98.94 181 GLY A C 1
ATOM 1304 O O . GLY A 1 181 ? 7.730 -15.522 -2.544 1.00 98.94 181 GLY A O 1
ATOM 1305 N N . TYR A 1 182 ? 8.514 -16.974 -4.064 1.00 98.94 182 TYR A N 1
ATOM 1306 C CA . TYR A 1 182 ? 7.555 -18.042 -3.773 1.00 98.94 182 TYR A CA 1
ATOM 1307 C C . TYR A 1 182 ? 7.640 -18.502 -2.323 1.00 98.94 182 TYR A C 1
ATOM 1309 O O . TYR A 1 182 ? 6.630 -18.545 -1.618 1.00 98.94 182 TYR A O 1
ATOM 1317 N N . ASN A 1 183 ? 8.852 -18.774 -1.839 1.00 98.94 183 ASN A N 1
ATOM 1318 C CA . ASN A 1 183 ? 9.058 -19.174 -0.452 1.00 98.94 183 ASN A CA 1
ATOM 1319 C C . ASN A 1 183 ? 8.637 -18.071 0.527 1.00 98.94 183 ASN A C 1
ATOM 1321 O O . ASN A 1 183 ? 8.012 -18.372 1.544 1.00 98.94 183 ASN A O 1
ATOM 1325 N N . LEU A 1 184 ? 8.929 -16.804 0.219 1.00 98.94 184 LEU A N 1
ATOM 1326 C CA . LEU A 1 184 ? 8.481 -15.667 1.019 1.00 98.94 184 LEU A CA 1
ATOM 1327 C C . LEU A 1 184 ? 6.949 -15.572 1.052 1.00 98.94 184 LEU A C 1
ATOM 1329 O O . LEU A 1 184 ? 6.375 -15.501 2.138 1.00 98.94 184 LEU A O 1
ATOM 1333 N N . GLY A 1 185 ? 6.293 -15.639 -0.111 1.00 98.94 185 GLY A N 1
ATOM 1334 C CA . GLY A 1 185 ? 4.834 -15.626 -0.237 1.00 98.94 185 GLY A CA 1
ATOM 1335 C C . GLY A 1 185 ? 4.180 -16.737 0.582 1.00 98.94 185 GLY A C 1
ATOM 1336 O O . GLY A 1 185 ? 3.300 -16.465 1.398 1.00 98.94 185 GLY A O 1
ATOM 1337 N N . VAL A 1 186 ? 4.673 -17.973 0.464 1.00 98.94 186 VAL A N 1
ATOM 1338 C CA . VAL A 1 186 ? 4.173 -19.114 1.246 1.00 98.94 186 VAL A CA 1
ATOM 1339 C C . VAL A 1 186 ? 4.387 -18.908 2.748 1.00 98.94 186 VAL A C 1
ATOM 1341 O O . VAL A 1 186 ? 3.467 -19.115 3.544 1.00 98.94 186 VAL A O 1
ATOM 1344 N N . ASN A 1 187 ? 5.598 -18.524 3.156 1.00 98.81 187 ASN A N 1
ATOM 1345 C CA . ASN A 1 187 ? 5.963 -18.430 4.569 1.00 98.81 187 ASN A CA 1
ATOM 1346 C C . ASN A 1 187 ? 5.224 -17.300 5.288 1.00 98.81 187 ASN A C 1
ATOM 1348 O O . ASN A 1 187 ? 4.821 -17.488 6.434 1.00 98.81 187 ASN A O 1
ATOM 1352 N N . CYS A 1 188 ? 5.015 -16.162 4.625 1.00 98.81 188 CYS A N 1
ATOM 1353 C CA . CYS A 1 188 ? 4.244 -15.059 5.189 1.00 98.81 188 CYS A CA 1
ATOM 1354 C C . CYS A 1 188 ? 2.735 -15.336 5.187 1.00 98.81 188 CYS A C 1
ATOM 1356 O O . CYS A 1 188 ? 2.038 -14.988 6.135 1.00 98.81 188 CYS A O 1
ATOM 1358 N N . THR A 1 189 ? 2.206 -16.002 4.157 1.00 98.81 189 THR A N 1
ATOM 1359 C CA . THR A 1 189 ? 0.750 -16.199 4.037 1.00 98.81 189 THR A CA 1
ATOM 1360 C C . THR A 1 189 ? 0.220 -17.278 4.979 1.00 98.81 189 THR A C 1
ATOM 1362 O O . THR A 1 189 ? -0.911 -17.178 5.446 1.00 98.81 189 THR A O 1
ATOM 1365 N N . LYS A 1 190 ? 1.021 -18.300 5.318 1.00 98.75 190 LYS A N 1
ATOM 1366 C CA . LYS A 1 190 ? 0.594 -19.408 6.196 1.00 98.75 190 LYS A CA 1
ATOM 1367 C C . LYS A 1 190 ? -0.012 -18.942 7.537 1.00 98.75 190 LYS A C 1
ATOM 1369 O O . LYS A 1 190 ? -1.130 -19.371 7.816 1.00 98.75 190 LYS A O 1
ATOM 1374 N N . PRO A 1 191 ? 0.639 -18.071 8.338 1.00 98.75 191 PRO A N 1
ATOM 1375 C CA . PRO A 1 191 ? 0.041 -17.540 9.571 1.00 98.75 191 PRO A CA 1
ATOM 1376 C C . PRO A 1 191 ? -1.198 -16.662 9.353 1.00 98.75 191 PRO A C 1
ATOM 1378 O O . PRO A 1 191 ? -2.010 -16.506 10.259 1.00 98.75 191 PRO A O 1
ATOM 1381 N N . LEU A 1 192 ? -1.337 -16.066 8.167 1.00 98.69 192 LEU A N 1
ATOM 1382 C CA . LEU A 1 192 ? -2.344 -15.048 7.854 1.00 98.69 192 LEU A CA 1
ATOM 1383 C C . LEU A 1 192 ? -3.582 -15.608 7.147 1.00 98.69 192 LEU A C 1
ATOM 1385 O O . LEU A 1 192 ? -4.565 -14.888 6.951 1.00 98.69 192 LEU A O 1
ATOM 1389 N N . LYS A 1 193 ? -3.550 -16.886 6.764 1.00 97.19 193 LYS A N 1
ATOM 1390 C CA . LYS A 1 193 ? -4.641 -17.563 6.064 1.00 97.19 193 LYS A CA 1
ATOM 1391 C C . LYS A 1 193 ? -5.952 -17.444 6.845 1.00 97.19 193 LYS A C 1
ATOM 1393 O O . LYS A 1 193 ? -6.018 -17.784 8.023 1.00 97.19 193 LYS A O 1
ATOM 1398 N N . GLY A 1 194 ? -7.001 -16.971 6.172 1.00 95.69 194 GLY A N 1
ATOM 1399 C CA . GLY A 1 194 ? -8.316 -16.727 6.774 1.00 95.69 194 GLY A CA 1
ATOM 1400 C C . GLY A 1 194 ? -8.412 -15.482 7.668 1.00 95.69 194 GLY A C 1
ATOM 1401 O O . GLY A 1 194 ? -9.503 -15.185 8.151 1.00 95.69 194 GLY A O 1
ATOM 1402 N N . LEU A 1 195 ? -7.315 -14.745 7.879 1.00 97.94 195 LEU A N 1
ATOM 1403 C CA . LEU A 1 195 ? -7.285 -13.512 8.677 1.00 97.94 195 LEU A CA 1
ATOM 1404 C C . LEU A 1 195 ? -7.200 -12.251 7.809 1.00 97.94 195 LEU A C 1
ATOM 1406 O O . LEU A 1 195 ? -7.706 -11.202 8.206 1.00 97.94 195 LEU A O 1
ATOM 1410 N N . VAL A 1 196 ? -6.578 -12.346 6.631 1.00 98.25 196 VAL A N 1
ATOM 1411 C CA . VAL A 1 196 ? -6.416 -11.227 5.692 1.00 98.25 196 VAL A CA 1
ATOM 1412 C C . VAL A 1 196 ? -7.115 -11.510 4.367 1.00 98.25 196 VAL A C 1
ATOM 1414 O O . VAL A 1 196 ? -7.249 -12.656 3.948 1.00 98.25 196 VAL A O 1
ATOM 1417 N N . LYS A 1 197 ? -7.555 -10.441 3.698 1.00 96.31 197 LYS A N 1
ATOM 1418 C CA . LYS A 1 197 ? -8.175 -10.494 2.362 1.00 96.31 197 LYS A CA 1
ATOM 1419 C C . LYS A 1 197 ? -7.237 -10.043 1.246 1.00 96.31 197 LYS A C 1
ATOM 1421 O O . LYS A 1 197 ? -7.466 -10.381 0.088 1.00 96.31 197 LYS A O 1
ATOM 1426 N N . TYR A 1 198 ? -6.218 -9.268 1.602 1.00 98.56 198 TYR A N 1
ATOM 1427 C CA . TYR A 1 198 ? -5.328 -8.578 0.680 1.00 98.56 198 TYR A CA 1
ATOM 1428 C C . TYR A 1 198 ? -3.883 -8.803 1.109 1.00 98.56 198 TYR A C 1
ATOM 1430 O O . TYR A 1 198 ? -3.614 -8.814 2.309 1.00 98.56 198 TYR A O 1
ATOM 1438 N N . VAL A 1 199 ? -2.972 -8.953 0.149 1.00 98.88 199 VAL A N 1
ATOM 1439 C CA . VAL A 1 199 ? -1.518 -8.985 0.371 1.00 98.88 199 VAL A CA 1
ATOM 1440 C C . VAL A 1 199 ? -0.834 -8.152 -0.706 1.00 98.88 199 VAL A C 1
ATOM 1442 O O . VAL A 1 199 ? -1.147 -8.261 -1.889 1.00 98.88 199 VAL A O 1
ATOM 1445 N N . GLU A 1 200 ? 0.128 -7.334 -0.308 1.00 98.81 200 GLU A N 1
ATOM 1446 C CA . GLU A 1 200 ? 0.965 -6.576 -1.230 1.00 98.81 200 GLU A CA 1
ATOM 1447 C C . GLU A 1 200 ? 2.287 -7.309 -1.459 1.00 98.81 200 GLU A C 1
ATOM 1449 O O . GLU A 1 200 ? 2.993 -7.681 -0.521 1.00 98.81 200 GLU A O 1
ATOM 1454 N N . CYS A 1 201 ? 2.603 -7.569 -2.723 1.00 98.81 201 CYS A N 1
ATOM 1455 C CA . CYS A 1 201 ? 3.769 -8.332 -3.141 1.00 98.81 201 CYS A CA 1
ATOM 1456 C C . CYS A 1 201 ? 4.904 -7.376 -3.520 1.00 98.81 201 CYS A C 1
ATOM 1458 O O . CYS A 1 201 ? 4.979 -6.918 -4.659 1.00 98.81 201 CYS A O 1
ATOM 1460 N N . GLY A 1 202 ? 5.812 -7.129 -2.575 1.00 97.75 202 GLY A N 1
ATOM 1461 C CA . GLY A 1 202 ? 6.954 -6.230 -2.741 1.00 97.75 202 GLY A CA 1
ATOM 1462 C C . GLY A 1 202 ? 6.710 -4.859 -2.120 1.00 97.75 202 GLY A C 1
ATOM 1463 O O . GLY A 1 202 ? 5.576 -4.456 -1.916 1.00 97.75 202 GLY A O 1
ATOM 1464 N N . ASN A 1 203 ? 7.786 -4.130 -1.839 1.00 97.50 203 ASN A N 1
ATOM 1465 C CA . ASN A 1 203 ? 7.757 -2.719 -1.457 1.00 97.50 203 ASN A CA 1
ATOM 1466 C C . ASN A 1 203 ? 8.831 -1.995 -2.266 1.00 97.50 203 ASN A C 1
ATOM 1468 O O . ASN A 1 203 ? 10.010 -2.306 -2.092 1.00 97.50 203 ASN A O 1
ATOM 1472 N N . GLU A 1 204 ? 8.421 -1.118 -3.180 1.00 96.62 204 GLU A N 1
ATOM 1473 C CA . GLU A 1 204 ? 9.285 -0.269 -4.011 1.00 96.62 204 GLU A CA 1
ATOM 1474 C C . GLU A 1 204 ? 10.450 -1.026 -4.666 1.00 96.62 204 GLU A C 1
ATOM 1476 O O . GLU A 1 204 ? 11.579 -0.546 -4.782 1.00 96.62 204 GLU A O 1
ATOM 1481 N N . CYS A 1 205 ? 10.185 -2.268 -5.074 1.00 97.81 205 CYS A N 1
ATOM 1482 C CA . CYS A 1 205 ? 11.213 -3.171 -5.585 1.00 97.81 205 CYS A CA 1
ATOM 1483 C C . CYS A 1 205 ? 11.795 -2.703 -6.928 1.00 97.81 205 CYS A C 1
ATOM 1485 O O . CYS A 1 205 ? 12.842 -3.196 -7.335 1.00 97.81 205 CYS A O 1
ATOM 1487 N N . ASP A 1 206 ? 11.139 -1.750 -7.592 1.00 97.31 206 ASP A N 1
ATOM 1488 C CA . ASP A 1 206 ? 11.570 -1.085 -8.819 1.00 97.31 206 ASP A CA 1
ATOM 1489 C C . ASP A 1 206 ? 12.684 -0.051 -8.586 1.00 97.31 206 ASP A C 1
ATOM 1491 O O . ASP A 1 206 ? 13.557 0.099 -9.441 1.00 97.31 206 ASP A O 1
ATOM 1495 N N . VAL A 1 207 ? 12.704 0.630 -7.432 1.00 96.88 207 VAL A N 1
ATOM 1496 C CA . VAL A 1 207 ? 13.624 1.745 -7.134 1.00 96.88 207 VAL A CA 1
ATOM 1497 C C . VAL A 1 207 ? 15.089 1.446 -7.489 1.00 96.88 207 VAL A C 1
ATOM 1499 O O . VAL A 1 207 ? 15.686 2.242 -8.220 1.00 96.88 207 VAL A O 1
ATOM 1502 N N . PRO A 1 208 ? 15.693 0.315 -7.064 1.00 96.25 208 PRO A N 1
ATOM 1503 C CA . PRO A 1 208 ? 17.097 0.037 -7.366 1.00 96.25 208 PRO A CA 1
ATOM 1504 C C . PRO A 1 208 ? 17.373 -0.353 -8.832 1.00 96.25 208 PRO A C 1
ATOM 1506 O O . PRO A 1 208 ? 18.537 -0.493 -9.208 1.00 96.25 208 PRO A O 1
ATOM 1509 N N . LEU A 1 209 ? 16.345 -0.550 -9.668 1.00 96.94 209 LEU A N 1
ATOM 1510 C CA . LEU A 1 209 ? 16.497 -0.936 -11.077 1.00 96.94 209 LEU A CA 1
ATOM 1511 C C . LEU A 1 209 ? 16.542 0.257 -12.034 1.00 96.94 209 LEU A C 1
ATOM 1513 O O . LEU A 1 209 ? 16.926 0.079 -13.194 1.00 96.94 209 LEU A O 1
ATOM 1517 N N . LYS A 1 210 ? 16.139 1.451 -11.595 1.00 97.31 210 LYS A N 1
ATOM 1518 C CA . LYS A 1 210 ? 16.113 2.633 -12.458 1.00 97.31 210 LYS A CA 1
ATOM 1519 C C . LYS A 1 210 ? 17.528 3.153 -12.710 1.00 97.31 210 LYS A C 1
ATOM 1521 O O . LYS A 1 210 ? 18.241 3.528 -11.785 1.00 97.31 210 LYS A O 1
ATOM 1526 N N . ILE A 1 211 ? 17.909 3.224 -13.981 1.00 97.50 211 ILE A N 1
ATOM 1527 C CA . ILE A 1 211 ? 19.235 3.662 -14.450 1.00 97.50 211 ILE A CA 1
ATOM 1528 C C . ILE A 1 211 ? 19.210 5.031 -15.136 1.00 97.50 211 ILE A C 1
ATOM 1530 O O . ILE A 1 211 ? 20.263 5.612 -15.380 1.00 97.50 211 ILE A O 1
ATOM 1534 N N . GLY A 1 212 ? 18.026 5.569 -15.433 1.00 95.50 212 GLY A N 1
ATOM 1535 C CA . GLY A 1 212 ? 17.881 6.843 -16.132 1.00 95.50 212 GLY A CA 1
ATOM 1536 C C . GLY A 1 212 ? 16.467 7.411 -16.066 1.00 95.50 212 GLY A C 1
ATOM 1537 O O . GLY A 1 212 ? 15.606 6.876 -15.367 1.00 95.50 212 GLY A O 1
ATOM 1538 N N . GLY A 1 213 ? 16.260 8.538 -16.750 1.00 94.00 213 GLY A N 1
ATOM 1539 C CA . GLY A 1 213 ? 14.948 9.147 -16.992 1.00 94.00 213 GLY A CA 1
ATOM 1540 C C . GLY A 1 213 ? 14.094 9.390 -15.747 1.00 94.00 213 GLY A C 1
ATOM 1541 O O . GLY A 1 213 ? 14.607 9.655 -14.657 1.00 94.00 213 GLY A O 1
ATOM 1542 N N . ASN A 1 214 ? 12.772 9.332 -15.909 1.00 92.94 214 ASN A N 1
ATOM 1543 C CA . ASN A 1 214 ? 11.803 9.503 -14.820 1.00 92.94 214 ASN A CA 1
ATOM 1544 C C . ASN A 1 214 ? 11.082 8.194 -14.454 1.00 92.94 214 ASN A C 1
ATOM 1546 O O . ASN A 1 214 ? 10.465 8.147 -13.393 1.00 92.94 214 ASN A O 1
ATOM 1550 N N . GLY A 1 215 ? 11.227 7.138 -15.261 1.00 95.38 215 GLY A N 1
ATOM 1551 C CA . GLY A 1 215 ? 10.585 5.834 -15.094 1.00 95.38 215 GLY A CA 1
ATOM 1552 C C . GLY A 1 215 ? 9.532 5.519 -16.161 1.00 95.38 215 GLY A C 1
ATOM 1553 O O . GLY A 1 215 ? 9.025 4.403 -16.164 1.00 95.38 215 GLY A O 1
ATOM 1554 N N . ALA A 1 216 ? 9.210 6.457 -17.062 1.00 95.62 216 ALA A N 1
ATOM 1555 C CA . ALA A 1 216 ? 8.148 6.317 -18.065 1.00 95.62 216 ALA A CA 1
ATOM 1556 C C . ALA A 1 216 ? 8.556 5.546 -19.338 1.00 95.62 216 ALA A C 1
ATOM 1558 O O . ALA A 1 216 ? 7.695 5.209 -20.147 1.00 95.62 216 ALA A O 1
ATOM 1559 N N . SER A 1 217 ? 9.847 5.268 -19.534 1.00 97.12 217 SER A N 1
ATOM 1560 C CA . SER A 1 217 ? 10.391 4.570 -20.711 1.00 97.12 217 SER A CA 1
ATOM 1561 C C . SER A 1 217 ? 10.954 3.200 -20.332 1.00 97.12 217 SER A C 1
ATOM 1563 O O . SER A 1 217 ? 11.467 3.053 -19.226 1.00 97.12 217 SER A O 1
ATOM 1565 N N . CYS A 1 218 ? 10.924 2.198 -21.225 1.00 98.50 218 CYS A N 1
ATOM 1566 C CA . CYS A 1 218 ? 11.654 0.939 -20.985 1.00 98.50 218 CYS A CA 1
ATOM 1567 C C . CYS A 1 218 ? 13.161 1.175 -20.820 1.00 98.50 218 CYS A C 1
ATOM 1569 O O . CYS A 1 218 ? 13.791 0.520 -19.995 1.00 98.50 218 CYS A O 1
ATOM 1571 N N . ALA A 1 219 ? 13.723 2.148 -21.539 1.00 98.31 219 ALA A N 1
ATOM 1572 C CA . ALA A 1 219 ? 15.145 2.478 -21.481 1.00 98.31 219 ALA A CA 1
ATOM 1573 C C . ALA A 1 219 ? 15.593 3.013 -20.108 1.00 98.31 219 ALA A C 1
ATOM 1575 O O . ALA A 1 219 ? 16.787 3.028 -19.816 1.00 98.31 219 ALA A O 1
ATOM 1576 N N . ASP A 1 220 ? 14.654 3.427 -19.251 1.00 98.38 220 ASP A N 1
ATOM 1577 C CA . ASP A 1 220 ? 14.958 3.933 -17.910 1.00 98.38 220 ASP A CA 1
ATOM 1578 C C . ASP A 1 220 ? 15.354 2.812 -16.932 1.00 98.38 220 ASP A C 1
ATOM 1580 O O . ASP A 1 220 ? 15.802 3.103 -15.820 1.00 98.38 220 ASP A O 1
ATOM 1584 N N . TRP A 1 221 ? 15.206 1.542 -17.325 1.00 98.50 221 TRP A N 1
ATOM 1585 C CA . TRP A 1 221 ? 15.311 0.374 -16.450 1.00 98.50 221 TRP A CA 1
ATOM 1586 C C . TRP A 1 221 ? 16.473 -0.541 -16.829 1.00 98.50 221 TRP A C 1
ATOM 1588 O O . TRP A 1 221 ? 16.756 -0.770 -18.003 1.00 98.50 221 TRP A O 1
ATOM 1598 N N . ASN A 1 222 ? 17.136 -1.107 -15.820 1.00 98.38 222 ASN A N 1
ATOM 1599 C CA . ASN A 1 222 ? 18.299 -1.962 -16.021 1.00 98.38 222 ASN A CA 1
ATOM 1600 C C . ASN A 1 222 ? 17.924 -3.325 -16.650 1.00 98.38 222 ASN A C 1
ATOM 1602 O O . ASN A 1 222 ? 17.289 -4.139 -15.970 1.00 98.38 222 ASN A O 1
ATOM 1606 N N . PRO A 1 223 ? 18.380 -3.643 -17.879 1.00 98.19 223 PRO A N 1
ATOM 1607 C CA . PRO A 1 223 ? 18.087 -4.920 -18.538 1.00 98.19 223 PRO A CA 1
ATOM 1608 C C . PRO A 1 223 ? 18.696 -6.133 -17.831 1.00 98.19 223 PRO A C 1
ATOM 1610 O O . PRO A 1 223 ? 18.112 -7.214 -17.859 1.00 98.19 223 PRO A O 1
ATOM 1613 N N . ALA A 1 224 ? 19.834 -5.970 -17.151 1.00 98.12 224 ALA A N 1
ATOM 1614 C CA . ALA A 1 224 ? 20.494 -7.062 -16.443 1.00 98.12 224 ALA A CA 1
ATOM 1615 C C . ALA A 1 224 ? 19.774 -7.437 -15.137 1.00 98.12 224 ALA A C 1
ATOM 1617 O O . ALA A 1 224 ? 19.792 -8.600 -14.743 1.00 98.12 224 ALA A O 1
ATOM 1618 N N . TYR A 1 225 ? 19.136 -6.472 -14.465 1.00 98.19 225 TYR A N 1
ATOM 1619 C CA . TYR A 1 225 ? 18.488 -6.695 -13.161 1.00 98.19 225 TYR A CA 1
ATOM 1620 C C . TYR A 1 225 ? 16.978 -6.942 -13.282 1.00 98.19 225 TYR A C 1
ATOM 1622 O O . TYR A 1 225 ? 16.372 -7.544 -12.393 1.00 98.19 225 TYR A O 1
ATOM 1630 N N . TRP A 1 226 ? 16.365 -6.547 -14.404 1.00 98.56 226 TRP A N 1
ATOM 1631 C CA . TRP A 1 226 ? 14.936 -6.736 -14.668 1.00 98.56 226 TRP A CA 1
ATOM 1632 C C . TRP A 1 226 ? 14.430 -8.178 -14.487 1.00 98.56 226 TRP A C 1
ATOM 1634 O O . TRP A 1 226 ? 13.375 -8.355 -13.869 1.00 98.56 226 TRP A O 1
ATOM 1644 N N . PRO A 1 227 ? 15.150 -9.229 -14.942 1.00 98.56 227 PRO A N 1
ATOM 1645 C CA . PRO A 1 227 ? 14.693 -10.604 -14.752 1.00 98.56 227 PRO A CA 1
ATOM 1646 C C . PRO A 1 227 ? 14.548 -10.983 -13.270 1.00 98.56 227 PRO A C 1
ATOM 1648 O O . PRO A 1 227 ? 13.603 -11.682 -12.911 1.00 98.56 227 PRO A O 1
ATOM 1651 N N . SER A 1 228 ? 15.430 -10.483 -12.396 1.00 98.75 228 SER A N 1
ATOM 1652 C CA . SER A 1 228 ? 15.338 -10.698 -10.945 1.00 98.75 228 SER A CA 1
ATOM 1653 C C . SER A 1 228 ? 14.066 -10.075 -10.362 1.00 98.75 228 SER A C 1
ATOM 1655 O O . SER A 1 228 ? 13.325 -10.733 -9.632 1.00 98.75 228 SER A O 1
ATOM 1657 N N . PHE A 1 229 ? 13.765 -8.827 -10.736 1.00 98.62 229 PHE A N 1
ATOM 1658 C CA . PHE A 1 229 ? 12.558 -8.124 -10.292 1.00 98.62 229 PHE A CA 1
ATOM 1659 C C . PHE A 1 229 ? 11.276 -8.821 -10.757 1.00 98.62 229 PHE A C 1
ATOM 1661 O O . PHE A 1 229 ? 10.405 -9.122 -9.939 1.00 98.62 229 PHE A O 1
ATOM 1668 N N . ARG A 1 230 ? 11.182 -9.183 -12.043 1.00 98.69 230 ARG A N 1
ATOM 1669 C CA . ARG A 1 230 ? 10.043 -9.966 -12.550 1.00 98.69 230 ARG A CA 1
ATOM 1670 C C . ARG A 1 230 ? 9.893 -11.290 -11.799 1.00 98.69 230 ARG A C 1
ATOM 1672 O O . ARG A 1 230 ? 8.782 -11.649 -11.406 1.00 98.69 230 ARG A O 1
ATOM 1679 N N . GLY A 1 231 ? 11.007 -11.992 -11.584 1.00 98.81 231 GLY A N 1
ATOM 1680 C CA . GLY A 1 231 ? 11.047 -13.259 -10.864 1.00 98.81 231 GLY A CA 1
ATOM 1681 C C . G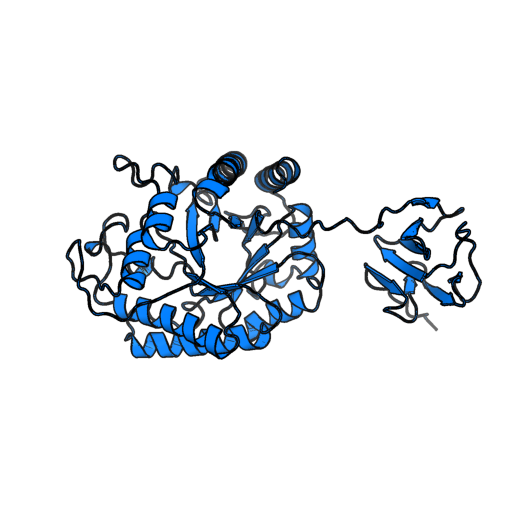LY A 1 231 ? 10.472 -13.146 -9.457 1.00 98.81 231 GLY A C 1
ATOM 1682 O O . GLY A 1 231 ? 9.547 -13.889 -9.130 1.00 98.81 231 GLY A O 1
ATOM 1683 N N . VAL A 1 232 ? 10.968 -12.206 -8.644 1.00 98.88 232 VAL A N 1
ATOM 1684 C CA . VAL A 1 232 ? 10.556 -12.088 -7.235 1.00 98.88 232 VAL A CA 1
ATOM 1685 C C . VAL A 1 232 ? 9.084 -11.708 -7.080 1.00 98.88 232 VAL A C 1
ATOM 1687 O O . VAL A 1 232 ? 8.402 -12.304 -6.247 1.00 98.88 232 VAL A O 1
ATOM 1690 N N . ILE A 1 233 ? 8.565 -10.791 -7.909 1.00 98.88 233 ILE A N 1
ATOM 1691 C CA . ILE A 1 233 ? 7.150 -10.391 -7.860 1.00 98.88 233 ILE A CA 1
ATOM 1692 C C . ILE A 1 233 ? 6.252 -11.569 -8.240 1.00 98.88 233 ILE A C 1
ATOM 1694 O O . ILE A 1 233 ? 5.323 -11.895 -7.500 1.00 98.88 233 ILE A O 1
ATOM 1698 N N . ARG A 1 234 ? 6.562 -12.257 -9.351 1.00 98.75 234 ARG A N 1
ATOM 1699 C CA . ARG A 1 234 ? 5.803 -13.439 -9.783 1.00 98.75 234 ARG A CA 1
ATOM 1700 C C . ARG A 1 234 ? 5.828 -14.534 -8.716 1.00 98.75 234 ARG A C 1
ATOM 1702 O O . ARG A 1 234 ? 4.786 -15.082 -8.382 1.00 98.75 234 ARG A O 1
ATOM 1709 N N . GLY A 1 235 ? 7.003 -14.798 -8.142 1.00 98.88 235 GLY A N 1
ATOM 1710 C CA . GLY A 1 235 ? 7.162 -15.772 -7.068 1.00 98.88 235 GLY A CA 1
ATOM 1711 C C . GLY A 1 235 ? 6.283 -15.446 -5.863 1.00 98.88 235 GLY A C 1
ATOM 1712 O O . GLY A 1 235 ? 5.542 -16.310 -5.408 1.00 98.88 235 GLY A O 1
ATOM 1713 N N . MET A 1 236 ? 6.318 -14.205 -5.365 1.00 98.94 236 MET A N 1
ATOM 1714 C CA . MET A 1 236 ? 5.493 -13.790 -4.221 1.00 98.94 236 MET A CA 1
ATOM 1715 C C . MET A 1 236 ? 3.997 -13.992 -4.476 1.00 98.94 236 MET A C 1
ATOM 1717 O O . MET A 1 236 ? 3.320 -14.564 -3.622 1.00 98.94 236 MET A O 1
ATOM 1721 N N . ILE A 1 237 ? 3.503 -13.595 -5.654 1.00 98.88 237 ILE A N 1
ATOM 1722 C CA . ILE A 1 237 ? 2.100 -13.780 -6.052 1.00 98.88 237 ILE A CA 1
ATOM 1723 C C . ILE A 1 237 ? 1.723 -15.265 -6.039 1.00 98.88 237 ILE A C 1
ATOM 1725 O O . ILE A 1 237 ? 0.769 -15.652 -5.360 1.00 98.88 237 ILE A O 1
ATOM 1729 N N . ASP A 1 238 ? 2.501 -16.106 -6.723 1.00 98.88 238 ASP A N 1
ATOM 1730 C CA . ASP A 1 238 ? 2.231 -17.544 -6.807 1.00 98.88 238 ASP A CA 1
ATOM 1731 C C . ASP A 1 238 ? 2.308 -18.209 -5.423 1.00 98.88 238 ASP A C 1
ATOM 1733 O O . ASP A 1 238 ? 1.489 -19.067 -5.094 1.00 98.88 238 ASP A O 1
ATOM 1737 N N . GLY A 1 239 ? 3.237 -17.767 -4.570 1.00 98.94 239 GLY A N 1
ATOM 1738 C CA . GLY A 1 239 ? 3.381 -18.255 -3.200 1.00 98.94 239 GLY A CA 1
ATOM 1739 C C . GLY A 1 239 ? 2.189 -17.912 -2.302 1.00 98.94 239 GLY A C 1
ATOM 1740 O O . GLY A 1 239 ? 1.742 -18.762 -1.530 1.00 98.94 239 GLY A O 1
ATOM 1741 N N . VAL A 1 240 ? 1.638 -16.697 -2.416 1.00 98.94 240 VAL A N 1
ATOM 1742 C CA . VAL A 1 240 ? 0.401 -16.301 -1.714 1.00 98.94 240 VAL A CA 1
ATOM 1743 C C . VAL A 1 240 ? -0.766 -17.167 -2.190 1.00 98.94 240 VAL A C 1
ATOM 1745 O O . VAL A 1 240 ? -1.436 -17.811 -1.377 1.00 98.94 240 VAL A O 1
ATOM 1748 N N . LYS A 1 241 ? -0.972 -17.249 -3.512 1.00 97.81 241 LYS A N 1
ATOM 1749 C CA . LYS A 1 241 ? -2.099 -17.978 -4.118 1.00 97.81 241 LYS A CA 1
ATOM 1750 C C . LYS A 1 241 ? -2.031 -19.488 -3.872 1.00 97.81 241 LYS A C 1
ATOM 1752 O O . LYS A 1 241 ? -3.075 -20.127 -3.760 1.00 97.81 241 LYS A O 1
ATOM 1757 N N . ALA A 1 242 ? -0.834 -20.058 -3.726 1.00 98.69 242 ALA A N 1
ATOM 1758 C CA . ALA A 1 242 ? -0.649 -21.462 -3.363 1.00 98.69 242 ALA A CA 1
ATOM 1759 C C . ALA A 1 242 ? -1.150 -21.789 -1.943 1.00 98.69 242 ALA A C 1
ATOM 1761 O O . ALA A 1 242 ? -1.587 -22.911 -1.685 1.00 98.69 242 ALA A O 1
ATOM 1762 N N . VAL A 1 243 ? -1.095 -20.831 -1.011 1.00 98.69 243 VAL A N 1
ATOM 1763 C CA . VAL A 1 243 ? -1.598 -21.011 0.362 1.00 98.69 243 VAL A CA 1
ATOM 1764 C C . VAL A 1 243 ? -3.092 -20.711 0.443 1.00 98.69 243 VAL A C 1
ATOM 1766 O O . VAL A 1 243 ? -3.844 -21.465 1.080 1.00 98.69 243 VAL A O 1
ATOM 1769 N N . ASP A 1 244 ? -3.511 -19.613 -0.184 1.00 97.62 244 ASP A N 1
ATOM 1770 C CA . ASP A 1 244 ? -4.901 -19.177 -0.244 1.00 97.62 244 ASP A CA 1
ATOM 1771 C C . ASP A 1 244 ? -5.187 -18.433 -1.566 1.00 97.62 244 ASP A C 1
ATOM 1773 O O . ASP A 1 244 ? -4.841 -17.256 -1.709 1.00 97.62 244 ASP A O 1
ATOM 1777 N N . PRO A 1 245 ? -5.840 -19.087 -2.547 1.00 95.38 245 PRO A N 1
ATOM 1778 C CA . PRO A 1 245 ? -6.111 -18.472 -3.845 1.00 95.38 245 PRO A CA 1
ATOM 1779 C C . PRO A 1 245 ? -7.163 -17.352 -3.778 1.00 95.38 245 PRO A C 1
ATOM 1781 O O . PRO A 1 245 ? -7.323 -16.616 -4.753 1.00 95.38 245 PRO A O 1
ATOM 1784 N N . THR A 1 246 ? -7.881 -17.212 -2.655 1.00 95.06 246 THR A N 1
ATOM 1785 C CA . THR A 1 246 ? -8.928 -16.191 -2.471 1.00 95.06 246 THR A CA 1
ATOM 1786 C C . THR A 1 246 ? -8.374 -14.829 -2.054 1.00 95.06 246 THR A C 1
ATOM 1788 O O . THR A 1 246 ? -9.055 -13.818 -2.233 1.00 95.06 246 THR A O 1
ATOM 1791 N N . ILE A 1 247 ? -7.137 -14.782 -1.545 1.00 97.94 247 ILE A N 1
ATOM 1792 C CA . ILE A 1 247 ? -6.461 -13.529 -1.195 1.00 97.94 247 ILE A CA 1
ATOM 1793 C C . ILE A 1 247 ? -6.212 -12.726 -2.467 1.00 97.94 247 ILE A C 1
ATOM 1795 O O . ILE A 1 247 ? -5.611 -13.236 -3.411 1.00 97.94 247 ILE A O 1
ATOM 1799 N N . GLN A 1 248 ? -6.631 -11.464 -2.484 1.00 98.00 248 GLN A N 1
ATOM 1800 C CA . GLN A 1 248 ? -6.308 -10.541 -3.568 1.00 98.00 248 GLN A CA 1
ATOM 1801 C C . GLN A 1 248 ? -4.888 -10.004 -3.398 1.00 98.00 248 GLN A C 1
ATOM 1803 O O . GLN A 1 248 ? -4.504 -9.585 -2.305 1.00 98.00 248 GLN A O 1
ATOM 1808 N N . VAL A 1 249 ? -4.108 -10.010 -4.473 1.00 98.62 249 VAL A N 1
ATOM 1809 C CA . VAL A 1 249 ? -2.720 -9.536 -4.451 1.00 98.62 249 VAL A CA 1
ATOM 1810 C C . VAL A 1 249 ? -2.568 -8.226 -5.207 1.00 98.62 249 VAL A C 1
ATOM 1812 O O . VAL A 1 249 ? -3.196 -8.029 -6.249 1.00 98.62 249 VAL A O 1
ATOM 1815 N N . GLY A 1 250 ? -1.712 -7.342 -4.704 1.00 98.44 250 GLY A N 1
ATOM 1816 C CA . GLY A 1 250 ? -1.311 -6.130 -5.413 1.00 98.44 250 GLY A CA 1
ATOM 1817 C C . GLY A 1 250 ? 0.199 -5.964 -5.504 1.00 98.44 250 GLY A C 1
ATOM 1818 O O . GLY A 1 250 ? 0.951 -6.609 -4.774 1.00 98.44 250 GLY A O 1
ATOM 1819 N N . VAL A 1 251 ? 0.632 -5.117 -6.434 1.00 98.00 251 VAL A N 1
ATOM 1820 C CA . VAL A 1 251 ? 2.043 -4.793 -6.697 1.00 98.00 251 VAL A CA 1
ATOM 1821 C C . VAL A 1 251 ? 2.173 -3.277 -6.762 1.00 98.00 251 VAL A C 1
ATOM 1823 O O . VAL A 1 251 ? 1.393 -2.643 -7.475 1.00 98.00 251 VAL A O 1
ATOM 1826 N N . ASN A 1 252 ? 3.128 -2.710 -6.022 1.00 97.81 252 ASN A N 1
ATOM 1827 C CA . ASN A 1 252 ? 3.435 -1.277 -6.034 1.00 97.81 252 ASN A CA 1
ATOM 1828 C C . ASN A 1 252 ? 4.721 -0.959 -6.807 1.00 97.81 252 ASN A C 1
ATOM 1830 O O . ASN A 1 252 ? 5.478 -1.846 -7.208 1.00 97.81 252 ASN A O 1
ATOM 1834 N N . VAL A 1 253 ? 4.945 0.343 -6.971 1.00 97.75 253 VAL A N 1
ATOM 1835 C CA . VAL A 1 253 ? 6.205 0.954 -7.389 1.00 97.75 253 VAL A CA 1
ATOM 1836 C C . VAL A 1 253 ? 6.467 2.202 -6.547 1.00 97.75 253 VAL A C 1
ATOM 1838 O O . VAL A 1 253 ? 5.513 2.880 -6.151 1.00 97.75 253 VAL A O 1
ATOM 1841 N N . GLY A 1 254 ? 7.745 2.503 -6.307 1.00 94.94 254 GLY A N 1
ATOM 1842 C CA . GLY A 1 254 ? 8.196 3.662 -5.521 1.00 94.94 254 GLY A CA 1
ATOM 1843 C C . GLY A 1 254 ? 8.606 4.877 -6.355 1.00 94.94 254 GLY A C 1
ATOM 1844 O O . GLY A 1 254 ? 8.685 5.999 -5.855 1.00 94.94 254 GLY A O 1
ATOM 1845 N N . ILE A 1 255 ? 8.868 4.694 -7.652 1.00 95.88 255 ILE A N 1
ATOM 1846 C CA . ILE A 1 255 ? 9.224 5.803 -8.543 1.00 95.88 255 ILE A CA 1
ATOM 1847 C C . ILE A 1 255 ? 7.951 6.442 -9.131 1.00 95.88 255 ILE A C 1
ATOM 1849 O O . ILE A 1 255 ? 7.136 5.739 -9.729 1.00 95.88 255 ILE A O 1
ATOM 1853 N N . PRO A 1 256 ? 7.794 7.784 -9.094 1.00 93.12 256 PRO A N 1
ATOM 1854 C CA . PRO A 1 256 ? 6.548 8.439 -9.503 1.00 93.12 256 PRO A CA 1
ATOM 1855 C C . PRO A 1 256 ? 6.067 8.092 -10.917 1.00 93.12 256 PRO A C 1
ATOM 1857 O O . PRO A 1 256 ? 4.880 7.864 -11.122 1.00 93.12 256 PRO A O 1
ATOM 1860 N N . MET A 1 257 ? 6.958 8.002 -11.908 1.00 95.38 257 MET A N 1
ATOM 1861 C CA . MET A 1 257 ? 6.564 7.690 -13.293 1.00 95.38 257 MET A CA 1
ATOM 1862 C C . MET A 1 257 ? 6.720 6.205 -13.651 1.00 95.38 257 MET A C 1
ATOM 1864 O O . MET A 1 257 ? 6.670 5.857 -14.828 1.00 95.38 257 MET A O 1
ATOM 1868 N N . ALA A 1 258 ? 6.897 5.313 -12.672 1.00 96.62 258 ALA A N 1
ATOM 1869 C CA . ALA A 1 258 ? 7.132 3.889 -12.907 1.00 96.62 258 ALA A CA 1
ATOM 1870 C C . ALA A 1 258 ? 5.890 3.066 -13.273 1.00 96.62 258 ALA A C 1
ATOM 1872 O O . ALA A 1 258 ? 5.930 1.835 -13.251 1.00 96.62 258 ALA A O 1
ATOM 1873 N N . TYR A 1 259 ? 4.816 3.701 -13.746 1.00 97.25 259 TYR A N 1
ATOM 1874 C CA . TYR A 1 259 ? 3.735 2.988 -14.426 1.00 97.25 259 TYR A CA 1
ATOM 1875 C C . TYR A 1 259 ? 4.271 2.130 -15.581 1.00 97.25 259 TYR A C 1
ATOM 1877 O O . TYR A 1 259 ? 3.707 1.073 -15.864 1.00 97.25 259 TYR A O 1
ATOM 1885 N N . ARG A 1 260 ? 5.388 2.524 -16.219 1.00 97.62 260 ARG A N 1
ATOM 1886 C CA . ARG A 1 260 ? 6.018 1.713 -17.266 1.00 97.62 260 ARG A CA 1
ATOM 1887 C C . ARG A 1 260 ? 6.625 0.426 -16.715 1.00 97.62 260 ARG A C 1
ATOM 1889 O O . ARG A 1 260 ? 6.553 -0.593 -17.395 1.00 97.62 260 ARG A O 1
ATOM 1896 N N . ALA A 1 261 ? 7.156 0.431 -15.490 1.00 98.50 261 ALA A N 1
ATOM 1897 C CA . ALA A 1 261 ? 7.625 -0.794 -14.847 1.00 98.50 261 ALA A CA 1
ATOM 1898 C C . ALA A 1 261 ? 6.480 -1.803 -14.679 1.00 98.50 261 ALA A C 1
ATOM 1900 O O . ALA A 1 261 ? 6.610 -2.966 -15.067 1.00 98.50 261 ALA A O 1
ATOM 1901 N N . LEU A 1 262 ? 5.324 -1.333 -14.203 1.00 98.56 262 LEU A N 1
ATOM 1902 C CA . LEU A 1 262 ? 4.118 -2.154 -14.093 1.00 98.56 262 LEU A CA 1
ATOM 1903 C C . LEU A 1 262 ? 3.615 -2.617 -15.471 1.00 98.56 262 LEU A C 1
ATOM 1905 O O . LEU A 1 262 ? 3.316 -3.794 -15.651 1.00 98.56 262 LEU A O 1
ATOM 1909 N N . GLN A 1 263 ? 3.584 -1.739 -16.479 1.00 98.56 263 GLN A N 1
ATOM 1910 C CA . GLN A 1 263 ? 3.204 -2.119 -17.846 1.00 98.56 263 GLN A CA 1
ATOM 1911 C C . GLN A 1 263 ? 4.131 -3.184 -18.433 1.00 98.56 263 GLN A C 1
ATOM 1913 O O . GLN A 1 263 ? 3.659 -4.050 -19.168 1.00 98.56 263 GLN A O 1
ATOM 1918 N N . MET A 1 264 ? 5.430 -3.134 -18.132 1.00 98.69 264 MET A N 1
ATOM 1919 C CA . MET A 1 264 ? 6.375 -4.141 -18.602 1.00 98.69 264 MET A CA 1
ATOM 1920 C C . MET A 1 264 ? 6.111 -5.505 -17.960 1.00 98.69 264 MET A C 1
ATOM 1922 O O . MET A 1 264 ? 6.017 -6.503 -18.674 1.00 98.69 264 MET A O 1
ATOM 1926 N N . LEU A 1 265 ? 5.911 -5.549 -16.638 1.00 98.56 265 LEU A N 1
ATOM 1927 C CA . LEU A 1 265 ? 5.507 -6.773 -15.935 1.00 98.56 265 LEU A CA 1
ATOM 1928 C C . LEU A 1 265 ? 4.179 -7.326 -16.477 1.00 98.56 265 LEU A C 1
ATOM 1930 O O . LEU A 1 265 ? 4.056 -8.522 -16.751 1.00 98.56 265 LEU A O 1
ATOM 1934 N N . TRP A 1 266 ? 3.196 -6.450 -16.691 1.00 97.69 266 TRP A N 1
ATOM 1935 C CA . TRP A 1 266 ? 1.885 -6.835 -17.198 1.00 97.69 266 TRP A CA 1
ATOM 1936 C C . TRP A 1 266 ? 1.950 -7.333 -18.646 1.00 97.69 266 TRP A C 1
ATOM 1938 O O . TRP A 1 266 ? 1.323 -8.323 -18.996 1.00 97.69 266 TRP A O 1
ATOM 1948 N N . ASN A 1 267 ? 2.733 -6.723 -19.523 1.00 95.88 267 ASN A N 1
ATOM 1949 C CA . ASN A 1 267 ? 2.732 -7.105 -20.938 1.00 95.88 267 ASN A CA 1
ATOM 1950 C C . ASN A 1 267 ? 3.834 -8.105 -21.313 1.00 95.88 267 ASN A C 1
ATOM 1952 O O . ASN A 1 267 ? 3.984 -8.424 -22.489 1.00 95.88 267 ASN A O 1
ATOM 1956 N N . GLY A 1 268 ? 4.593 -8.621 -20.339 1.00 96.62 268 GLY A N 1
ATOM 1957 C CA . GLY A 1 268 ? 5.688 -9.553 -20.620 1.00 96.62 268 GLY A CA 1
ATOM 1958 C C . GLY A 1 268 ? 6.806 -8.892 -21.424 1.00 96.62 268 GLY A C 1
ATOM 1959 O O . GLY A 1 268 ? 7.379 -9.507 -22.326 1.00 96.62 268 GLY A O 1
ATOM 1960 N N . ILE A 1 269 ? 7.095 -7.629 -21.112 1.00 98.56 269 ILE A N 1
ATOM 1961 C CA . ILE A 1 269 ? 8.150 -6.837 -21.742 1.00 98.56 269 ILE A CA 1
ATOM 1962 C C . ILE A 1 269 ? 9.370 -6.821 -20.816 1.00 98.56 269 ILE A C 1
ATOM 1964 O O . ILE A 1 269 ? 9.255 -6.736 -19.589 1.00 98.56 269 ILE A O 1
ATOM 1968 N N . SER A 1 270 ? 10.552 -6.917 -21.415 1.00 98.44 270 SER A N 1
ATOM 1969 C CA . SER A 1 270 ? 11.829 -6.651 -20.755 1.00 98.44 270 SER A CA 1
ATOM 1970 C C . SER A 1 270 ? 12.464 -5.400 -21.364 1.00 98.44 270 SER A C 1
ATOM 1972 O O . SER A 1 270 ? 12.356 -5.205 -22.574 1.00 98.44 270 SER A O 1
ATOM 1974 N N . PRO A 1 271 ? 13.130 -4.553 -20.570 1.00 98.50 271 PRO A N 1
ATOM 1975 C CA . PRO A 1 271 ? 13.934 -3.479 -21.119 1.00 98.50 271 PRO A CA 1
ATOM 1976 C C . PRO A 1 271 ? 15.149 -4.072 -21.844 1.00 98.50 271 PRO A C 1
ATOM 1978 O O . PRO A 1 271 ? 15.715 -5.074 -21.408 1.00 98.50 271 PRO A O 1
ATOM 1981 N N . ASP A 1 272 ? 15.541 -3.449 -22.949 1.00 97.75 272 ASP A N 1
ATOM 1982 C CA . ASP A 1 272 ? 16.699 -3.813 -23.780 1.00 97.75 272 ASP A CA 1
ATOM 1983 C C . ASP A 1 272 ? 17.556 -2.582 -24.143 1.00 97.75 272 ASP A C 1
ATOM 1985 O O . ASP A 1 272 ? 18.422 -2.639 -25.011 1.00 97.75 272 ASP A O 1
ATOM 1989 N N . GLY A 1 273 ? 17.307 -1.457 -23.462 1.00 96.75 273 GLY A N 1
ATOM 1990 C CA . GLY A 1 273 ? 17.911 -0.154 -23.743 1.00 96.75 273 GLY A CA 1
ATOM 1991 C C . GLY A 1 273 ? 17.111 0.716 -24.720 1.00 96.75 273 GLY A C 1
ATOM 1992 O O . GLY A 1 273 ? 17.426 1.896 -24.860 1.00 96.75 273 GLY A O 1
ATOM 1993 N N . THR A 1 274 ? 16.062 0.186 -25.357 1.00 97.88 274 THR A N 1
ATOM 1994 C CA . THR A 1 274 ? 15.143 0.965 -26.202 1.00 97.88 274 THR A CA 1
ATOM 1995 C C . THR A 1 274 ? 13.927 1.462 -25.415 1.00 97.88 274 THR A C 1
ATOM 1997 O O . THR A 1 274 ? 13.644 0.999 -24.309 1.00 97.88 274 THR A O 1
ATOM 2000 N N . ALA A 1 275 ? 13.191 2.427 -25.976 1.00 96.50 275 ALA A N 1
ATOM 2001 C CA . ALA A 1 275 ? 11.997 2.981 -25.334 1.00 96.50 275 ALA A CA 1
ATOM 2002 C C . ALA A 1 275 ? 10.844 1.969 -25.215 1.00 96.50 275 ALA A C 1
ATOM 2004 O O . ALA A 1 275 ? 10.088 2.014 -24.240 1.00 96.50 275 ALA A O 1
ATOM 2005 N N . ASP A 1 276 ? 10.755 1.039 -26.167 1.00 95.81 276 ASP A N 1
ATOM 2006 C CA . ASP A 1 276 ? 9.675 0.056 -26.253 1.00 95.81 276 ASP A CA 1
ATOM 2007 C C . ASP A 1 276 ? 9.999 -1.240 -25.501 1.00 95.81 276 ASP A C 1
ATOM 2009 O O . ASP A 1 276 ? 9.087 -1.880 -24.965 1.00 95.81 276 ASP A O 1
ATOM 2013 N N . GLY A 1 277 ? 11.285 -1.590 -25.397 1.00 98.06 277 GLY A N 1
ATOM 2014 C CA . GLY A 1 277 ? 11.730 -2.870 -24.860 1.00 98.06 277 GLY A CA 1
ATOM 2015 C C . GLY A 1 277 ? 11.448 -4.030 -25.817 1.00 98.06 277 GLY A C 1
ATOM 2016 O O . GLY A 1 277 ? 11.068 -3.851 -26.973 1.00 98.06 277 GLY A O 1
ATOM 2017 N N . VAL A 1 278 ? 11.586 -5.251 -25.303 1.00 98.38 278 VAL A N 1
ATOM 2018 C CA . VAL A 1 278 ? 11.367 -6.492 -26.051 1.00 98.38 278 VAL A CA 1
ATOM 2019 C C . VAL A 1 278 ? 10.314 -7.366 -25.370 1.00 98.38 278 VAL A C 1
ATOM 2021 O O . VAL A 1 278 ? 10.353 -7.589 -24.158 1.00 98.38 278 VAL A O 1
ATOM 2024 N N . GLY A 1 279 ? 9.346 -7.853 -26.148 1.00 97.88 279 GLY A N 1
ATOM 2025 C CA . GLY A 1 279 ? 8.308 -8.772 -25.676 1.00 97.88 279 GLY A CA 1
ATOM 2026 C C . GLY A 1 279 ? 8.788 -10.224 -25.549 1.00 97.88 279 GLY A C 1
ATOM 2027 O O . GLY A 1 279 ? 9.886 -10.577 -25.974 1.00 97.88 279 GLY A O 1
ATOM 2028 N N . GLY A 1 280 ? 7.930 -11.085 -24.998 1.00 96.44 280 GLY A N 1
ATOM 2029 C CA . GLY A 1 280 ? 8.166 -12.535 -24.907 1.00 96.44 280 GLY A CA 1
ATOM 2030 C C . GLY A 1 280 ? 8.566 -13.037 -23.518 1.00 96.44 280 GLY A C 1
ATOM 2031 O O . GLY A 1 280 ? 8.813 -14.229 -23.347 1.00 96.44 280 GLY A O 1
ATOM 2032 N N . ALA A 1 281 ? 8.602 -12.159 -22.515 1.00 96.94 281 ALA A N 1
ATOM 2033 C CA . ALA A 1 281 ? 8.755 -12.570 -21.128 1.00 96.94 281 ALA A CA 1
ATOM 2034 C C . ALA A 1 281 ? 7.434 -13.066 -20.523 1.00 96.94 281 ALA A C 1
ATOM 2036 O O . ALA A 1 281 ? 6.344 -12.809 -21.034 1.00 96.94 281 ALA A O 1
ATOM 2037 N N . ALA A 1 282 ? 7.536 -13.754 -19.385 1.00 91.19 282 ALA A N 1
ATOM 2038 C CA . ALA A 1 282 ? 6.365 -14.172 -18.633 1.00 91.19 282 ALA A CA 1
ATOM 2039 C C . ALA A 1 282 ? 5.540 -12.966 -18.160 1.00 91.19 282 ALA A C 1
ATOM 2041 O O . ALA A 1 282 ? 6.084 -11.968 -17.682 1.00 91.19 282 ALA A O 1
ATOM 2042 N N . LEU A 1 283 ? 4.220 -13.098 -18.263 1.00 91.44 283 LEU A N 1
ATOM 2043 C CA . LEU A 1 283 ? 3.274 -12.116 -17.754 1.00 91.44 283 LEU A CA 1
ATOM 2044 C C . LEU A 1 283 ? 3.223 -12.180 -16.226 1.00 91.44 283 LEU A C 1
ATOM 2046 O O . LEU A 1 283 ? 3.276 -13.262 -15.639 1.00 91.44 283 LEU A O 1
ATOM 2050 N N . VAL A 1 284 ? 3.039 -11.027 -15.594 1.00 96.12 284 VAL A N 1
ATOM 2051 C CA . VAL A 1 284 ? 2.717 -10.919 -14.169 1.00 96.12 284 VAL A CA 1
ATOM 2052 C C . VAL A 1 284 ? 1.351 -10.253 -14.048 1.00 96.12 284 VAL A C 1
ATOM 2054 O O . VAL A 1 284 ? 1.100 -9.214 -14.660 1.00 96.12 284 VAL A O 1
ATOM 2057 N N . ARG A 1 285 ? 0.427 -10.886 -13.324 1.00 93.06 285 ARG A N 1
ATOM 2058 C CA . ARG A 1 285 ? -0.948 -10.407 -13.127 1.00 93.06 285 ARG A CA 1
ATOM 2059 C C . ARG A 1 285 ? -1.230 -10.266 -11.644 1.00 93.06 285 ARG A C 1
ATOM 2061 O O . ARG A 1 285 ? -0.757 -11.068 -10.847 1.00 93.06 285 ARG A O 1
ATOM 2068 N N . TRP A 1 286 ? -2.016 -9.260 -11.307 1.00 97.69 286 TRP A N 1
ATOM 2069 C CA . TRP A 1 286 ? -2.431 -8.946 -9.948 1.00 97.69 286 TRP A CA 1
ATOM 2070 C C . TRP A 1 286 ? -3.896 -8.520 -9.949 1.00 97.69 286 TRP A C 1
ATOM 2072 O O . TRP A 1 286 ? -4.464 -8.228 -11.002 1.00 97.69 286 TRP A O 1
ATOM 2082 N N . ASP A 1 287 ? -4.487 -8.481 -8.760 1.00 96.50 287 ASP A N 1
ATOM 2083 C CA . ASP A 1 287 ? -5.893 -8.139 -8.556 1.00 96.50 287 ASP A CA 1
ATOM 2084 C C . ASP A 1 287 ? -6.076 -6.634 -8.285 1.00 96.50 287 ASP A C 1
ATOM 2086 O O . ASP A 1 287 ? -7.141 -6.078 -8.541 1.00 96.50 287 ASP A O 1
ATOM 2090 N N . ILE A 1 288 ? -5.036 -5.965 -7.765 1.00 98.06 288 ILE A N 1
ATOM 2091 C CA . ILE A 1 288 ? -5.058 -4.550 -7.366 1.00 98.06 288 ILE A CA 1
ATOM 2092 C C . ILE A 1 288 ? -3.773 -3.860 -7.829 1.00 98.06 288 ILE A C 1
ATOM 2094 O O . ILE A 1 288 ? -2.671 -4.312 -7.521 1.00 98.06 288 ILE A O 1
ATOM 2098 N N . THR A 1 289 ? -3.899 -2.740 -8.537 1.00 98.12 289 THR A N 1
ATOM 2099 C CA . THR A 1 289 ? -2.745 -1.905 -8.890 1.00 98.12 289 THR A CA 1
ATOM 2100 C C . THR A 1 289 ? -2.427 -0.988 -7.716 1.00 98.12 289 THR A C 1
ATOM 2102 O O . THR A 1 289 ? -3.209 -0.093 -7.394 1.00 98.12 289 THR A O 1
ATOM 2105 N N . MET A 1 290 ? -1.289 -1.217 -7.066 1.00 98.62 290 MET A N 1
ATOM 2106 C CA . MET A 1 290 ? -0.833 -0.410 -5.937 1.00 98.62 290 MET A CA 1
ATOM 2107 C C . MET A 1 290 ? 0.195 0.620 -6.417 1.00 98.62 290 MET A C 1
ATOM 2109 O O . MET A 1 290 ? 0.866 0.414 -7.430 1.00 98.62 290 MET A O 1
ATOM 2113 N N . TYR A 1 291 ? 0.283 1.770 -5.754 1.00 98.38 291 TYR A N 1
ATOM 2114 C CA . TYR A 1 291 ? 1.161 2.854 -6.196 1.00 98.38 291 TYR A CA 1
ATOM 2115 C C . TYR A 1 291 ? 1.545 3.770 -5.040 1.00 98.38 291 TYR A C 1
ATOM 2117 O O . TYR A 1 291 ? 0.711 4.057 -4.179 1.00 98.38 291 TYR A O 1
ATOM 2125 N N . HIS A 1 292 ? 2.785 4.251 -5.032 1.00 98.06 292 HIS A N 1
ATOM 2126 C CA . HIS A 1 292 ? 3.245 5.224 -4.046 1.00 98.06 292 HIS A CA 1
ATOM 2127 C C . HIS A 1 292 ? 3.283 6.624 -4.660 1.00 98.06 292 HIS A C 1
ATOM 2129 O O . HIS A 1 292 ? 3.673 6.807 -5.817 1.00 98.06 292 HIS A O 1
ATOM 2135 N N . TRP A 1 293 ? 2.851 7.632 -3.903 1.00 97.44 293 TRP A N 1
ATOM 2136 C CA . TRP A 1 293 ? 2.829 9.013 -4.378 1.00 97.44 293 TRP A CA 1
ATOM 2137 C C . TRP A 1 293 ? 3.090 10.018 -3.264 1.00 97.44 293 TRP A C 1
ATOM 2139 O O . TRP A 1 293 ? 2.280 10.192 -2.359 1.00 97.44 293 TRP A O 1
ATOM 2149 N N . TYR A 1 294 ? 4.189 10.755 -3.360 1.00 96.50 294 TYR A N 1
ATOM 2150 C CA . TYR A 1 294 ? 4.597 11.694 -2.321 1.00 96.50 294 TYR A CA 1
ATOM 2151 C C . TYR A 1 294 ? 4.435 13.146 -2.771 1.00 96.50 294 TYR A C 1
ATOM 2153 O O . TYR A 1 294 ? 4.298 13.455 -3.953 1.00 96.50 294 TYR A O 1
ATOM 2161 N N . LYS A 1 295 ? 4.482 14.090 -1.828 1.00 95.31 295 LYS A N 1
ATOM 2162 C CA . LYS A 1 295 ? 4.450 15.530 -2.130 1.00 95.31 295 LYS A CA 1
ATOM 2163 C C . LYS A 1 295 ? 5.546 15.935 -3.117 1.00 95.31 295 LYS A C 1
ATOM 2165 O O . LYS A 1 295 ? 5.307 16.777 -3.983 1.00 95.31 295 LYS A O 1
ATOM 2170 N N . SER A 1 296 ? 6.722 15.321 -3.005 1.00 92.38 296 SER A N 1
ATOM 2171 C CA . SER A 1 296 ? 7.852 15.485 -3.926 1.00 92.38 296 SER A CA 1
ATOM 2172 C C . SER A 1 296 ? 7.537 15.049 -5.363 1.00 92.38 296 SER A C 1
ATOM 2174 O O . SER A 1 296 ? 8.198 15.498 -6.294 1.00 92.38 296 SER A O 1
ATOM 2176 N N . SER A 1 297 ? 6.512 14.218 -5.559 1.00 92.56 297 SER A N 1
ATOM 2177 C CA . SER A 1 297 ? 6.017 13.767 -6.862 1.00 92.56 297 SER A CA 1
ATOM 2178 C C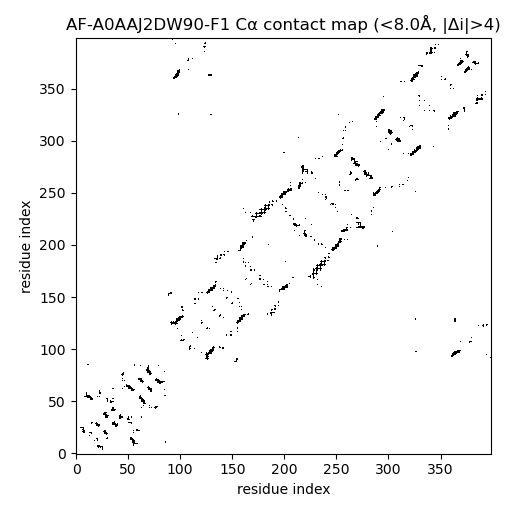 . SER A 1 297 ? 5.102 14.791 -7.550 1.00 92.56 297 SER A C 1
ATOM 2180 O O . SER A 1 297 ? 4.771 14.617 -8.720 1.00 92.56 297 SER A O 1
ATOM 2182 N N . TYR A 1 298 ? 4.743 15.884 -6.864 1.00 92.31 298 TYR A N 1
ATOM 2183 C CA . TYR A 1 298 ? 3.794 16.910 -7.311 1.00 92.31 298 TYR A CA 1
ATOM 2184 C C . TYR A 1 298 ? 2.357 16.377 -7.466 1.00 92.31 298 TYR A C 1
ATOM 2186 O O . TYR A 1 298 ? 1.910 15.521 -6.703 1.00 92.31 298 TYR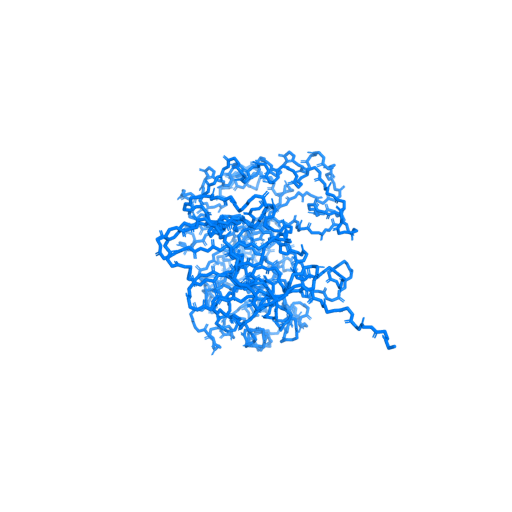 A O 1
ATOM 2194 N N . ASP A 1 299 ? 1.578 16.968 -8.373 1.00 94.62 299 ASP A N 1
ATOM 2195 C CA . ASP A 1 299 ? 0.177 16.620 -8.593 1.00 94.62 299 ASP A CA 1
ATOM 2196 C C . ASP A 1 299 ? 0.068 15.336 -9.429 1.00 94.62 299 ASP A C 1
ATOM 2198 O O . ASP A 1 299 ? 0.589 15.274 -10.543 1.00 94.62 299 ASP A O 1
ATOM 2202 N N . ILE A 1 300 ? -0.636 14.331 -8.900 1.00 96.31 300 ILE A N 1
ATOM 2203 C CA . ILE A 1 300 ? -0.795 13.013 -9.531 1.00 96.31 300 ILE A CA 1
ATOM 2204 C C . ILE A 1 300 ? -1.547 13.070 -10.875 1.00 96.31 300 ILE A C 1
ATOM 2206 O O . ILE A 1 300 ? -1.412 12.166 -11.698 1.00 96.31 300 ILE A O 1
ATOM 2210 N N . LEU A 1 301 ? -2.323 14.134 -11.112 1.00 96.81 301 LEU A N 1
ATOM 2211 C CA . LEU A 1 301 ? -3.044 14.370 -12.368 1.00 96.81 301 LEU A CA 1
ATOM 2212 C C . LEU A 1 301 ? -2.201 15.127 -13.409 1.00 96.81 301 LEU A C 1
ATOM 2214 O O . LEU A 1 301 ? -2.616 15.250 -14.558 1.00 96.81 301 LEU A O 1
ATOM 2218 N N . TYR A 1 302 ? -1.042 15.661 -13.011 1.00 94.75 302 TYR A N 1
ATOM 2219 C CA . TYR A 1 302 ? -0.161 16.474 -13.856 1.00 94.75 302 TYR A CA 1
ATOM 2220 C C . TYR A 1 302 ? 1.314 16.115 -13.626 1.00 94.75 302 TYR A C 1
ATOM 2222 O O . TYR A 1 302 ? 2.174 16.988 -13.475 1.00 94.75 302 TYR A O 1
ATOM 2230 N N . ALA A 1 303 ? 1.609 14.820 -13.594 1.00 92.62 303 ALA A N 1
ATOM 2231 C CA . ALA A 1 303 ? 2.934 14.288 -13.327 1.00 92.62 303 ALA A CA 1
ATOM 2232 C C . ALA A 1 303 ? 3.924 14.529 -14.482 1.00 92.62 303 ALA A C 1
ATOM 2234 O O . ALA A 1 303 ? 3.550 14.812 -15.622 1.00 92.62 303 ALA A O 1
ATOM 2235 N N . GLY A 1 304 ? 5.223 14.392 -14.197 1.00 83.50 304 GLY A N 1
ATOM 2236 C CA . GLY A 1 304 ? 6.275 14.491 -15.217 1.00 83.50 304 GLY A CA 1
ATOM 2237 C C . GLY A 1 304 ? 6.550 15.915 -15.720 1.00 83.50 304 GLY A C 1
ATOM 2238 O O . GLY A 1 304 ? 7.128 16.085 -16.793 1.00 83.50 304 GLY A O 1
ATOM 2239 N N . GLY A 1 305 ? 6.142 16.943 -14.968 1.00 79.12 305 GLY A N 1
ATOM 2240 C CA . GLY A 1 305 ? 6.404 18.344 -15.298 1.00 79.12 305 GLY A CA 1
ATOM 2241 C C . GLY A 1 305 ? 5.659 18.786 -16.568 1.00 79.12 305 GLY A C 1
ATOM 2242 O O . GLY A 1 305 ? 4.431 18.696 -16.596 1.00 79.12 305 GLY A O 1
ATOM 2243 N N . PRO A 1 306 ? 6.349 19.260 -17.628 1.00 77.62 306 PRO A N 1
ATOM 2244 C CA . PRO A 1 306 ? 5.702 19.698 -18.869 1.00 77.62 306 PRO A CA 1
ATOM 2245 C C . PRO A 1 306 ? 4.837 18.628 -19.548 1.00 77.62 306 PRO A C 1
ATOM 2247 O O . PRO A 1 306 ? 3.887 18.983 -20.239 1.00 77.62 306 PRO A O 1
ATOM 2250 N N . ALA A 1 307 ? 5.143 17.342 -19.334 1.00 78.25 307 ALA A N 1
ATOM 2251 C CA . ALA A 1 307 ? 4.402 16.228 -19.922 1.00 78.25 307 ALA A CA 1
ATOM 2252 C C . ALA A 1 307 ? 2.957 16.114 -19.403 1.00 78.25 307 ALA A C 1
ATOM 2254 O O . ALA A 1 307 ? 2.116 15.571 -20.112 1.00 78.25 307 ALA A O 1
ATOM 2255 N N . ARG A 1 308 ? 2.666 16.645 -18.200 1.00 88.94 308 ARG A N 1
ATOM 2256 C CA . ARG A 1 308 ? 1.324 16.698 -17.590 1.00 88.94 308 ARG A CA 1
ATOM 2257 C C . ARG A 1 308 ? 0.572 15.363 -17.669 1.00 88.94 308 ARG A C 1
ATOM 2259 O O . ARG A 1 308 ? -0.536 15.289 -18.191 1.00 88.94 308 ARG A O 1
ATOM 2266 N N . VAL A 1 309 ? 1.193 14.311 -17.149 1.00 95.62 309 VAL A N 1
ATOM 2267 C CA . VAL A 1 309 ? 0.652 12.950 -17.203 1.00 95.62 309 VAL A CA 1
ATOM 2268 C C . VAL A 1 309 ? -0.345 12.717 -16.069 1.00 95.62 309 VAL A C 1
ATOM 2270 O O . VAL A 1 309 ? -0.018 12.899 -14.899 1.00 95.62 309 VAL A O 1
ATOM 2273 N N . ASP A 1 310 ? -1.543 12.265 -16.425 1.00 97.62 310 ASP A N 1
ATOM 2274 C CA . ASP A 1 310 ? -2.572 11.798 -15.494 1.00 97.62 310 ASP A CA 1
ATOM 2275 C C . ASP A 1 310 ? -2.273 10.340 -15.103 1.00 97.62 310 ASP A C 1
ATOM 2277 O O . ASP A 1 310 ? -2.579 9.405 -15.847 1.00 97.62 310 ASP A O 1
ATOM 2281 N N . ILE A 1 311 ? -1.612 10.139 -13.959 1.00 98.12 311 ILE A N 1
ATOM 2282 C CA . ILE A 1 311 ? -1.162 8.805 -13.531 1.00 98.12 311 ILE A CA 1
ATOM 2283 C C . ILE A 1 311 ? -2.347 7.852 -13.309 1.00 98.12 311 ILE A C 1
ATOM 2285 O O . ILE A 1 311 ? -2.305 6.748 -13.856 1.00 98.12 311 ILE A O 1
ATOM 2289 N N . PRO A 1 312 ? -3.430 8.227 -12.596 1.00 98.19 312 PRO A N 1
ATOM 2290 C CA . PRO A 1 312 ? -4.577 7.341 -12.417 1.00 98.19 312 PRO A CA 1
ATOM 2291 C C . PRO A 1 312 ? -5.226 6.923 -13.742 1.00 98.19 312 PRO A C 1
ATOM 2293 O O . PRO A 1 312 ? -5.648 5.772 -13.866 1.00 98.19 312 PRO A O 1
ATOM 2296 N N . GLN A 1 313 ? -5.263 7.807 -14.747 1.00 98.00 313 GLN A N 1
ATOM 2297 C CA . GLN A 1 313 ? -5.734 7.451 -16.088 1.00 98.00 313 GLN A CA 1
ATOM 2298 C C . GLN A 1 313 ? -4.830 6.397 -16.739 1.00 98.00 313 GLN A C 1
ATOM 2300 O O . GLN A 1 313 ? -5.335 5.383 -17.217 1.00 98.00 313 GLN A O 1
ATOM 2305 N N . VAL A 1 314 ? -3.504 6.576 -16.687 1.00 98.06 314 VAL A N 1
ATOM 2306 C CA . VAL A 1 314 ? -2.547 5.594 -17.229 1.00 98.06 314 VAL A CA 1
ATOM 2307 C C . VAL A 1 314 ? -2.714 4.227 -16.564 1.00 98.06 314 VAL A C 1
ATOM 2309 O O . VAL A 1 314 ? -2.747 3.210 -17.260 1.00 98.06 314 VAL A O 1
ATOM 2312 N N . LEU A 1 315 ? -2.849 4.176 -15.234 1.00 97.75 315 LEU A N 1
ATOM 2313 C CA . LEU A 1 315 ? -3.047 2.919 -14.502 1.00 97.75 315 LEU A CA 1
ATOM 2314 C C . LEU A 1 315 ? -4.373 2.244 -14.889 1.00 97.75 315 LEU A C 1
ATOM 2316 O O . LEU A 1 315 ? -4.404 1.035 -15.131 1.00 97.75 315 LEU A O 1
ATOM 2320 N N . LYS A 1 316 ? -5.454 3.026 -14.994 1.00 91.00 316 LYS A N 1
ATOM 2321 C CA . LYS A 1 316 ? -6.775 2.537 -15.406 1.00 91.00 316 LYS A CA 1
ATOM 2322 C C . LYS A 1 316 ? -6.741 1.942 -16.813 1.00 91.00 316 LYS A C 1
ATOM 2324 O O . LYS A 1 316 ? -7.211 0.821 -16.991 1.00 91.00 316 LYS A O 1
ATOM 2329 N N . ASP A 1 317 ? -6.152 2.648 -17.774 1.00 91.25 317 ASP A N 1
ATOM 2330 C CA . ASP A 1 317 ? -6.090 2.210 -19.174 1.00 91.25 317 ASP A CA 1
ATOM 2331 C C . ASP A 1 317 ? -5.149 1.016 -19.372 1.00 91.25 317 ASP A C 1
ATOM 2333 O O . ASP A 1 317 ? -5.380 0.178 -20.241 1.00 91.25 317 ASP A O 1
ATOM 2337 N N . SER A 1 318 ? -4.101 0.910 -18.549 1.00 91.06 318 SER A N 1
ATOM 2338 C CA . SER A 1 318 ? -3.117 -0.174 -18.656 1.00 91.06 318 SER A CA 1
ATOM 2339 C C . SER A 1 318 ? -3.608 -1.494 -18.062 1.00 91.06 318 SER A C 1
ATOM 2341 O O . SER A 1 318 ? -3.285 -2.557 -18.594 1.00 91.06 318 SER A O 1
ATOM 2343 N N . PHE A 1 319 ? -4.339 -1.442 -16.942 1.00 93.50 319 PHE A N 1
ATOM 2344 C CA . PHE A 1 319 ? -4.604 -2.633 -16.123 1.00 93.50 319 PHE A CA 1
ATOM 2345 C C . PHE A 1 319 ? -6.092 -2.912 -15.898 1.00 93.50 319 PHE A C 1
ATOM 2347 O O . PHE A 1 319 ? -6.463 -4.066 -15.702 1.00 93.50 319 PHE A O 1
ATOM 2354 N N . GLY A 1 320 ? -6.949 -1.884 -15.884 1.00 84.62 320 GLY A N 1
ATOM 2355 C CA . GLY A 1 320 ? -8.381 -2.023 -15.584 1.00 84.62 320 GLY A CA 1
ATOM 2356 C C . GLY A 1 320 ? -8.708 -2.521 -14.167 1.00 84.62 320 GLY A C 1
ATOM 2357 O O . GLY A 1 320 ? -9.869 -2.797 -13.874 1.00 84.62 320 GLY A O 1
ATOM 2358 N N . MET A 1 321 ? -7.705 -2.653 -13.295 1.00 91.62 321 MET A N 1
ATOM 2359 C CA . MET A 1 321 ? -7.846 -3.112 -11.910 1.00 91.62 321 MET A CA 1
ATOM 2360 C C . MET A 1 321 ? -8.143 -1.940 -10.961 1.00 91.62 321 MET A C 1
ATOM 2362 O O . MET A 1 321 ? -7.831 -0.791 -11.292 1.00 91.62 321 MET A O 1
ATOM 2366 N N . PRO A 1 322 ? -8.715 -2.196 -9.769 1.00 95.69 322 PRO A N 1
ATOM 2367 C CA . PRO A 1 322 ? -8.763 -1.208 -8.697 1.00 95.69 322 PRO A CA 1
ATOM 2368 C C . PRO A 1 322 ? -7.398 -0.594 -8.388 1.00 95.69 322 PRO A C 1
ATOM 2370 O O . PRO A 1 322 ? -6.379 -1.285 -8.430 1.00 95.69 322 PRO A O 1
ATOM 2373 N N . ILE A 1 323 ? -7.399 0.692 -8.032 1.00 98.56 323 ILE A N 1
ATOM 2374 C CA . ILE A 1 323 ? -6.189 1.438 -7.674 1.00 98.56 323 ILE A CA 1
ATOM 2375 C C . ILE A 1 323 ? -6.149 1.655 -6.166 1.00 98.56 323 ILE A C 1
ATOM 2377 O O . ILE A 1 323 ? -7.119 2.132 -5.568 1.00 98.56 323 ILE A O 1
ATOM 2381 N N . TRP A 1 324 ? -5.024 1.313 -5.548 1.00 98.75 324 TRP A N 1
ATOM 2382 C CA . TRP A 1 324 ? -4.745 1.609 -4.146 1.00 98.75 324 TRP A CA 1
ATOM 2383 C C . TRP A 1 324 ? -3.484 2.466 -4.066 1.00 98.75 324 TRP A C 1
ATOM 2385 O O . TRP A 1 324 ? -2.432 2.077 -4.568 1.00 98.75 324 TRP A O 1
ATOM 2395 N N . LEU A 1 325 ? -3.572 3.631 -3.426 1.00 98.69 325 LEU A N 1
ATOM 2396 C CA . LEU A 1 325 ? -2.374 4.397 -3.089 1.00 98.69 325 LEU A CA 1
ATOM 2397 C C . LEU A 1 325 ? -1.850 3.861 -1.761 1.00 98.69 325 LEU A C 1
ATOM 2399 O O . LEU A 1 325 ? -2.313 4.286 -0.706 1.00 98.69 325 LEU A O 1
ATOM 2403 N N . THR A 1 326 ? -0.969 2.865 -1.811 1.00 98.56 326 THR A N 1
ATOM 2404 C CA . THR A 1 326 ? -0.485 2.158 -0.614 1.00 98.56 326 THR A CA 1
ATOM 2405 C C . THR A 1 326 ? 0.546 2.955 0.170 1.00 98.56 326 THR A C 1
ATOM 2407 O O . THR A 1 326 ? 0.732 2.693 1.355 1.00 98.56 326 THR A O 1
ATOM 2410 N N . GLU A 1 327 ? 1.096 4.010 -0.427 1.00 98.38 327 GLU A N 1
ATOM 2411 C CA . GLU A 1 327 ? 1.751 5.095 0.291 1.00 98.38 327 GLU A CA 1
ATOM 2412 C C . GLU A 1 327 ? 1.399 6.438 -0.347 1.00 98.38 327 GLU A C 1
ATOM 2414 O O . GLU A 1 327 ? 1.547 6.642 -1.553 1.00 98.38 327 GLU A O 1
ATOM 2419 N N . PHE A 1 328 ? 0.970 7.387 0.478 1.00 98.25 328 PHE A N 1
ATOM 2420 C CA . PHE A 1 328 ? 1.102 8.802 0.167 1.00 98.25 328 PHE A CA 1
ATOM 2421 C C . PHE A 1 328 ? 1.615 9.568 1.379 1.00 98.25 328 PHE A C 1
ATOM 2423 O O . PHE A 1 328 ? 1.288 9.242 2.519 1.00 98.25 328 PHE A O 1
ATOM 2430 N N . GLY A 1 329 ? 2.408 10.606 1.156 1.00 96.94 329 GLY A N 1
ATOM 2431 C CA . GLY A 1 329 ? 3.048 11.329 2.250 1.00 96.94 329 GLY A CA 1
ATOM 2432 C C . GLY A 1 329 ? 3.742 12.594 1.777 1.00 96.94 329 GLY A C 1
ATOM 2433 O O . GLY A 1 329 ? 3.723 12.935 0.596 1.00 96.94 329 GLY A O 1
ATOM 2434 N N . TRP A 1 330 ? 4.341 13.331 2.702 1.00 95.81 330 TRP A N 1
ATOM 2435 C CA . TRP A 1 330 ? 5.094 14.545 2.379 1.00 95.81 330 TRP A CA 1
ATOM 2436 C C . TRP A 1 330 ? 6.576 14.241 2.115 1.00 95.81 330 TRP A C 1
ATOM 2438 O O . TRP A 1 330 ? 6.965 13.085 2.066 1.00 95.81 330 TRP A O 1
ATOM 2448 N N . SER A 1 331 ? 7.424 15.250 1.920 1.00 93.31 331 SER A N 1
ATOM 2449 C CA . SER A 1 331 ? 8.839 15.068 1.552 1.00 93.31 331 SER A CA 1
ATOM 2450 C C . SER A 1 331 ? 9.761 14.830 2.764 1.00 93.31 331 SER A C 1
ATOM 2452 O O . SER A 1 331 ? 10.898 15.308 2.792 1.00 93.31 331 SER A O 1
ATOM 2454 N N . GLY A 1 332 ? 9.270 14.132 3.792 1.00 90.69 332 GLY A N 1
ATOM 2455 C CA . GLY A 1 332 ? 9.992 13.866 5.038 1.00 90.69 332 GLY A CA 1
ATOM 2456 C C . GLY A 1 332 ? 10.469 15.135 5.745 1.00 90.69 332 GLY A C 1
ATOM 2457 O O . GLY A 1 332 ? 9.713 16.087 5.925 1.00 90.69 332 GLY A O 1
ATOM 2458 N N . SER A 1 333 ? 11.754 15.166 6.107 1.00 89.38 333 SER A N 1
ATOM 2459 C CA . SER A 1 333 ? 12.390 16.277 6.832 1.00 89.38 333 SER A CA 1
ATOM 2460 C C . SER A 1 333 ? 12.522 17.581 6.034 1.00 89.38 333 SER A C 1
ATOM 2462 O O . SER A 1 333 ? 12.920 18.599 6.597 1.00 89.38 333 SER A O 1
ATOM 2464 N N . LEU A 1 334 ? 12.191 17.578 4.737 1.00 91.81 334 LEU A N 1
ATOM 2465 C CA . LEU A 1 334 ? 12.141 18.795 3.916 1.00 91.81 334 LEU A CA 1
ATOM 2466 C C . LEU A 1 334 ? 10.862 19.616 4.147 1.00 91.81 334 LEU A C 1
ATOM 2468 O O . LEU A 1 334 ? 10.752 20.735 3.646 1.00 91.81 334 LEU A O 1
ATOM 2472 N N . ASP A 1 335 ? 9.894 19.065 4.876 1.00 93.88 335 ASP A N 1
ATOM 2473 C CA . ASP A 1 335 ? 8.644 19.722 5.226 1.00 93.88 335 ASP A CA 1
ATOM 2474 C C . ASP A 1 335 ? 8.611 20.137 6.696 1.00 93.88 335 ASP A C 1
ATOM 2476 O O . ASP A 1 335 ? 9.087 19.428 7.581 1.00 93.88 335 ASP A O 1
ATOM 2480 N N . THR A 1 336 ? 7.991 21.286 6.967 1.00 95.81 336 THR A N 1
ATOM 2481 C CA . THR A 1 336 ? 7.638 21.651 8.338 1.00 95.81 336 THR A CA 1
ATOM 2482 C C . THR A 1 336 ? 6.377 20.891 8.760 1.00 95.81 336 THR A C 1
ATOM 2484 O O . THR A 1 336 ? 5.578 20.486 7.907 1.00 95.81 336 THR A O 1
ATOM 2487 N N . PRO A 1 337 ? 6.125 20.739 10.072 1.00 95.81 337 PRO A N 1
ATOM 2488 C CA . PRO A 1 337 ? 4.900 20.098 10.550 1.00 95.81 337 PRO A CA 1
ATOM 2489 C C . PRO A 1 337 ? 3.609 20.723 9.978 1.00 95.81 337 PRO A C 1
ATOM 2491 O O . PRO A 1 337 ? 2.653 20.004 9.677 1.00 95.81 337 PRO A O 1
ATOM 2494 N N . ASP A 1 338 ? 3.598 22.041 9.752 1.00 97.31 338 ASP A N 1
ATOM 2495 C CA . ASP A 1 338 ? 2.456 22.755 9.169 1.00 97.31 338 ASP A CA 1
ATOM 2496 C C . ASP A 1 338 ? 2.316 22.518 7.659 1.00 97.31 338 ASP A C 1
ATOM 2498 O O . ASP A 1 338 ? 1.204 22.311 7.164 1.00 97.31 338 ASP A O 1
ATOM 2502 N N . THR A 1 339 ? 3.423 22.499 6.901 1.00 97.31 339 THR A N 1
ATOM 2503 C CA . THR A 1 339 ? 3.356 22.220 5.455 1.00 97.31 339 THR A CA 1
ATOM 2504 C C . THR A 1 339 ? 2.983 20.768 5.177 1.00 97.31 339 THR A C 1
ATOM 2506 O O . THR A 1 339 ? 2.287 20.503 4.191 1.00 97.31 339 THR A O 1
ATOM 2509 N N . ALA A 1 340 ? 3.380 19.843 6.056 1.00 97.88 340 ALA A N 1
ATOM 2510 C CA . ALA A 1 340 ? 2.924 18.459 6.052 1.00 97.88 340 ALA A CA 1
ATOM 2511 C C . ALA A 1 340 ? 1.405 18.372 6.293 1.00 97.88 340 ALA A C 1
ATOM 2513 O O . ALA A 1 340 ? 0.689 17.765 5.496 1.00 97.88 340 ALA A O 1
ATOM 2514 N N . ALA A 1 341 ? 0.879 19.045 7.323 1.00 98.12 341 ALA A N 1
ATOM 2515 C CA . ALA A 1 341 ? -0.557 19.050 7.627 1.00 98.12 341 ALA A CA 1
ATOM 2516 C C . ALA A 1 341 ? -1.418 19.645 6.497 1.00 98.12 341 ALA A C 1
ATOM 2518 O O . ALA A 1 341 ? -2.465 19.091 6.136 1.00 98.12 341 ALA A O 1
ATOM 2519 N N . ALA A 1 342 ? -0.957 20.744 5.894 1.00 98.25 342 ALA A N 1
ATOM 2520 C CA . ALA A 1 342 ? -1.613 21.349 4.738 1.00 98.25 342 ALA A CA 1
ATOM 2521 C C . ALA A 1 342 ? -1.618 20.400 3.527 1.00 98.25 342 ALA A C 1
ATOM 2523 O O . ALA A 1 342 ? -2.630 20.282 2.829 1.00 98.25 342 ALA A O 1
ATOM 2524 N N . TYR A 1 343 ? -0.509 19.688 3.293 1.00 98.19 343 TYR A N 1
ATOM 2525 C CA . TYR A 1 343 ? -0.417 18.705 2.216 1.00 98.19 343 TYR A CA 1
ATOM 2526 C C . TYR A 1 343 ? -1.376 17.528 2.418 1.00 98.19 343 TYR A C 1
ATOM 2528 O O . TYR A 1 343 ? -2.068 17.174 1.468 1.00 98.19 343 TYR A O 1
ATOM 2536 N N . VAL A 1 344 ? -1.484 16.977 3.633 1.00 98.44 344 VAL A N 1
ATOM 2537 C CA . VAL A 1 344 ? -2.428 15.884 3.944 1.00 98.44 344 VAL A CA 1
ATOM 2538 C C . VAL A 1 344 ? -3.851 16.265 3.546 1.00 98.44 344 VAL A C 1
ATOM 2540 O O . VAL A 1 344 ? -4.499 15.543 2.790 1.00 98.44 344 VAL A O 1
ATOM 2543 N N . THR A 1 345 ? -4.308 17.446 3.971 1.00 98.31 345 THR A N 1
ATOM 2544 C CA . THR A 1 345 ? -5.653 17.935 3.630 1.00 98.31 345 THR A CA 1
ATOM 2545 C C . THR A 1 345 ? -5.823 18.086 2.116 1.00 98.31 345 THR A C 1
ATOM 2547 O O . THR A 1 345 ? -6.831 17.646 1.556 1.00 98.31 345 THR A O 1
ATOM 2550 N N . LYS A 1 346 ? -4.828 18.664 1.429 1.00 98.44 346 LYS A N 1
ATOM 2551 C CA . LYS A 1 346 ? -4.847 18.843 -0.031 1.00 98.44 346 LYS A CA 1
ATOM 2552 C C . LYS A 1 346 ? -4.923 17.502 -0.773 1.00 98.44 346 LYS A C 1
ATOM 2554 O O . LYS A 1 346 ? -5.783 17.340 -1.637 1.00 98.44 346 LYS A O 1
ATOM 2559 N N . ALA A 1 347 ? -4.039 16.562 -0.443 1.00 98.38 347 ALA A N 1
ATOM 2560 C CA . ALA A 1 347 ? -3.934 15.264 -1.105 1.00 98.38 347 ALA A CA 1
ATOM 2561 C C . ALA A 1 347 ? -5.204 14.430 -0.893 1.00 98.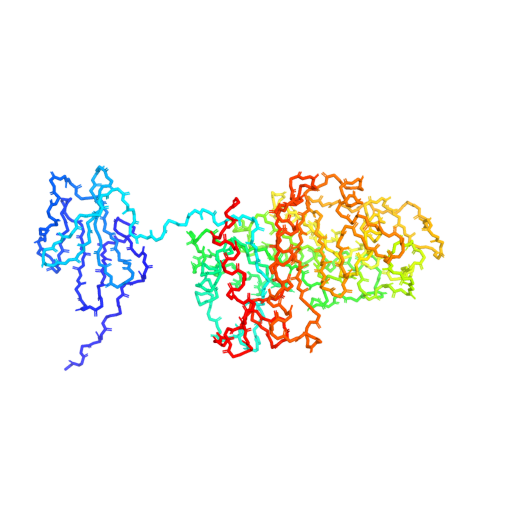38 347 ALA A C 1
ATOM 2563 O O . ALA A 1 347 ? -5.808 13.974 -1.860 1.00 98.38 347 ALA A O 1
ATOM 2564 N N . MET A 1 348 ? -5.689 14.320 0.348 1.00 98.62 348 MET A N 1
ATOM 2565 C CA . MET A 1 348 ? -6.910 13.561 0.639 1.00 98.62 348 MET A CA 1
ATOM 2566 C C . MET A 1 348 ? -8.154 14.178 -0.017 1.00 98.62 348 MET A C 1
ATOM 2568 O O . MET A 1 348 ? -9.016 13.441 -0.499 1.00 98.62 348 MET A O 1
ATOM 2572 N N . THR A 1 349 ? -8.233 15.515 -0.104 1.00 98.69 349 THR A N 1
ATOM 2573 C CA . THR A 1 349 ? -9.299 16.205 -0.857 1.00 98.69 349 THR A CA 1
ATOM 2574 C C . THR A 1 349 ? -9.270 15.813 -2.332 1.00 98.69 349 THR A C 1
ATOM 2576 O O . THR A 1 349 ? -10.313 15.476 -2.896 1.00 98.69 349 THR A O 1
ATOM 2579 N N . GLN A 1 350 ? -8.085 15.826 -2.952 1.00 98.50 350 GLN A N 1
ATOM 2580 C CA . GLN A 1 350 ? -7.912 15.417 -4.344 1.00 98.50 350 GLN A CA 1
ATOM 2581 C C . GLN A 1 350 ? -8.290 13.947 -4.543 1.00 98.50 350 GLN A C 1
ATOM 2583 O O . GLN A 1 350 ? -9.117 13.646 -5.397 1.00 98.50 350 GLN A O 1
ATOM 2588 N N . TYR A 1 351 ? -7.733 13.029 -3.753 1.00 98.50 351 TYR A N 1
ATOM 2589 C CA . TYR A 1 351 ? -7.981 11.599 -3.936 1.00 98.50 351 TYR A CA 1
ATOM 2590 C C . TYR A 1 351 ? -9.452 11.241 -3.741 1.00 98.50 351 TYR A C 1
ATOM 2592 O O . TYR A 1 351 ? -9.999 10.476 -4.533 1.00 98.50 351 TYR A O 1
ATOM 2600 N N . LYS A 1 352 ? -10.131 11.844 -2.755 1.00 97.62 352 LYS A N 1
ATOM 2601 C CA . LYS A 1 352 ? -11.575 11.652 -2.568 1.00 97.62 352 LYS A CA 1
ATOM 2602 C C . LYS A 1 352 ? -12.380 12.147 -3.770 1.00 97.62 352 LYS A C 1
ATOM 2604 O O . LYS A 1 352 ? -13.318 11.465 -4.172 1.00 97.62 352 LYS A O 1
ATOM 2609 N N . SER A 1 353 ? -12.040 13.306 -4.341 1.00 97.94 353 SER A N 1
ATOM 2610 C CA . SER A 1 353 ? -12.810 13.884 -5.453 1.00 97.94 353 SER A CA 1
ATOM 2611 C C . SER A 1 353 ? -12.679 13.089 -6.754 1.00 97.94 353 SER A C 1
ATOM 2613 O O . SER A 1 353 ? -13.597 13.110 -7.572 1.00 97.94 353 SER A O 1
ATOM 2615 N N . ILE A 1 354 ? -11.575 12.357 -6.933 1.00 97.56 354 ILE A N 1
ATOM 2616 C CA . ILE A 1 354 ? -11.318 11.563 -8.142 1.00 97.56 354 ILE A CA 1
ATOM 2617 C C . ILE A 1 354 ? -11.549 10.056 -7.964 1.00 97.56 354 ILE A C 1
ATOM 2619 O O . ILE A 1 354 ? -11.411 9.311 -8.937 1.00 97.56 354 ILE A O 1
ATOM 2623 N N . LYS A 1 355 ? -11.901 9.587 -6.757 1.00 96.19 355 LYS A N 1
ATOM 2624 C CA . LYS A 1 355 ? -11.905 8.152 -6.431 1.00 96.19 355 LYS A CA 1
ATOM 2625 C C . LYS A 1 355 ? -12.780 7.317 -7.369 1.00 96.19 355 LYS A C 1
ATOM 2627 O O . LYS A 1 355 ? -12.329 6.297 -7.877 1.00 96.19 355 LYS A O 1
ATOM 2632 N N . ASP A 1 356 ? -13.993 7.784 -7.668 1.00 92.44 356 ASP A N 1
ATOM 2633 C CA . ASP A 1 356 ? -14.959 7.028 -8.476 1.00 92.44 356 ASP A CA 1
ATOM 2634 C C . ASP A 1 356 ? -14.599 7.059 -9.964 1.00 92.44 356 ASP A C 1
ATOM 2636 O O . ASP A 1 356 ? -14.799 6.079 -10.678 1.00 92.44 356 ASP A O 1
ATOM 2640 N N . LYS A 1 357 ? -13.981 8.156 -10.429 1.00 94.94 357 LYS A N 1
ATOM 2641 C CA . LYS A 1 357 ? -13.512 8.292 -11.815 1.00 94.94 357 LYS A CA 1
ATOM 2642 C C . LYS A 1 357 ? -12.480 7.216 -12.165 1.00 94.94 357 LYS A C 1
ATOM 2644 O O . LYS A 1 357 ? -12.523 6.660 -13.269 1.00 94.94 357 LYS A O 1
ATOM 2649 N N . TYR A 1 358 ? -11.567 6.928 -11.238 1.00 94.56 358 TYR A N 1
ATOM 2650 C CA . TYR A 1 358 ? -10.436 6.026 -11.470 1.00 94.56 358 TYR A CA 1
ATOM 2651 C C . TYR A 1 358 ? -10.515 4.696 -10.714 1.00 94.56 358 TYR A C 1
ATOM 2653 O O . TYR A 1 358 ? -9.591 3.901 -10.826 1.00 94.56 358 TYR A O 1
ATOM 2661 N N . ASN A 1 359 ? -11.601 4.427 -9.979 1.00 92.88 359 ASN A N 1
ATOM 2662 C CA . ASN A 1 359 ? -11.718 3.258 -9.100 1.00 92.88 359 ASN A CA 1
ATOM 2663 C C . ASN A 1 359 ? -10.581 3.195 -8.057 1.00 92.88 359 ASN A C 1
ATOM 2665 O O . ASN A 1 359 ? -9.964 2.149 -7.839 1.00 92.88 359 ASN A O 1
ATOM 2669 N N . ILE A 1 360 ? -10.294 4.336 -7.421 1.00 98.00 360 ILE A N 1
ATOM 2670 C CA . ILE A 1 360 ? -9.401 4.390 -6.260 1.00 98.00 360 ILE A CA 1
ATOM 2671 C C . ILE A 1 360 ? -10.191 3.899 -5.052 1.00 98.00 360 ILE A C 1
ATOM 2673 O O . ILE A 1 360 ? -11.132 4.555 -4.607 1.00 98.00 360 ILE A O 1
ATOM 2677 N N . GLN A 1 361 ? -9.819 2.737 -4.532 1.00 96.81 361 GLN A N 1
ATOM 2678 C CA . GLN A 1 361 ? -10.560 2.076 -3.453 1.00 96.81 361 GLN A CA 1
ATOM 2679 C C . GLN A 1 361 ? -9.931 2.269 -2.078 1.00 96.81 361 GLN A C 1
ATOM 2681 O O . GLN A 1 361 ? -10.603 2.043 -1.076 1.00 96.81 361 GLN A O 1
ATOM 2686 N N . CYS A 1 362 ? -8.661 2.667 -2.028 1.00 98.44 362 CYS A N 1
ATOM 2687 C CA . CYS A 1 362 ? -7.940 2.864 -0.783 1.00 98.44 362 CYS A CA 1
ATOM 2688 C C . CYS A 1 362 ? -6.795 3.863 -0.969 1.00 98.44 362 CYS A C 1
ATOM 2690 O O . CYS A 1 362 ? -6.084 3.820 -1.978 1.00 98.44 362 CYS A O 1
ATOM 2692 N N . ILE A 1 363 ? -6.603 4.734 0.019 1.00 98.69 363 ILE A N 1
ATOM 2693 C CA . ILE A 1 363 ? -5.405 5.558 0.178 1.00 98.69 363 ILE A CA 1
ATOM 2694 C C . ILE A 1 363 ? -4.809 5.314 1.563 1.00 98.69 363 ILE A C 1
ATOM 2696 O O . ILE A 1 363 ? -5.525 5.328 2.563 1.00 98.69 363 ILE A O 1
ATOM 2700 N N . MET A 1 364 ? -3.501 5.096 1.636 1.00 98.69 364 MET A N 1
ATOM 2701 C CA . MET A 1 364 ? -2.797 4.770 2.869 1.00 98.69 364 MET A CA 1
ATOM 2702 C C . MET A 1 364 ? -1.664 5.751 3.095 1.00 98.69 364 MET A C 1
ATOM 2704 O O . MET A 1 364 ? -0.712 5.825 2.322 1.00 98.69 364 MET A O 1
ATOM 2708 N N . MET A 1 365 ? -1.763 6.526 4.165 1.00 98.25 365 MET A N 1
ATOM 2709 C CA . MET A 1 365 ? -0.774 7.558 4.430 1.00 98.25 365 MET A CA 1
ATOM 2710 C C . MET A 1 365 ? 0.496 6.961 5.045 1.00 98.25 365 MET A C 1
ATOM 2712 O O . MET A 1 365 ? 0.411 6.104 5.926 1.00 98.25 365 MET A O 1
ATOM 2716 N N . TYR A 1 366 ? 1.666 7.414 4.606 1.00 97.75 366 TYR A N 1
ATOM 2717 C CA . TYR A 1 366 ? 2.961 7.084 5.193 1.00 97.75 366 TYR A CA 1
ATOM 2718 C C . TYR A 1 366 ? 3.400 8.200 6.160 1.00 97.75 366 TYR A C 1
ATOM 2720 O O . TYR A 1 366 ? 3.620 9.326 5.717 1.00 97.75 366 TYR A O 1
ATOM 2728 N N . CYS A 1 367 ? 3.488 7.961 7.475 1.00 95.62 367 CYS A N 1
ATOM 2729 C CA . CYS A 1 367 ? 3.038 6.764 8.212 1.00 95.62 367 CYS A CA 1
ATOM 2730 C C . CYS A 1 367 ? 2.542 7.101 9.636 1.00 95.62 367 CYS A C 1
ATOM 2732 O O . CYS A 1 367 ? 2.460 8.266 10.025 1.00 95.62 367 CYS A O 1
ATOM 2734 N N . LEU A 1 368 ? 2.120 6.097 10.416 1.00 97.12 368 LEU A N 1
ATOM 2735 C CA . LEU A 1 368 ? 1.524 6.317 11.741 1.00 97.12 368 LEU A CA 1
ATOM 2736 C C . LEU A 1 368 ? 2.526 6.899 12.749 1.00 97.12 368 LEU A C 1
ATOM 2738 O O . LEU A 1 368 ? 2.226 7.912 13.380 1.00 97.12 368 LEU A O 1
ATOM 2742 N N . ILE A 1 369 ? 3.696 6.268 12.892 1.00 96.75 369 ILE A N 1
ATOM 2743 C CA . ILE A 1 369 ? 4.745 6.656 13.846 1.00 96.75 369 ILE A CA 1
ATOM 2744 C C . ILE A 1 369 ? 6.105 6.644 13.142 1.00 96.75 369 ILE A C 1
ATOM 2746 O O . ILE A 1 369 ? 6.565 5.571 12.747 1.00 96.75 369 ILE A O 1
ATOM 2750 N N . ASP A 1 370 ? 6.729 7.816 13.006 1.00 95.38 370 ASP A N 1
ATOM 2751 C CA . ASP A 1 370 ? 8.053 8.021 12.394 1.00 95.38 370 ASP A CA 1
ATOM 2752 C C . ASP A 1 370 ? 8.561 9.452 12.685 1.00 95.38 370 ASP A C 1
ATOM 2754 O O . ASP A 1 370 ? 7.750 10.380 12.755 1.00 95.38 370 ASP A O 1
ATOM 2758 N N . PRO A 1 371 ? 9.877 9.678 12.868 1.00 92.56 371 PRO A N 1
ATOM 2759 C CA . PRO A 1 371 ? 10.412 11.015 13.157 1.00 92.56 371 PRO A CA 1
ATOM 2760 C C . PRO A 1 371 ? 10.222 12.041 12.026 1.00 92.56 371 PRO A C 1
ATOM 2762 O O . PRO A 1 371 ? 10.126 13.237 12.294 1.00 92.56 371 PRO A O 1
ATOM 2765 N N . ASN A 1 372 ? 10.192 11.597 10.769 1.00 93.31 372 ASN A N 1
ATOM 2766 C CA . ASN A 1 372 ? 10.188 12.463 9.589 1.00 93.31 372 ASN A CA 1
ATOM 2767 C C . ASN A 1 372 ? 8.859 12.429 8.827 1.00 93.31 372 ASN A C 1
ATOM 2769 O O . ASN A 1 372 ? 8.511 13.423 8.198 1.00 93.31 372 ASN A O 1
ATOM 2773 N N . TYR A 1 373 ? 8.142 11.304 8.870 1.00 95.88 373 TYR A N 1
ATOM 2774 C CA . TYR A 1 373 ? 6.908 11.036 8.119 1.00 95.88 373 TYR A CA 1
ATOM 2775 C C . TYR A 1 373 ? 5.703 10.723 9.018 1.00 95.88 373 TYR A C 1
ATOM 2777 O O . TYR A 1 373 ? 4.587 10.535 8.536 1.00 95.88 373 TYR A O 1
ATOM 2785 N N . GLY A 1 374 ? 5.907 10.634 10.332 1.00 96.62 374 GLY A N 1
ATOM 2786 C CA . GLY A 1 374 ? 4.883 10.168 11.250 1.00 96.62 374 GLY A CA 1
ATOM 2787 C C . GLY A 1 374 ? 3.776 11.191 11.465 1.00 96.62 374 GLY A C 1
ATOM 2788 O O . GLY A 1 374 ? 4.035 12.373 11.696 1.00 96.62 374 GLY A O 1
ATOM 2789 N N . LEU A 1 375 ? 2.525 10.737 11.518 1.00 98.25 375 LEU A N 1
ATOM 2790 C CA . LEU A 1 375 ? 1.473 11.495 12.205 1.00 98.25 375 LEU A CA 1
ATOM 2791 C C . LEU A 1 375 ? 1.798 11.658 13.698 1.00 98.25 375 LEU A C 1
ATOM 2793 O O . LEU A 1 375 ? 1.375 12.623 14.335 1.00 98.25 375 LEU A O 1
ATOM 2797 N N . ILE A 1 376 ? 2.575 10.724 14.237 1.00 97.56 376 ILE A N 1
ATOM 2798 C CA . ILE A 1 376 ? 3.102 10.710 15.594 1.00 97.56 376 ILE A CA 1
ATOM 2799 C C . ILE A 1 376 ? 4.625 10.619 15.501 1.00 97.56 376 ILE A C 1
ATOM 2801 O O . ILE A 1 376 ? 5.166 9.880 14.679 1.00 97.56 376 ILE A O 1
ATOM 2805 N N . GLN A 1 377 ? 5.312 11.377 16.344 1.00 95.50 377 GLN A N 1
ATOM 2806 C CA . GLN A 1 377 ? 6.765 11.366 16.447 1.00 95.50 377 GLN A CA 1
ATOM 2807 C C . GLN A 1 377 ? 7.290 10.013 16.938 1.00 95.50 377 GLN A C 1
ATOM 2809 O O . GLN A 1 377 ? 6.554 9.183 17.469 1.00 95.50 377 GLN A O 1
ATOM 2814 N N . ALA A 1 378 ? 8.600 9.802 16.803 1.00 93.56 378 ALA A N 1
ATOM 2815 C CA . ALA A 1 378 ? 9.262 8.547 17.166 1.00 93.56 378 ALA A CA 1
ATOM 2816 C C . ALA A 1 378 ? 9.112 8.138 18.650 1.00 93.56 378 ALA A C 1
ATOM 2818 O O . ALA A 1 378 ? 9.410 6.998 18.996 1.00 93.56 378 ALA A O 1
ATOM 2819 N N . ASP A 1 379 ? 8.657 9.045 19.520 1.00 91.94 379 ASP A N 1
ATOM 2820 C CA . ASP A 1 379 ? 8.330 8.759 20.921 1.00 91.94 379 ASP A CA 1
ATOM 2821 C C . ASP A 1 379 ? 7.017 7.966 21.096 1.00 91.94 379 ASP A C 1
ATOM 2823 O O . ASP A 1 379 ? 6.739 7.480 22.191 1.00 91.94 379 ASP A O 1
ATOM 2827 N N . GLY A 1 380 ? 6.217 7.823 20.032 1.00 90.38 380 GLY A N 1
ATOM 2828 C CA . GLY A 1 380 ? 4.924 7.137 20.044 1.00 90.38 380 GLY A CA 1
ATOM 2829 C C . GLY A 1 380 ? 3.802 7.916 20.737 1.00 90.38 380 GLY A C 1
ATOM 2830 O O . GLY A 1 380 ? 2.716 7.369 20.926 1.00 90.38 380 GLY A O 1
ATOM 2831 N N . VAL A 1 381 ? 4.038 9.179 21.109 1.00 89.50 381 VAL A N 1
ATOM 2832 C CA . VAL A 1 381 ? 3.114 9.991 21.918 1.00 89.50 381 VAL A CA 1
ATOM 2833 C C . VAL A 1 381 ? 2.853 11.359 21.292 1.00 89.50 381 VAL A C 1
ATOM 2835 O O . VAL A 1 381 ? 1.697 11.787 21.215 1.00 89.50 381 VAL A O 1
ATOM 2838 N N . THR A 1 382 ? 3.891 12.059 20.835 1.00 95.50 382 THR A N 1
ATOM 2839 C CA . THR A 1 382 ? 3.773 13.437 20.351 1.00 95.50 382 THR A CA 1
ATOM 2840 C C . THR A 1 382 ? 3.125 13.462 18.970 1.00 95.50 382 THR A C 1
ATOM 2842 O O . THR A 1 382 ? 3.707 13.032 17.978 1.00 95.50 382 THR A O 1
ATOM 2845 N N . LYS A 1 383 ? 1.897 13.983 18.895 1.00 97.50 383 LYS A N 1
ATOM 2846 C CA . LYS A 1 383 ? 1.131 14.104 17.647 1.00 97.50 383 LYS A CA 1
ATOM 2847 C C . LYS A 1 383 ? 1.581 15.330 16.854 1.00 97.50 383 LYS A C 1
ATOM 2849 O O . LYS A 1 383 ? 1.562 16.444 17.374 1.00 97.50 383 LYS A O 1
ATOM 2854 N N . ASN A 1 384 ? 1.916 15.137 15.582 1.00 97.81 384 ASN A N 1
ATOM 2855 C CA . ASN A 1 384 ? 2.170 16.232 14.647 1.00 97.81 384 ASN A CA 1
ATOM 2856 C C . ASN A 1 384 ? 0.855 16.914 14.224 1.00 97.81 384 ASN A C 1
ATOM 2858 O O . ASN A 1 384 ? -0.198 16.272 14.251 1.00 97.81 384 ASN A O 1
ATOM 2862 N N . PRO A 1 385 ? 0.880 18.174 13.747 1.00 98.25 385 PRO A N 1
ATOM 2863 C CA . PRO A 1 385 ? -0.308 18.858 13.222 1.00 98.25 385 PRO A CA 1
ATOM 2864 C C . PRO A 1 385 ? -1.036 18.057 12.129 1.00 98.25 385 PRO A C 1
ATOM 2866 O O . PRO A 1 385 ? -2.265 18.084 12.041 1.00 98.25 385 PRO A O 1
ATOM 2869 N N . ALA A 1 386 ? -0.289 17.266 11.349 1.00 98.31 386 ALA A N 1
ATOM 2870 C CA . ALA A 1 386 ? -0.828 16.356 10.344 1.00 98.31 386 ALA A CA 1
ATOM 2871 C C . ALA A 1 386 ? -1.797 15.304 10.921 1.00 98.31 386 ALA A C 1
ATOM 2873 O O . ALA A 1 386 ? -2.737 14.915 10.229 1.00 98.31 386 ALA A O 1
ATOM 2874 N N . TYR A 1 387 ? -1.633 14.888 12.185 1.00 98.62 387 TYR A N 1
ATOM 2875 C CA . TYR A 1 387 ? -2.555 13.966 12.860 1.00 98.62 387 TYR A CA 1
ATOM 2876 C C . TYR A 1 387 ? -3.960 14.568 12.935 1.00 98.62 387 TYR A C 1
ATOM 2878 O O . TYR A 1 387 ? -4.948 13.944 12.547 1.00 98.62 387 TYR A O 1
ATOM 2886 N N . SER A 1 388 ? -4.044 15.813 13.409 1.00 97.44 388 SER A N 1
ATOM 2887 C CA . SER A 1 388 ? -5.305 16.545 13.523 1.00 97.44 388 SER A CA 1
ATOM 2888 C C . SER A 1 388 ? -5.911 16.837 12.152 1.00 97.44 388 SER A C 1
ATOM 2890 O O . SER A 1 388 ? -7.131 16.751 12.006 1.00 97.44 388 SER A O 1
ATOM 2892 N N . ALA A 1 389 ? -5.079 17.134 11.147 1.00 98.50 389 ALA A N 1
ATOM 2893 C CA . ALA A 1 389 ? -5.525 17.343 9.770 1.00 98.50 389 ALA A CA 1
ATOM 2894 C C . ALA A 1 389 ? -6.173 16.079 9.180 1.00 98.50 389 ALA A C 1
ATOM 2896 O O . ALA A 1 389 ? -7.310 16.144 8.713 1.00 98.50 389 ALA A O 1
ATOM 2897 N N . TYR A 1 390 ? -5.500 14.926 9.278 1.00 98.69 390 TYR A N 1
ATOM 2898 C CA . TYR A 1 390 ? -6.032 13.638 8.824 1.00 98.69 390 TYR A CA 1
ATOM 2899 C C . TYR A 1 390 ? -7.350 13.306 9.532 1.00 98.69 390 TYR A C 1
ATOM 2901 O O . TYR A 1 390 ? -8.376 13.102 8.883 1.00 98.69 390 TYR A O 1
ATOM 2909 N N . LYS A 1 391 ? -7.346 13.326 10.873 1.00 97.81 391 LYS A N 1
ATOM 2910 C CA . LYS A 1 391 ? -8.519 12.994 11.693 1.00 97.81 391 LYS A CA 1
ATOM 2911 C C . LYS A 1 391 ? -9.728 13.867 11.356 1.00 97.81 391 LYS A C 1
ATOM 2913 O O . LYS A 1 391 ? -10.833 13.359 11.173 1.00 97.81 391 LYS A O 1
ATOM 2918 N N . SER A 1 392 ? -9.521 15.181 11.270 1.00 95.56 392 SER A N 1
ATOM 2919 C CA . SER A 1 392 ? -10.601 16.130 10.973 1.00 95.56 392 SER A CA 1
ATOM 2920 C C . SER A 1 392 ? -11.135 15.939 9.557 1.00 95.56 392 SER A C 1
ATOM 2922 O O . SER A 1 392 ? -12.346 16.008 9.348 1.00 95.56 392 SER A O 1
ATOM 2924 N N . PHE A 1 393 ? -10.253 15.654 8.593 1.00 98.12 393 PHE A N 1
ATOM 2925 C CA . PHE A 1 393 ? -10.661 15.376 7.222 1.00 98.12 393 PHE A CA 1
ATOM 2926 C C . PHE A 1 393 ? -11.544 14.128 7.143 1.00 98.12 393 PHE A C 1
ATOM 2928 O O . PHE A 1 393 ? -12.630 14.215 6.573 1.00 98.12 393 PHE A O 1
ATOM 2935 N N . VAL A 1 394 ? -11.117 13.006 7.740 1.00 97.19 394 VAL A N 1
ATOM 2936 C CA . VAL A 1 394 ? -11.882 11.745 7.746 1.00 97.19 394 VAL A CA 1
ATOM 2937 C C . VAL A 1 394 ? -13.247 11.934 8.404 1.00 97.19 394 VAL A C 1
ATOM 29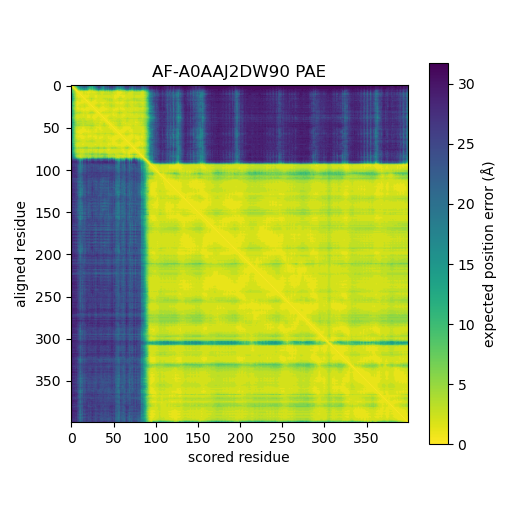39 O O . VAL A 1 394 ? -14.262 11.547 7.829 1.00 97.19 394 VAL A O 1
ATOM 2942 N N . ALA A 1 395 ? -13.299 12.598 9.563 1.00 92.38 395 ALA A N 1
ATOM 2943 C CA . ALA A 1 395 ? -14.556 12.868 10.261 1.00 92.38 395 ALA A CA 1
ATOM 2944 C C . ALA A 1 395 ? -15.530 13.727 9.431 1.00 92.38 395 ALA A C 1
ATOM 2946 O O . ALA A 1 395 ? -16.737 13.493 9.457 1.00 92.38 395 ALA A O 1
ATOM 2947 N N . ALA A 1 396 ? -15.016 14.701 8.674 1.00 94.31 396 ALA A N 1
ATOM 2948 C CA . ALA A 1 396 ? -15.821 15.562 7.807 1.00 94.31 396 ALA A CA 1
ATOM 2949 C C . ALA A 1 396 ? -16.191 14.911 6.459 1.00 94.31 396 ALA A C 1
ATOM 2951 O O . ALA A 1 396 ? -17.041 15.434 5.737 1.00 94.31 396 ALA A O 1
ATOM 295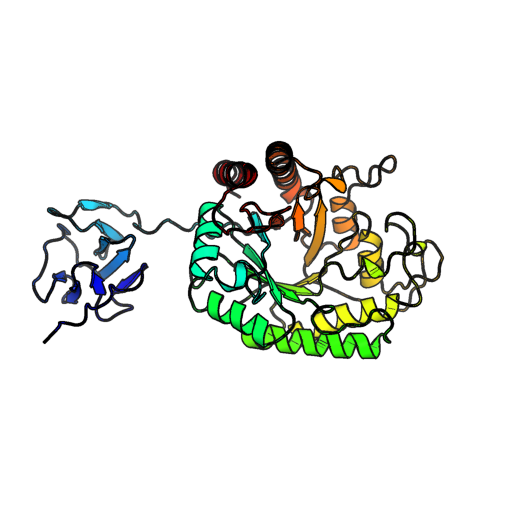2 N N . ASN A 1 397 ? -15.552 13.797 6.094 1.00 94.19 397 ASN A N 1
ATOM 2953 C CA . ASN A 1 397 ? -15.668 13.173 4.779 1.00 94.19 397 ASN A CA 1
ATOM 2954 C C . ASN A 1 397 ? -15.852 11.648 4.871 1.00 94.19 397 ASN A C 1
ATOM 2956 O O . ASN A 1 397 ? -15.023 10.913 4.338 1.00 94.19 397 ASN A O 1
ATOM 2960 N N . PRO A 1 398 ? -16.936 11.142 5.485 1.00 88.31 398 PRO A N 1
ATOM 2961 C CA . PRO A 1 398 ? -17.221 9.711 5.455 1.00 88.31 398 PRO A CA 1
ATOM 2962 C C . PRO A 1 398 ? -17.395 9.215 4.007 1.00 88.31 398 PRO A C 1
ATOM 2964 O O . PRO A 1 398 ? -17.900 9.947 3.148 1.00 88.31 398 PRO A O 1
ATOM 2967 N N . VAL A 1 399 ? -16.962 7.978 3.747 1.00 81.88 399 VAL A N 1
ATOM 2968 C CA . VAL A 1 399 ? -16.965 7.308 2.431 1.00 81.88 399 VAL A CA 1
ATOM 2969 C C . VAL A 1 399 ? -17.496 5.895 2.513 1.00 81.88 399 VAL A C 1
ATOM 2971 O O . VAL A 1 399 ? -17.112 5.183 3.470 1.00 81.88 399 VAL A O 1
#

Sequence (399 aa):
MSKVAATASPDGTTIPSATSILDSAGNVWTLVSNRVTRNGASVATGSAKPLTLILWYGGVIYAQNADGTWYKNGSPWTSLGATDPRPKTSAASLFYGMNGHMAYNSGIYKTTTPAAQLALLQDLGAGIYRCDTAGAGMSQVLADALNGAFKGSGVQILPVLNPISAGWNITSTEAAAYTLGYNLGVNCTKPLKGLVKYVECGNECDVPLKIGGNGASCADWNPAYWPSFRGVIRGMIDGVKAVDPTIQVGVNVGIPMAYRALQMLWNGISPDGTADGVGGAALVRWDITMYHWYKSSYDILYAGGPARVDIPQVLKDSFGMPIWLTEFGWSGSLDTPDTAAAYVTKAMTQYKSIKDKYNIQCIMMYCLIDPNYGLIQADGVTKNPAYSAYKSFVAANPV

Radius of gyration: 24.77 Å; Cα contacts (8 Å, |Δi|>4): 903; chains: 1; bounding box: 61×44×80 Å

Secondary structure (DSSP, 8-state):
-----PPPPPTT-EETTSS-EE-TTS-EEEEETTEEEETTEE-----SS-EEEEEEETTEEEEEETTS-EEE-SSS-EEEET--SS-------TTEEEEE-TT--SGGGGTS-HHHHHHHHHHHT--EEEEEESSHHHHHHHHHHHHTTTTTSS-EEEEEE-TTTTT--TTS-HHHHHHHHHHHHHHHHHHHTTT-SEEEE-SSTTGGGB-SSSSSSGGGB-TTTHHHHHHHHHHHHHHHHHH-TTSEEEE--SSTTTHHHHHHHHHTEE--SSSS-EE-SPP---SEEEEEEEGGG--TTSBSGGG-B-HHHHHHHHH-S-EEEEEEE--GGGS-HHHHHHHHHHHHHHHHHHHHHHTEEEEEES-SB-TTT-SB-TTSS-B-HHHHHHHHHHHH---

Mean predicted aligned error: 10.64 Å

Nearest PDB structures (foldseek):
  4hu8-assembly1_A  TM=5.068E-01  e=3.152E-08  Globitermes brachycerastes
  6ufz-assembly1_A  TM=5.634E-01  e=1.138E-06  Amycolatopsis mediterranei
  7ljs-assembly1_B  TM=4.347E-01  e=4.996E-01  Sus scrofa
  8f6n-assembly1_B  TM=4.362E-01  e=8.995E-01  Sus scrofa
  2xiq-assembly1_A  TM=2.786E-01  e=3.279E+00  Homo sapiens